Protein AF-0000000081411408 (afdb_homodimer)

Foldseek 3Di:
DKEKEAALQDLLSLLLLLLCVQFPHDYHYHYHQADPDPVSCLQPVVRDDTWMQDPVGIDDDSLRSSVCCQVPHGGDHQADPDPVLRCLLVVLLVLLVPQFQVLLVQCCCVLPPPDDHDPVSLVVSVVSNLVSLVVLVVSFPLCVARRHVDHHSSRSSLQSGVVSSQSSCCRPPVDRSCPVPVSSVVNNVVVCPDPSNVVSVVSSVVCVVVVSVVVVVVD/DKEKEAALQDLLSLLLLLLCVQFPHDYHYHYDQADPDPVSCLQPVVRDDTWMQDPVGIDDDSLRSSVCCQVPHGGDHQADPDPVLRCLLVVLLVLLVPQFQVLLVQCCCVLPPPDDHDPVSLVVSVVSNLVSLVVQVVSADPCVARRHVDHHSSRSSLQSGVVSSQSSCCRPPVDRSCPVPVSSVVNNVVVCPDVSVVVSVVSSVVCVVVVSVVVVVVD

Nearest PDB structures (foldseek):
  3pr8-assembly1_B  TM=9.862E-01  e=4.217E-27  Pseudomonas putida KT2440
  3cbu-assembly1_A  TM=9.567E-01  e=1.675E-18  Cupriavidus pinatubonensis JMP134
  3ubk-assembly1_A  TM=8.824E-01  e=1.816E-15  Leptospira interrogans serovar Lai str. 56601
  3ubl-assembly1_A  TM=8.695E-01  e=1.069E-15  Leptospira interrogans serovar Lai str. 56601
  6weg-assembly2_D  TM=7.622E-01  e=1.257E-07  Francisella tularensis subsp. tularensis SCHU S4

InterPro domains:
  IPR004045 Glutathione S-transferase, N-terminal [PF13417] (4-76)
  IPR004045 Glutathione S-transferase, N-terminal [PS50404] (1-77)
  IPR010987 Glutathione S-transferase, C-terminal-like [PS50405] (82-210)
  IPR036249 Thioredoxin-like superfamily [SSF52833] (1-95)
  IPR036282 Glutathione S-transferase, C-terminal domain superfamily [SSF47616] (75-205)
  IPR040079 Glutathione transferase family [SFLDS00019] (2-192)
  IPR050983 Glutathione S-transferase Omega/HSP26 [PTHR43968] (2-206)

Secondary structure (DSSP, 8-state):
-EEEEE-TT-HHHHHHHHHHHHTT--EEEEE----SSHHHHHH-TTS-S-EEEETTEEEESHHHHHHHHHHH--SS-SS-SSHHHHHHHHHHHHHHIIIIIHHHHTTHHHHHSS----HHHHHHHHHHHHHHHHHHHHH---SSSTTSSS--HHHHHHHTTHHHHHHHIIIII---TTTT-HHHHHHHHHHHTSHHHHHHHHHHHHHHHHHHHHHHHH-/-EEEEE-TT-HHHHHHHHHHHHTT--EEEEE----SSHHHHHH-TTS-S-EEEETTEEEESHHHHHHHHHHH--SS-SS-SSHHHHHHHHHHHHHHIIIIIHHHHTTHHHHHSS----HHHHHHHHHHHHHHHHHHHHH---SSSSSSSS--HHHHHHHTTHHHHHHHIIIII---TTTT-HHHHHHHHHHHTSHHHHHHHHHHHHHHHHHHHHHHHH-

Solvent-accessible surface area (backbone atoms only — not comparable to full-atom values): 23138 Å² total; per-residue (Å²): 121,41,29,44,31,15,51,60,71,39,45,53,28,44,33,51,48,48,53,38,57,69,26,67,53,77,66,42,81,38,84,47,78,68,47,98,42,72,74,40,31,71,60,21,52,73,50,60,62,25,26,40,36,47,94,91,44,69,38,43,48,55,71,37,40,50,50,34,48,63,72,71,47,79,60,64,70,44,64,57,86,53,53,68,61,26,32,53,33,47,26,52,24,48,46,42,44,66,30,32,30,53,37,36,54,74,43,39,46,43,64,74,67,78,38,89,62,59,67,71,56,51,52,52,27,54,56,42,37,55,51,27,47,53,18,46,65,70,63,46,53,54,46,60,36,46,72,24,76,54,73,31,58,28,39,34,43,44,67,53,21,50,60,60,30,38,49,39,28,44,75,75,65,73,36,67,76,55,74,90,31,63,60,58,56,51,49,53,56,56,50,58,66,34,67,66,49,44,51,49,52,51,47,18,61,69,39,41,63,62,47,53,52,53,55,61,70,73,107,120,41,30,44,32,14,52,59,70,38,45,53,28,45,33,50,48,49,52,38,56,69,26,67,53,78,66,44,81,38,83,47,78,67,48,99,41,71,72,40,31,72,61,22,52,76,50,59,63,26,26,40,37,46,94,90,44,69,39,43,50,56,71,37,42,50,51,34,47,64,71,73,46,79,60,62,71,45,62,57,84,53,53,67,60,26,33,53,33,47,27,52,24,48,46,41,44,65,29,32,30,53,37,38,54,74,44,38,46,43,64,74,67,78,38,89,62,60,67,71,57,53,51,51,27,54,56,42,37,55,51,25,47,54,18,45,66,70,64,46,53,50,42,63,30,46,71,23,74,55,75,32,58,28,38,35,43,43,66,52,21,50,61,60,30,37,48,40,29,46,74,75,64,72,36,68,76,55,74,90,31,64,61,58,55,52,39,52,55,55,50,57,69,34,67,66,48,43,51,49,51,51,47,16,61,70,39,40,64,62,48,53,52,54,55,61,69,74,107

Radius of gyration: 20.88 Å; Cα contacts (8 Å, |Δi|>4): 682; chains: 2; bounding box: 49×52×56 Å

Sequence (438 aa):
MLKLYGFAVSNYYNMVKLALLEKGLPFEEVTFYPTPTPESQAISPRGKVPVLGTDQGYINETMVILEYIESSQTGKPLLPIDPFERAQVLALAKEIELYIELPARACYGEAFFGTTVPEAIKEKTRAELLLGFAALGRHGKFAPYVAGDSLSVADAYFLYSVPLACAVGHKLFGVDFLAEMPAAKALLQRLEENPNVQKIAADKEAAMPAFLAMIAAKKMLKLYGFAVSNYYNMVKLALLEKGLPFEEVTFYPTPTPESQAISPRGKVPVLGTDQGYINETMVILEYIESSQTGKPLLPIDPFERAQVLALAKEIELYIELPARACYGEAFFGTTVPEAIKEKTRAELLLGFAALGRHGKFAPYVAGDSLSVADAYFLYSVPLACAVGHKLFGVDFLAEMPAAKALLQRLEENPNVQKIAADKEAAMPAFLAMIAAKK

Organism: NCBI:txid198620

Structure (mmCIF, N/CA/C/O backbone):
data_AF-0000000081411408-model_v1
#
loop_
_entity.id
_entity.type
_entity.pdbx_description
1 polymer 'Glutathione S-transferase'
#
loop_
_atom_site.group_PDB
_atom_site.id
_atom_site.type_symbol
_atom_site.label_atom_id
_atom_site.label_alt_id
_atom_site.label_comp_id
_atom_site.label_asym_id
_atom_site.label_entity_id
_atom_site.label_seq_id
_atom_site.pdbx_PDB_ins_code
_atom_site.Cartn_x
_atom_site.Cartn_y
_atom_site.Cartn_z
_atom_site.occupancy
_atom_site.B_iso_or_equiv
_atom_site.auth_seq_id
_atom_site.auth_comp_id
_atom_site.auth_asym_id
_atom_site.auth_atom_id
_atom_site.pdbx_PDB_model_num
ATOM 1 N N . MET A 1 1 ? -6.305 2.178 -26.859 1 92.44 1 MET A N 1
ATOM 2 C CA . MET A 1 1 ? -6.02 0.818 -26.406 1 92.44 1 MET A CA 1
ATOM 3 C C . MET A 1 1 ? -5.133 0.828 -25.172 1 92.44 1 MET A C 1
ATOM 5 O O . MET A 1 1 ? -4.215 1.639 -25.062 1 92.44 1 MET A O 1
ATOM 9 N N . LEU A 1 2 ? -5.434 0.02 -24.156 1 98.38 2 LEU A N 1
ATOM 10 C CA . LEU A 1 2 ? -4.645 -0.066 -22.922 1 98.38 2 LEU A CA 1
ATOM 11 C C . LEU A 1 2 ? -3.262 -0.646 -23.203 1 98.38 2 LEU A C 1
ATOM 13 O O . LEU A 1 2 ? -3.125 -1.571 -24.016 1 98.38 2 LEU A O 1
ATOM 17 N N . LYS A 1 3 ? -2.25 -0.052 -22.625 1 98.88 3 LYS A N 1
ATOM 18 C CA . LYS A 1 3 ? -0.883 -0.562 -22.672 1 98.88 3 LYS A CA 1
ATOM 19 C C . LYS A 1 3 ? -0.365 -0.899 -21.281 1 98.88 3 LYS A C 1
ATOM 21 O O . LYS A 1 3 ? -0.449 -0.076 -20.359 1 98.88 3 LYS A O 1
ATOM 26 N N . LEU A 1 4 ? 0.069 -2.082 -21.125 1 98.94 4 LEU A N 1
ATOM 27 C CA . LEU A 1 4 ? 0.635 -2.512 -19.844 1 98.94 4 LEU A CA 1
ATOM 28 C C . LEU A 1 4 ? 2.16 -2.502 -19.906 1 98.94 4 LEU A C 1
ATOM 30 O O . LEU A 1 4 ? 2.768 -3.367 -20.531 1 98.94 4 LEU A O 1
ATOM 34 N N . TYR A 1 5 ? 2.785 -1.514 -19.219 1 98.94 5 TYR A N 1
ATOM 35 C CA . TYR A 1 5 ? 4.234 -1.35 -19.188 1 98.94 5 TYR A CA 1
ATOM 36 C C . TYR A 1 5 ? 4.852 -2.156 -18.062 1 98.94 5 TYR A C 1
ATOM 38 O O . TYR A 1 5 ? 4.395 -2.084 -16.922 1 98.94 5 TYR A O 1
ATOM 46 N N . GLY A 1 6 ? 5.859 -2.893 -18.297 1 98.62 6 GLY A N 1
ATOM 47 C CA . GLY A 1 6 ? 6.59 -3.711 -17.344 1 98.62 6 GLY A CA 1
ATOM 48 C C . GLY A 1 6 ? 7.227 -4.938 -17.969 1 98.62 6 GLY A C 1
ATOM 49 O O . GLY A 1 6 ? 7.723 -4.875 -19.094 1 98.62 6 GLY A O 1
ATOM 50 N N . PHE A 1 7 ? 7.324 -6 -17.234 1 98.62 7 PHE A N 1
ATOM 51 C CA . PHE A 1 7 ? 7.91 -7.238 -17.734 1 98.62 7 PHE A CA 1
ATOM 52 C C . PHE A 1 7 ? 7.312 -8.445 -17.031 1 98.62 7 PHE A C 1
ATOM 54 O O . PHE A 1 7 ? 6.91 -8.352 -15.867 1 98.62 7 PHE A O 1
ATOM 61 N N . ALA A 1 8 ? 7.363 -9.562 -17.641 1 98.62 8 ALA A N 1
ATOM 62 C CA . ALA A 1 8 ? 6.562 -10.734 -17.297 1 98.62 8 ALA A CA 1
ATOM 63 C C . ALA A 1 8 ? 7.082 -11.391 -16.016 1 98.62 8 ALA A C 1
ATOM 65 O O . ALA A 1 8 ? 6.398 -12.219 -15.414 1 98.62 8 ALA A O 1
ATOM 66 N N . VAL A 1 9 ? 8.273 -11.078 -15.562 1 98.31 9 VAL A N 1
ATOM 67 C CA . VAL A 1 9 ? 8.844 -11.664 -14.359 1 98.31 9 VAL A CA 1
ATOM 68 C C . VAL A 1 9 ? 8.289 -10.953 -13.125 1 98.31 9 VAL A C 1
ATOM 70 O O . VAL A 1 9 ? 8.352 -11.484 -12.016 1 98.31 9 VAL A O 1
ATOM 73 N N . SER A 1 10 ? 7.82 -9.742 -13.281 1 98.44 10 SER A N 1
ATOM 74 C CA . SER A 1 10 ? 7.336 -8.938 -12.164 1 98.44 10 SER A CA 1
ATOM 75 C C . SER A 1 10 ? 6.012 -9.469 -11.633 1 98.44 10 SER A C 1
ATOM 77 O O . SER A 1 10 ? 5.039 -9.594 -12.383 1 98.44 10 SER A O 1
ATOM 79 N N . ASN A 1 11 ? 5.992 -9.75 -10.367 1 98.81 11 ASN A N 1
ATOM 80 C CA . ASN A 1 11 ? 4.762 -10.227 -9.742 1 98.81 11 ASN A CA 1
ATOM 81 C C . ASN A 1 11 ? 3.666 -9.164 -9.789 1 98.81 11 ASN A C 1
ATOM 83 O O . ASN A 1 11 ? 2.498 -9.477 -10.031 1 98.81 11 ASN A O 1
ATOM 87 N N . TYR A 1 12 ? 4.023 -7.867 -9.586 1 98.88 12 TYR A N 1
ATOM 88 C CA . TYR A 1 12 ? 3.033 -6.801 -9.617 1 98.88 12 TYR A CA 1
ATOM 89 C C . TYR A 1 12 ? 2.49 -6.605 -11.031 1 98.88 12 TYR A C 1
ATOM 91 O O . TYR A 1 12 ? 1.299 -6.34 -11.211 1 98.88 12 TYR A O 1
ATOM 99 N N . TYR A 1 13 ? 3.365 -6.688 -12.008 1 98.88 13 TYR A N 1
ATOM 100 C CA . TYR A 1 13 ? 2.943 -6.68 -13.406 1 98.88 13 TYR A CA 1
ATOM 101 C C . TYR A 1 13 ? 1.92 -7.777 -13.672 1 98.88 13 TYR A C 1
ATOM 103 O O . TYR A 1 13 ? 0.893 -7.535 -14.312 1 98.88 13 TYR A O 1
ATOM 111 N N . ASN A 1 14 ? 2.115 -8.914 -13.172 1 98.94 14 ASN A N 1
ATOM 112 C CA . ASN A 1 14 ? 1.294 -10.086 -13.445 1 98.94 14 ASN A CA 1
ATOM 113 C C . ASN A 1 14 ? -0.054 -10.008 -12.734 1 98.94 14 ASN A C 1
ATOM 115 O O . ASN A 1 14 ? -1.038 -10.586 -13.195 1 98.94 14 ASN A O 1
ATOM 119 N N . MET A 1 15 ? -0.126 -9.289 -11.578 1 98.94 15 MET A N 1
ATOM 120 C CA . MET A 1 15 ? -1.42 -9.031 -10.953 1 98.94 15 MET A CA 1
ATOM 121 C C . MET A 1 15 ? -2.348 -8.289 -11.906 1 98.94 15 MET A C 1
ATOM 123 O O . MET A 1 15 ? -3.504 -8.672 -12.078 1 98.94 15 MET A O 1
ATOM 127 N N . VAL A 1 16 ? -1.81 -7.238 -12.523 1 98.94 16 VAL A N 1
ATOM 128 C CA . VAL A 1 16 ? -2.602 -6.414 -13.43 1 98.94 16 VAL A CA 1
ATOM 129 C C . VAL A 1 16 ? -2.91 -7.199 -14.703 1 98.94 16 VAL A C 1
ATOM 131 O O . VAL A 1 16 ? -4.035 -7.164 -15.203 1 98.94 16 VAL A O 1
ATOM 134 N N . LYS A 1 17 ? -1.922 -7.949 -15.188 1 98.94 17 LYS A N 1
ATOM 135 C CA . LYS A 1 17 ? -2.125 -8.758 -16.391 1 98.94 17 LYS A CA 1
ATOM 136 C C . LYS A 1 17 ? -3.24 -9.781 -16.172 1 98.94 17 LYS A C 1
ATOM 138 O O . LYS A 1 17 ? -4.094 -9.961 -17.047 1 98.94 17 LYS A O 1
ATOM 143 N N . LEU A 1 18 ? -3.227 -10.438 -15.031 1 98.94 18 LEU A N 1
ATOM 144 C CA . LEU A 1 18 ? -4.285 -11.398 -14.734 1 98.94 18 LEU A CA 1
ATOM 145 C C . LEU A 1 18 ? -5.652 -10.727 -14.773 1 98.94 18 LEU A C 1
ATOM 147 O O . LEU A 1 18 ? -6.602 -11.273 -15.344 1 98.94 18 LEU A O 1
ATOM 151 N N . ALA A 1 19 ? -5.781 -9.539 -14.141 1 98.88 19 ALA A N 1
ATOM 152 C CA . ALA A 1 19 ? -7.051 -8.82 -14.125 1 98.88 19 ALA A CA 1
ATOM 153 C C . ALA A 1 19 ? -7.523 -8.5 -15.539 1 98.88 19 ALA A C 1
ATOM 155 O O . ALA A 1 19 ? -8.703 -8.672 -15.867 1 98.88 19 ALA A O 1
ATOM 156 N N . LEU A 1 20 ? -6.602 -8.008 -16.391 1 98.88 20 LEU A N 1
ATOM 157 C CA . LEU A 1 20 ? -6.938 -7.672 -17.766 1 98.88 20 LEU A CA 1
ATOM 158 C C . LEU A 1 20 ? -7.422 -8.906 -18.531 1 98.88 20 LEU A C 1
ATOM 160 O O . LEU A 1 20 ? -8.43 -8.844 -19.234 1 98.88 20 LEU A O 1
ATOM 164 N N . LEU A 1 21 ? -6.723 -10.031 -18.344 1 98.88 21 LEU A N 1
ATOM 165 C CA . LEU A 1 21 ? -7.082 -11.273 -19.016 1 98.88 21 LEU A CA 1
ATOM 166 C C . LEU A 1 21 ? -8.43 -11.789 -18.516 1 98.88 21 LEU A C 1
ATOM 168 O O . LEU A 1 21 ? -9.281 -12.195 -19.312 1 98.88 21 LEU A O 1
ATOM 172 N N . GLU A 1 22 ? -8.648 -11.797 -17.203 1 98.75 22 GLU A N 1
ATOM 173 C CA . GLU A 1 22 ? -9.891 -12.281 -16.609 1 98.75 22 GLU A CA 1
ATOM 174 C C . GLU A 1 22 ? -11.086 -11.469 -17.109 1 98.75 22 GLU A C 1
ATOM 176 O O . GLU A 1 22 ? -12.18 -12.008 -17.281 1 98.75 22 GLU A O 1
ATOM 181 N N . LYS A 1 23 ? -10.867 -10.195 -17.344 1 98.44 23 LYS A N 1
ATOM 182 C CA . LYS A 1 23 ? -11.953 -9.312 -17.781 1 98.44 23 LYS A CA 1
ATOM 183 C C . LYS A 1 23 ? -12.117 -9.359 -19.297 1 98.44 23 LYS A C 1
ATOM 185 O O . LYS A 1 23 ? -13.047 -8.773 -19.844 1 98.44 23 LYS A O 1
ATOM 190 N N . GLY A 1 24 ? -11.188 -10.039 -19.969 1 98.12 24 GLY A N 1
ATOM 191 C CA . GLY A 1 24 ? -11.258 -10.172 -21.406 1 98.12 24 GLY A CA 1
ATOM 192 C C . GLY A 1 24 ? -10.969 -8.883 -22.156 1 98.12 24 GLY A C 1
ATOM 193 O O . GLY A 1 24 ? -11.539 -8.633 -23.219 1 98.12 24 GLY A O 1
ATOM 194 N N . LEU A 1 25 ? -10.188 -8.023 -21.594 1 98.31 25 LEU A N 1
ATOM 195 C CA . LEU A 1 25 ? -9.891 -6.719 -22.188 1 98.31 25 LEU A CA 1
ATOM 196 C C . LEU A 1 25 ? -8.695 -6.805 -23.125 1 98.31 25 LEU A C 1
ATOM 198 O O . LEU A 1 25 ? -7.707 -7.473 -22.828 1 98.31 25 LEU A O 1
ATOM 202 N N . PRO A 1 26 ? -8.844 -6.211 -24.266 1 98 26 PRO A N 1
ATOM 203 C CA . PRO A 1 26 ? -7.648 -6.109 -25.109 1 98 26 PRO A CA 1
ATOM 204 C C . PRO A 1 26 ? -6.602 -5.156 -24.531 1 98 26 PRO A C 1
ATOM 206 O O . PRO A 1 26 ? -6.949 -4.109 -23.984 1 98 26 PRO A O 1
ATOM 209 N N . PHE A 1 27 ? -5.379 -5.5 -24.641 1 98.75 27 PHE A N 1
ATOM 210 C CA . PHE A 1 27 ? -4.277 -4.645 -24.203 1 98.75 27 PHE A CA 1
ATOM 211 C C . PHE A 1 27 ? -2.986 -5.027 -24.922 1 98.75 27 PHE A C 1
ATOM 213 O O . PHE A 1 27 ? -2.861 -6.137 -25.453 1 98.75 27 PHE A O 1
ATOM 220 N N . GLU A 1 28 ? -2.117 -4.078 -24.969 1 98.75 28 GLU A N 1
ATOM 221 C CA . GLU A 1 28 ? -0.77 -4.281 -25.5 1 98.75 28 GLU A CA 1
ATOM 222 C C . GLU A 1 28 ? 0.253 -4.363 -24.359 1 98.75 28 GLU A C 1
ATOM 224 O O . GLU A 1 28 ? 0.246 -3.529 -23.453 1 98.75 28 GLU A O 1
ATOM 229 N N . GLU A 1 29 ? 1.06 -5.363 -24.391 1 98.75 29 GLU A N 1
ATOM 230 C CA . GLU A 1 29 ? 2.166 -5.445 -23.438 1 98.75 29 GLU A CA 1
ATOM 231 C C . GLU A 1 29 ? 3.391 -4.691 -23.953 1 98.75 29 GLU A C 1
ATOM 233 O O . GLU A 1 29 ? 3.805 -4.871 -25.094 1 98.75 29 GLU A O 1
ATOM 238 N N . VAL A 1 30 ? 3.924 -3.793 -23.188 1 98.62 30 VAL A N 1
ATOM 239 C CA . VAL A 1 30 ? 5.109 -3.014 -23.516 1 98.62 30 VAL A CA 1
ATOM 240 C C . VAL A 1 30 ? 6.234 -3.342 -22.531 1 98.62 30 VAL A C 1
ATOM 242 O O . VAL A 1 30 ? 6.188 -2.951 -21.359 1 98.62 30 VAL A O 1
ATOM 245 N N . THR A 1 31 ? 7.254 -4.074 -23.062 1 98 31 THR A N 1
ATOM 246 C CA . THR A 1 31 ? 8.398 -4.352 -22.203 1 98 31 THR A CA 1
ATOM 247 C C . THR A 1 31 ? 9.047 -3.055 -21.719 1 98 31 THR A C 1
ATOM 249 O O . THR A 1 31 ? 9.406 -2.201 -22.547 1 98 31 THR A O 1
ATOM 252 N N . PHE A 1 32 ? 9.102 -2.898 -20.5 1 97.94 32 PHE A N 1
ATOM 253 C CA . PHE A 1 32 ? 9.547 -1.648 -19.891 1 97.94 32 PHE A CA 1
ATOM 254 C C . PHE A 1 32 ? 10.398 -1.919 -18.656 1 97.94 32 PHE A C 1
ATOM 256 O O . PHE A 1 32 ? 9.914 -2.488 -17.688 1 97.94 32 PHE A O 1
ATOM 263 N N . TYR A 1 33 ? 11.711 -1.611 -18.75 1 96.81 33 TYR A N 1
ATOM 264 C CA . TYR A 1 33 ? 12.641 -1.579 -17.625 1 96.81 33 TYR A CA 1
ATOM 265 C C . TYR A 1 33 ? 12.945 -0.144 -17.219 1 96.81 33 TYR A C 1
ATOM 267 O O . TYR A 1 33 ? 13.672 0.568 -17.922 1 96.81 33 TYR A O 1
ATOM 275 N N . PRO A 1 34 ? 12.484 0.247 -16.062 1 96.75 34 PRO A N 1
ATOM 276 C CA . PRO A 1 34 ? 12.664 1.647 -15.664 1 96.75 34 PRO A CA 1
ATOM 277 C C . PRO A 1 34 ? 14.125 2.072 -15.633 1 96.75 34 PRO A C 1
ATOM 279 O O . PRO A 1 34 ? 14.992 1.302 -15.211 1 96.75 34 PRO A O 1
ATOM 282 N N . THR A 1 35 ? 14.422 3.248 -16.156 1 95.62 35 THR A N 1
ATOM 283 C CA . THR A 1 35 ? 15.734 3.885 -16.125 1 95.62 35 THR A CA 1
ATOM 284 C C . THR A 1 35 ? 15.633 5.32 -15.625 1 95.62 35 THR A C 1
ATOM 286 O O . THR A 1 35 ? 14.539 5.891 -15.578 1 95.62 35 THR A O 1
ATOM 289 N N . PRO A 1 36 ? 16.688 5.922 -15.141 1 94.31 36 PRO A N 1
ATOM 290 C CA . PRO A 1 36 ? 16.641 7.289 -14.609 1 94.31 36 PRO A CA 1
ATOM 291 C C . PRO A 1 36 ? 16.641 8.344 -15.711 1 94.31 36 PRO A C 1
ATOM 293 O O . PRO A 1 36 ? 17.141 9.453 -15.5 1 94.31 36 PRO A O 1
ATOM 296 N N . THR A 1 37 ? 16.078 8.094 -16.828 1 96.88 37 THR A N 1
ATOM 297 C CA . THR A 1 37 ? 15.953 9.07 -17.906 1 96.88 37 THR A CA 1
ATOM 298 C C . THR A 1 37 ? 14.609 9.781 -17.828 1 96.88 37 THR A C 1
ATOM 300 O O . THR A 1 37 ? 13.633 9.227 -17.328 1 96.88 37 THR A O 1
ATOM 303 N N . PRO A 1 38 ? 14.562 10.977 -18.359 1 96.06 38 PRO A N 1
ATOM 304 C CA . PRO A 1 38 ? 13.305 11.719 -18.312 1 96.06 38 PRO A CA 1
ATOM 305 C C . PRO A 1 38 ? 12.156 10.969 -18.984 1 96.06 38 PRO A C 1
ATOM 307 O O . PRO A 1 38 ? 11.023 11 -18.5 1 96.06 38 PRO A O 1
ATOM 310 N N . GLU A 1 39 ? 12.461 10.344 -20.094 1 96.62 39 GLU A N 1
ATOM 311 C CA . GLU A 1 39 ? 11.438 9.594 -20.812 1 96.62 39 GLU A CA 1
ATOM 312 C C . GLU A 1 39 ? 10.883 8.453 -19.953 1 96.62 39 GLU A C 1
ATOM 314 O O . GLU A 1 39 ? 9.672 8.258 -19.891 1 96.62 39 GLU A O 1
ATOM 319 N N . SER A 1 40 ? 11.781 7.684 -19.344 1 97.69 40 SER A N 1
ATOM 320 C CA . SER A 1 40 ? 11.383 6.59 -18.453 1 97.69 40 SER A CA 1
ATOM 321 C C . SER A 1 40 ? 10.641 7.113 -17.234 1 97.69 40 SER A C 1
ATOM 323 O O . SER A 1 40 ? 9.625 6.543 -16.812 1 97.69 40 SER A O 1
ATOM 325 N N . GLN A 1 41 ? 11.109 8.227 -16.719 1 97.06 41 GLN A N 1
ATOM 326 C CA . GLN A 1 41 ? 10.539 8.805 -15.508 1 97.06 41 GLN A CA 1
ATOM 327 C C . GLN A 1 41 ? 9.18 9.445 -15.789 1 97.06 41 GLN A C 1
ATOM 329 O O . GLN A 1 41 ? 8.352 9.578 -14.891 1 97.06 41 GLN A O 1
ATOM 334 N N . ALA A 1 42 ? 8.953 9.789 -17.016 1 96.19 42 ALA A N 1
ATOM 335 C CA . ALA A 1 42 ? 7.641 10.289 -17.406 1 96.19 42 ALA A CA 1
ATOM 336 C C . ALA A 1 42 ? 6.602 9.172 -17.375 1 96.19 42 ALA A C 1
ATOM 338 O O . ALA A 1 42 ? 5.426 9.422 -17.094 1 96.19 42 ALA A O 1
ATOM 339 N N . ILE A 1 43 ? 7.008 7.934 -17.594 1 97.81 43 ILE A N 1
ATOM 340 C CA . ILE A 1 43 ? 6.129 6.77 -17.547 1 97.81 43 ILE A CA 1
ATOM 341 C C . ILE A 1 43 ? 5.965 6.293 -16.109 1 97.81 43 ILE A C 1
ATOM 343 O O . ILE A 1 43 ? 4.848 6.027 -15.656 1 97.81 43 ILE A O 1
ATOM 347 N N . SER A 1 44 ? 7.07 6.266 -15.43 1 97.81 44 SER A N 1
ATOM 348 C CA . SER A 1 44 ? 7.094 5.805 -14.047 1 97.81 44 SER A CA 1
ATOM 349 C C . SER A 1 44 ? 7.945 6.723 -13.172 1 97.81 44 SER A C 1
ATOM 351 O O . SER A 1 44 ? 9.148 6.488 -13 1 97.81 44 SER A O 1
ATOM 353 N N . PRO A 1 45 ? 7.344 7.66 -12.5 1 96.56 45 PRO A N 1
ATOM 354 C CA . PRO A 1 45 ? 8.094 8.664 -11.742 1 96.56 45 PRO A CA 1
ATOM 355 C C . PRO A 1 45 ? 8.992 8.047 -10.68 1 96.56 45 PRO A C 1
ATOM 357 O O . PRO A 1 45 ? 10.062 8.586 -10.375 1 96.56 45 PRO A O 1
ATOM 360 N N . ARG A 1 46 ? 8.609 6.926 -10.086 1 97.19 46 ARG A N 1
ATOM 361 C CA . ARG A 1 46 ? 9.398 6.27 -9.047 1 97.19 46 ARG A CA 1
ATOM 362 C C . ARG A 1 46 ? 10.273 5.168 -9.648 1 97.19 46 ARG A C 1
ATOM 364 O O . ARG A 1 46 ? 11.164 4.645 -8.977 1 97.19 46 ARG A O 1
ATOM 371 N N . GLY A 1 47 ? 10.062 4.863 -10.945 1 97.62 47 GLY A N 1
ATOM 372 C CA . GLY A 1 47 ? 10.828 3.799 -11.578 1 97.62 47 GLY A CA 1
ATOM 373 C C . GLY A 1 47 ? 10.352 2.41 -11.195 1 97.62 47 GLY A C 1
ATOM 374 O O . GLY A 1 47 ? 11.164 1.494 -11.039 1 97.62 47 GLY A O 1
ATOM 375 N N . LYS A 1 48 ? 9.016 2.271 -11.016 1 97.94 48 LYS A N 1
ATOM 376 C CA . LYS A 1 48 ? 8.43 0.981 -10.672 1 97.94 48 LYS A CA 1
ATOM 377 C C . LYS A 1 48 ? 7.504 0.489 -11.789 1 97.94 48 LYS A C 1
ATOM 379 O O . LYS A 1 48 ? 7.055 1.277 -12.617 1 97.94 48 LYS A O 1
ATOM 384 N N . VAL A 1 49 ? 7.316 -0.72 -11.867 1 98.44 49 VAL A N 1
ATOM 385 C CA . VAL A 1 49 ? 6.34 -1.355 -12.742 1 98.44 49 VAL A CA 1
ATOM 386 C C . VAL A 1 49 ? 5.324 -2.131 -11.906 1 98.44 49 VAL A C 1
ATOM 388 O O . VAL A 1 49 ? 5.621 -2.545 -10.789 1 98.44 49 VAL A O 1
ATOM 391 N N . PRO A 1 50 ? 4.148 -2.336 -12.391 1 98.81 50 PRO A N 1
ATOM 392 C CA . PRO A 1 50 ? 3.643 -1.985 -13.727 1 98.81 50 PRO A CA 1
ATOM 393 C C . PRO A 1 50 ? 3.17 -0.536 -13.812 1 98.81 50 PRO A C 1
ATOM 395 O O . PRO A 1 50 ? 3.025 0.133 -12.789 1 98.81 50 PRO A O 1
ATOM 398 N N . VAL A 1 51 ? 3.068 -0.056 -15.016 1 98.94 51 VAL A N 1
ATOM 399 C CA . VAL A 1 51 ? 2.371 1.18 -15.352 1 98.94 51 VAL A CA 1
ATOM 400 C C . VAL A 1 51 ? 1.321 0.901 -16.422 1 98.94 51 VAL A C 1
ATOM 402 O O . VAL A 1 51 ? 1.583 0.17 -17.391 1 98.94 51 VAL A O 1
ATOM 405 N N . LEU A 1 52 ? 0.141 1.403 -16.25 1 98.94 52 LEU A N 1
ATOM 406 C CA . LEU A 1 52 ? -0.892 1.289 -17.266 1 98.94 52 LEU A CA 1
ATOM 407 C C . LEU A 1 52 ? -0.952 2.551 -18.125 1 98.94 52 LEU A C 1
ATOM 409 O O . LEU A 1 52 ? -1.135 3.652 -17.594 1 98.94 52 LEU A O 1
ATOM 413 N N . GLY A 1 53 ? -0.697 2.422 -19.375 1 98.81 53 GLY A N 1
ATOM 414 C CA . GLY A 1 53 ? -0.929 3.494 -20.328 1 98.81 53 GLY A CA 1
ATOM 415 C C . GLY A 1 53 ? -2.354 3.533 -20.859 1 98.81 53 GLY A C 1
ATOM 416 O O . GLY A 1 53 ? -2.902 2.504 -21.25 1 98.81 53 GLY A O 1
ATOM 417 N N . THR A 1 54 ? -3.002 4.66 -20.797 1 98.44 54 THR A N 1
ATOM 418 C CA . THR A 1 54 ? -4.336 4.895 -21.328 1 98.44 54 THR A CA 1
ATOM 419 C C . THR A 1 54 ? -4.324 6.047 -22.328 1 98.44 54 THR A C 1
ATOM 421 O O . THR A 1 54 ? -3.287 6.676 -22.547 1 98.44 54 THR A O 1
ATOM 424 N N . ASP A 1 55 ? -5.504 6.379 -22.859 1 97.38 55 ASP A N 1
ATOM 425 C CA . ASP A 1 55 ? -5.609 7.512 -23.766 1 97.38 55 ASP A CA 1
ATOM 426 C C . ASP A 1 55 ? -5.402 8.836 -23.031 1 97.38 55 ASP A C 1
ATOM 428 O O . ASP A 1 55 ? -5.043 9.844 -23.641 1 97.38 55 ASP A O 1
ATOM 432 N N . GLN A 1 56 ? -5.602 8.781 -21.703 1 97.62 56 GLN A N 1
ATOM 433 C CA . GLN A 1 56 ? -5.508 10.008 -20.906 1 97.62 56 GLN A CA 1
ATOM 434 C C . GLN A 1 56 ? -4.121 10.164 -20.297 1 97.62 56 GLN A C 1
ATOM 436 O O . GLN A 1 56 ? -3.775 11.234 -19.781 1 97.62 56 GLN A O 1
ATOM 441 N N . GLY A 1 57 ? -3.297 9.109 -20.344 1 98.06 57 GLY A N 1
ATOM 442 C CA . GLY A 1 57 ? -1.979 9.148 -19.734 1 98.06 57 GLY A CA 1
ATOM 443 C C . GLY A 1 57 ? -1.628 7.879 -18.984 1 98.06 57 GLY A C 1
ATOM 444 O O . GLY A 1 57 ? -2.154 6.809 -19.297 1 98.06 57 GLY A O 1
ATOM 445 N N . TYR A 1 58 ? -0.73 7.98 -18.031 1 98.62 58 TYR A N 1
ATOM 446 C CA . TYR A 1 58 ? -0.189 6.824 -17.328 1 98.62 58 TYR A CA 1
ATOM 447 C C . TYR A 1 58 ? -0.769 6.723 -15.922 1 98.62 58 TYR A C 1
ATOM 449 O O . TYR A 1 58 ? -1.036 7.738 -15.281 1 98.62 58 TYR A O 1
ATOM 457 N N . ILE A 1 59 ? -0.948 5.52 -15.508 1 98.69 59 ILE A N 1
ATOM 458 C CA . ILE A 1 59 ? -1.361 5.223 -14.141 1 98.69 59 ILE A CA 1
ATOM 459 C C . ILE A 1 59 ? -0.361 4.266 -13.5 1 98.69 59 ILE A C 1
ATOM 461 O O . ILE A 1 59 ? -0.093 3.186 -14.031 1 98.69 59 ILE A O 1
ATOM 465 N N . ASN A 1 60 ? 0.131 4.715 -12.344 1 97.75 60 ASN A N 1
ATOM 466 C CA . ASN A 1 60 ? 1.1 3.918 -11.594 1 97.75 60 ASN A CA 1
ATOM 467 C C . ASN A 1 60 ? 0.454 3.229 -10.398 1 97.75 60 ASN A C 1
ATOM 469 O O . ASN A 1 60 ? -0.666 3.566 -10.016 1 97.75 60 ASN A O 1
ATOM 473 N N . GLU A 1 61 ? 1.184 2.295 -9.82 1 98.5 61 GLU A N 1
ATOM 474 C CA . GLU A 1 61 ? 0.827 1.554 -8.617 1 98.5 61 GLU A CA 1
ATOM 475 C C . GLU A 1 61 ? -0.242 0.504 -8.906 1 98.5 61 GLU A C 1
ATOM 477 O O . GLU A 1 61 ? -1.348 0.84 -9.336 1 98.5 61 GLU A O 1
ATOM 482 N N . THR A 1 62 ? 0.026 -0.697 -8.578 1 98.88 62 THR A N 1
ATOM 483 C CA . THR A 1 62 ? -0.749 -1.87 -8.969 1 98.88 62 THR A CA 1
ATOM 484 C C . THR A 1 62 ? -2.188 -1.756 -8.477 1 98.88 62 THR A C 1
ATOM 486 O O . THR A 1 62 ? -3.131 -1.884 -9.258 1 98.88 62 THR A O 1
ATOM 489 N N . MET A 1 63 ? -2.365 -1.464 -7.191 1 98.81 63 MET A N 1
ATOM 490 C CA . MET A 1 63 ? -3.719 -1.394 -6.645 1 98.81 63 MET A CA 1
ATOM 491 C C . MET A 1 63 ? -4.527 -0.301 -7.336 1 98.81 63 MET A C 1
ATOM 493 O O . MET A 1 63 ? -5.719 -0.474 -7.594 1 98.81 63 MET A O 1
ATOM 497 N N . VAL A 1 64 ? -3.896 0.845 -7.629 1 98.81 64 VAL A N 1
ATOM 498 C CA . VAL A 1 64 ? -4.555 1.96 -8.305 1 98.81 64 VAL A CA 1
ATOM 499 C C . VAL A 1 64 ? -4.965 1.544 -9.711 1 98.81 64 VAL A C 1
ATOM 501 O O . VAL A 1 64 ? -6.082 1.83 -10.148 1 98.81 64 VAL A O 1
ATOM 504 N N . ILE A 1 65 ? -4.07 0.836 -10.398 1 98.94 65 ILE A N 1
ATOM 505 C CA . ILE A 1 65 ? -4.34 0.348 -11.75 1 98.94 65 ILE A CA 1
ATOM 506 C C . ILE A 1 65 ? -5.535 -0.602 -11.727 1 98.94 65 ILE A C 1
ATOM 508 O O . ILE A 1 65 ? -6.449 -0.482 -12.547 1 98.94 65 ILE A O 1
ATOM 512 N N . LEU A 1 66 ? -5.551 -1.53 -10.766 1 98.88 66 LEU A N 1
ATOM 513 C CA . LEU A 1 66 ? -6.617 -2.521 -10.672 1 98.88 66 LEU A CA 1
ATOM 514 C C . LEU A 1 66 ? -7.961 -1.851 -10.406 1 98.88 66 LEU A C 1
ATOM 516 O O . LEU A 1 66 ? -8.977 -2.225 -11 1 98.88 66 LEU A O 1
ATOM 520 N N . GLU A 1 67 ? -7.965 -0.859 -9.547 1 98.31 67 GLU A N 1
ATOM 521 C CA . GLU A 1 67 ? -9.211 -0.15 -9.25 1 98.31 67 GLU A CA 1
ATOM 522 C C . GLU A 1 67 ? -9.672 0.681 -10.438 1 98.31 67 GLU A C 1
ATOM 524 O O . GLU A 1 67 ? -10.867 0.789 -10.703 1 98.31 67 GLU A O 1
ATOM 529 N N . TYR A 1 68 ? -8.758 1.299 -11.18 1 98.75 68 TYR A N 1
ATOM 530 C CA . TYR A 1 68 ? -9.094 2.041 -12.391 1 98.75 68 TYR A CA 1
ATOM 531 C C . TYR A 1 68 ? -9.75 1.132 -13.422 1 98.75 68 TYR A C 1
ATOM 533 O O . TYR A 1 68 ? -10.789 1.484 -14 1 98.75 68 TYR A O 1
ATOM 541 N N . ILE A 1 69 ? -9.133 -0.062 -13.648 1 98.62 69 ILE A N 1
ATOM 542 C CA . ILE A 1 69 ? -9.664 -1.022 -14.609 1 98.62 69 ILE A CA 1
ATOM 543 C C . ILE A 1 69 ? -11.086 -1.421 -14.211 1 98.62 69 ILE A C 1
ATOM 545 O O . ILE A 1 69 ? -11.977 -1.47 -15.055 1 98.62 69 ILE A O 1
ATOM 549 N N . GLU A 1 70 ? -11.258 -1.637 -12.922 1 97.38 70 GLU A N 1
ATOM 550 C CA . GLU A 1 70 ? -12.578 -2.023 -12.43 1 97.38 70 GLU A CA 1
ATOM 551 C C . GLU A 1 70 ? -13.602 -0.915 -12.664 1 97.38 70 GLU A C 1
ATOM 553 O O . GLU A 1 70 ? -14.75 -1.186 -13.031 1 97.38 70 GLU A O 1
ATOM 558 N N . SER A 1 71 ? -13.188 0.297 -12.508 1 95.75 71 SER A N 1
ATOM 559 C CA . SER A 1 71 ? -14.117 1.42 -12.523 1 95.75 71 SER A CA 1
ATOM 560 C C . SER A 1 71 ? -14.344 1.931 -13.945 1 95.75 71 SER A C 1
ATOM 562 O O . SER A 1 71 ? -15.328 2.629 -14.211 1 95.75 71 SER A O 1
ATOM 564 N N . SER A 1 72 ? -13.469 1.584 -14.883 1 97.06 72 SER A N 1
ATOM 565 C CA . SER A 1 72 ? -13.508 2.246 -16.188 1 97.06 72 SER A CA 1
ATOM 566 C C . SER A 1 72 ? -13.758 1.244 -17.312 1 97.06 72 SER A C 1
ATOM 568 O O . SER A 1 72 ? -14.078 1.631 -18.438 1 97.06 72 SER A O 1
ATOM 570 N N . GLN A 1 73 ? -13.586 -0.025 -16.969 1 96.62 73 GLN A N 1
ATOM 571 C CA . GLN A 1 73 ? -13.68 -1.029 -18.031 1 96.62 73 GLN A CA 1
ATOM 572 C C . GLN A 1 73 ? -14.82 -2.006 -17.766 1 96.62 73 GLN A C 1
ATOM 574 O O . GLN A 1 73 ? -15.258 -2.16 -16.609 1 96.62 73 GLN A O 1
ATOM 579 N N . THR A 1 74 ? -15.32 -2.66 -18.797 1 95.75 74 THR A N 1
ATOM 580 C CA . THR A 1 74 ? -16.344 -3.689 -18.688 1 95.75 74 THR A CA 1
ATOM 581 C C . THR A 1 74 ? -15.719 -5.055 -18.422 1 95.75 74 THR A C 1
ATOM 583 O O . THR A 1 74 ? -14.516 -5.156 -18.172 1 95.75 74 THR A O 1
ATOM 586 N N . GLY A 1 75 ? -16.594 -6.125 -18.375 1 96.5 75 GLY A N 1
ATOM 587 C CA . GLY A 1 75 ? -16.125 -7.48 -18.156 1 96.5 75 GLY A CA 1
ATOM 588 C C . GLY A 1 75 ? -16.469 -8.016 -16.781 1 96.5 75 GLY A C 1
ATOM 589 O O . GLY A 1 75 ? -17.219 -7.383 -16.031 1 96.5 75 GLY A O 1
ATOM 590 N N . LYS A 1 76 ? -15.914 -9.156 -16.531 1 96.56 76 LYS A N 1
ATOM 591 C CA . LYS A 1 76 ? -16.141 -9.812 -15.242 1 96.56 76 LYS A CA 1
ATOM 592 C C . LYS A 1 76 ? -15.703 -8.922 -14.086 1 96.56 76 LYS A C 1
ATOM 594 O O . LYS A 1 76 ? -14.578 -8.43 -14.062 1 96.56 76 LYS A O 1
ATOM 599 N N . PRO A 1 77 ? -16.594 -8.625 -13.148 1 97.81 77 PRO A N 1
ATOM 600 C CA . PRO A 1 77 ? -16.172 -7.812 -12.008 1 97.81 77 PRO A CA 1
ATOM 601 C C . PRO A 1 77 ? -15.164 -8.523 -11.109 1 97.81 77 PRO A C 1
ATOM 603 O O . PRO A 1 77 ? -15.32 -9.711 -10.82 1 97.81 77 PRO A O 1
ATOM 606 N N . LEU A 1 78 ? -14.172 -7.84 -10.711 1 98.69 78 LEU A N 1
ATOM 607 C CA . LEU A 1 78 ? -13.164 -8.367 -9.797 1 98.69 78 LEU A CA 1
ATOM 608 C C . LEU A 1 78 ? -13.227 -7.645 -8.453 1 98.69 78 LEU A C 1
ATOM 610 O O . LEU A 1 78 ? -12.375 -7.863 -7.586 1 98.69 78 LEU A O 1
ATOM 614 N N . LEU A 1 79 ? -14.164 -6.727 -8.312 1 98.38 79 LEU A N 1
ATOM 615 C CA . LEU A 1 79 ? -14.523 -6.059 -7.062 1 98.38 79 LEU A CA 1
ATOM 616 C C . LEU A 1 79 ? -16.047 -5.969 -6.91 1 98.38 79 LEU A C 1
ATOM 618 O O . LEU A 1 79 ? -16.75 -5.715 -7.887 1 98.38 79 LEU A O 1
ATOM 622 N N . PRO A 1 80 ? -16.484 -6.109 -5.656 1 97.56 80 PRO A N 1
ATOM 623 C CA . PRO A 1 80 ? -17.922 -5.898 -5.426 1 97.56 80 PRO A CA 1
ATOM 624 C C . PRO A 1 80 ? -18.359 -4.461 -5.707 1 97.56 80 PRO A C 1
ATOM 626 O O . PRO A 1 80 ? -17.547 -3.535 -5.602 1 97.56 80 PRO A O 1
ATOM 629 N N . ILE A 1 81 ? -19.625 -4.324 -6.027 1 95.38 81 ILE A N 1
ATOM 630 C CA . ILE A 1 81 ? -20.203 -3.002 -6.25 1 95.38 81 ILE A CA 1
ATOM 631 C C . ILE A 1 81 ? -20.516 -2.344 -4.906 1 95.38 81 ILE A C 1
ATOM 633 O O . ILE A 1 81 ? -20.344 -1.133 -4.75 1 95.38 81 ILE A O 1
ATOM 637 N N . ASP A 1 82 ? -21.016 -3.162 -3.928 1 97.31 82 ASP A N 1
ATOM 638 C CA . ASP A 1 82 ? -21.328 -2.646 -2.598 1 97.31 82 ASP A CA 1
ATOM 639 C C . ASP A 1 82 ? -20.062 -2.098 -1.921 1 97.31 82 ASP A C 1
ATOM 641 O O . ASP A 1 82 ? -19.047 -2.789 -1.83 1 97.31 82 ASP A O 1
ATOM 645 N N . PRO A 1 83 ? -20.125 -0.859 -1.388 1 97.62 83 PRO A N 1
ATOM 646 C CA . PRO A 1 83 ? -18.922 -0.216 -0.86 1 97.62 83 PRO A CA 1
ATOM 647 C C . PRO A 1 83 ? -18.281 -1.003 0.285 1 97.62 83 PRO A C 1
ATOM 649 O O . PRO A 1 83 ? -17.062 -1.066 0.389 1 97.62 83 PRO A O 1
ATOM 652 N N . PHE A 1 84 ? -19.109 -1.551 1.14 1 98.38 84 PHE A N 1
ATOM 653 C CA . PHE A 1 84 ? -18.547 -2.279 2.275 1 98.38 84 PHE A CA 1
ATOM 654 C C . PHE A 1 84 ? -17.891 -3.574 1.818 1 98.38 84 PHE A C 1
ATOM 656 O O . PHE A 1 84 ? -16.766 -3.889 2.232 1 98.38 84 PHE A O 1
ATOM 663 N N . GLU A 1 85 ? -18.562 -4.328 0.95 1 98.06 85 GLU A N 1
ATOM 664 C CA . GLU A 1 85 ? -17.984 -5.562 0.419 1 98.06 85 GLU A CA 1
ATOM 665 C C . GLU A 1 85 ? -16.719 -5.281 -0.368 1 98.06 85 GLU A C 1
ATOM 667 O O . GLU A 1 85 ? -15.75 -6.047 -0.287 1 98.06 85 GLU A O 1
ATOM 672 N N . ARG A 1 86 ? -16.766 -4.195 -1.155 1 98.25 86 ARG A N 1
ATOM 673 C CA . ARG A 1 86 ? -15.57 -3.766 -1.889 1 98.25 86 ARG A CA 1
ATOM 674 C C . ARG A 1 86 ? -14.414 -3.471 -0.938 1 98.25 86 ARG A C 1
ATOM 676 O O . ARG A 1 86 ? -13.281 -3.889 -1.181 1 98.25 86 ARG A O 1
ATOM 683 N N . ALA A 1 87 ? -14.688 -2.809 0.179 1 98.62 87 ALA A N 1
ATOM 684 C CA . ALA A 1 87 ? -13.672 -2.477 1.178 1 98.62 87 ALA A CA 1
ATOM 685 C C . ALA A 1 87 ? -13.07 -3.738 1.788 1 98.62 87 ALA A C 1
ATOM 687 O O . ALA A 1 87 ? -11.875 -3.789 2.064 1 98.62 87 ALA A O 1
ATOM 688 N N . GLN A 1 88 ? -13.906 -4.734 1.968 1 98.25 88 GLN A N 1
ATOM 689 C CA . GLN A 1 88 ? -13.406 -5.98 2.537 1 98.25 88 GLN A CA 1
ATOM 690 C C . GLN A 1 88 ? -12.383 -6.637 1.609 1 98.25 88 GLN A C 1
ATOM 692 O O . GLN A 1 88 ? -11.336 -7.098 2.061 1 98.25 88 GLN A O 1
ATOM 697 N N . VAL A 1 89 ? -12.688 -6.652 0.351 1 98.62 89 VAL A N 1
ATOM 698 C CA . VAL A 1 89 ? -11.797 -7.25 -0.637 1 98.62 89 VAL A CA 1
ATOM 699 C C . VAL A 1 89 ? -10.5 -6.449 -0.712 1 98.62 89 VAL A C 1
ATOM 701 O O . VAL A 1 89 ? -9.406 -7.02 -0.681 1 98.62 89 VAL A O 1
ATOM 704 N N . LEU A 1 90 ? -10.625 -5.16 -0.742 1 98.69 90 LEU A N 1
ATOM 705 C CA . LEU A 1 90 ? -9.469 -4.285 -0.874 1 98.69 90 LEU A CA 1
ATOM 706 C C . LEU A 1 90 ? -8.602 -4.332 0.382 1 98.69 90 LEU A C 1
ATOM 708 O O . LEU A 1 90 ? -7.375 -4.254 0.301 1 98.69 90 LEU A O 1
ATOM 712 N N . ALA A 1 91 ? -9.234 -4.441 1.548 1 98.56 91 ALA A N 1
ATOM 713 C CA . ALA A 1 91 ? -8.484 -4.539 2.797 1 98.56 91 ALA A CA 1
ATOM 714 C C . ALA A 1 91 ? -7.613 -5.793 2.818 1 98.56 91 ALA A C 1
ATOM 716 O O . ALA A 1 91 ? -6.457 -5.746 3.24 1 98.56 91 ALA A O 1
ATOM 717 N N . LEU A 1 92 ? -8.164 -6.863 2.369 1 98.5 92 LEU A N 1
ATOM 718 C CA . LEU A 1 92 ? -7.406 -8.109 2.328 1 98.5 92 LEU A CA 1
ATOM 719 C C . LEU A 1 92 ? -6.254 -8.016 1.335 1 98.5 92 LEU A C 1
ATOM 721 O O . LEU A 1 92 ? -5.141 -8.469 1.621 1 98.5 92 LEU A O 1
ATOM 725 N N . ALA A 1 93 ? -6.52 -7.449 0.144 1 98.75 93 ALA A N 1
ATOM 726 C CA . ALA A 1 93 ? -5.457 -7.234 -0.838 1 98.75 93 ALA A CA 1
ATOM 727 C C . ALA A 1 93 ? -4.344 -6.367 -0.259 1 98.75 93 ALA A C 1
ATOM 729 O O . ALA A 1 93 ? -3.16 -6.688 -0.407 1 98.75 93 ALA A O 1
ATOM 730 N N . LYS A 1 94 ? -4.781 -5.316 0.396 1 98.62 94 LYS A N 1
ATOM 731 C CA . LYS A 1 94 ? -3.82 -4.391 0.992 1 98.62 94 LYS A CA 1
ATOM 732 C C . LYS A 1 94 ? -3.014 -5.07 2.096 1 98.62 94 LYS A C 1
ATOM 734 O O . LYS A 1 94 ? -1.808 -4.848 2.217 1 98.62 94 LYS A O 1
ATOM 739 N N . GLU A 1 95 ? -3.66 -5.824 2.904 1 98.38 95 GLU A N 1
ATOM 740 C CA . GLU A 1 95 ? -2.988 -6.582 3.955 1 98.38 95 GLU A CA 1
ATOM 741 C C . GLU A 1 95 ? -1.922 -7.508 3.375 1 98.38 95 GLU A C 1
ATOM 743 O O . GLU A 1 95 ? -0.802 -7.57 3.885 1 98.38 95 GLU A O 1
ATOM 748 N N . ILE A 1 96 ? -2.256 -8.211 2.34 1 98.88 96 ILE A N 1
ATOM 749 C CA . ILE A 1 96 ? -1.311 -9.109 1.696 1 98.88 96 ILE A CA 1
ATOM 750 C C . ILE A 1 96 ? -0.121 -8.32 1.158 1 98.88 96 ILE A C 1
ATOM 752 O O . ILE A 1 96 ? 1.029 -8.734 1.31 1 98.88 96 ILE A O 1
ATOM 756 N N . GLU A 1 97 ? -0.385 -7.195 0.556 1 98.88 97 GLU A N 1
ATOM 757 C CA . GLU A 1 97 ? 0.683 -6.348 0.033 1 98.88 97 GLU A CA 1
ATOM 758 C C . GLU A 1 97 ? 1.603 -5.867 1.15 1 98.88 97 GLU A C 1
ATOM 760 O O . GLU A 1 97 ? 2.818 -6.055 1.088 1 98.88 97 GLU A O 1
ATOM 765 N N . LEU A 1 98 ? 1.018 -5.328 2.201 1 98.69 98 LEU A N 1
ATOM 766 C CA . LEU A 1 98 ? 1.766 -4.605 3.223 1 98.69 98 LEU A CA 1
ATOM 767 C C . LEU A 1 98 ? 2.494 -5.574 4.148 1 98.69 98 LEU A C 1
ATOM 769 O O . LEU A 1 98 ? 3.596 -5.277 4.621 1 98.69 98 LEU A O 1
ATOM 773 N N . TYR A 1 99 ? 1.888 -6.738 4.371 1 98.81 99 TYR A N 1
ATOM 774 C CA . TYR A 1 99 ? 2.387 -7.512 5.504 1 98.81 99 TYR A CA 1
ATOM 775 C C . TYR A 1 99 ? 2.93 -8.859 5.047 1 98.81 99 TYR A C 1
ATOM 777 O O . TYR A 1 99 ? 3.453 -9.633 5.855 1 98.81 99 TYR A O 1
ATOM 785 N N . ILE A 1 100 ? 2.822 -9.133 3.771 1 98.88 100 ILE A N 1
ATOM 786 C CA . ILE A 1 100 ? 3.398 -10.375 3.256 1 98.88 100 ILE A CA 1
ATOM 787 C C . ILE A 1 100 ? 4.336 -10.055 2.09 1 98.88 100 ILE A C 1
ATOM 789 O O . ILE A 1 100 ? 5.535 -10.336 2.158 1 98.88 100 ILE A O 1
ATOM 793 N N . GLU A 1 101 ? 3.834 -9.391 1.08 1 98.94 101 GLU A N 1
ATOM 794 C CA . GLU A 1 101 ? 4.625 -9.18 -0.13 1 98.94 101 GLU A CA 1
ATOM 795 C C . GLU A 1 101 ? 5.812 -8.266 0.137 1 98.94 101 GLU A C 1
ATOM 797 O O . GLU A 1 101 ? 6.953 -8.602 -0.183 1 98.94 101 GLU A O 1
ATOM 802 N N . LEU A 1 102 ? 5.594 -7.086 0.696 1 98.81 102 LEU A N 1
ATOM 803 C CA . LEU A 1 102 ? 6.645 -6.09 0.871 1 98.81 102 LEU A CA 1
ATOM 804 C C . LEU A 1 102 ? 7.711 -6.59 1.839 1 98.81 102 LEU A C 1
ATOM 806 O O . LEU A 1 102 ? 8.906 -6.488 1.556 1 98.81 102 LEU A O 1
ATOM 810 N N . PRO A 1 103 ? 7.277 -7.203 2.986 1 98.69 103 PRO A N 1
ATOM 811 C CA . PRO A 1 103 ? 8.312 -7.785 3.838 1 98.69 103 PRO A CA 1
ATOM 812 C C . PRO A 1 103 ? 9.148 -8.844 3.113 1 98.69 103 PRO A C 1
ATOM 814 O O . PRO A 1 103 ? 10.375 -8.828 3.203 1 98.69 103 PRO A O 1
ATOM 817 N N . ALA A 1 104 ? 8.531 -9.742 2.389 1 98.88 104 ALA A N 1
ATOM 818 C CA . ALA A 1 104 ? 9.258 -10.789 1.68 1 98.88 104 ALA A CA 1
ATOM 819 C C . ALA A 1 104 ? 10.219 -10.188 0.653 1 98.88 104 ALA A C 1
ATOM 821 O O . ALA A 1 104 ? 11.32 -10.695 0.455 1 98.88 104 ALA A O 1
ATOM 822 N N . ARG A 1 105 ? 9.797 -9.156 0.012 1 98.56 105 ARG A N 1
ATOM 823 C CA . ARG A 1 105 ? 10.547 -8.523 -1.066 1 98.56 105 ARG A CA 1
ATOM 824 C C . ARG A 1 105 ? 11.906 -8.031 -0.574 1 98.56 105 ARG A C 1
ATOM 826 O O . ARG A 1 105 ? 12.875 -8 -1.335 1 98.56 105 ARG A O 1
ATOM 833 N N . ALA A 1 106 ? 12.008 -7.648 0.696 1 97.94 106 ALA A N 1
ATOM 834 C CA . ALA A 1 106 ? 13.266 -7.18 1.272 1 97.94 106 ALA A CA 1
ATOM 835 C C . ALA A 1 106 ? 14.344 -8.258 1.191 1 97.94 106 ALA A C 1
ATOM 837 O O . ALA A 1 106 ? 15.539 -7.961 1.308 1 97.94 106 ALA A O 1
ATOM 838 N N . CYS A 1 107 ? 13.945 -9.508 0.969 1 98.56 107 CYS A N 1
ATOM 839 C CA . CYS A 1 107 ? 14.914 -10.594 0.975 1 98.56 107 CYS A CA 1
ATOM 840 C C . CYS A 1 107 ? 14.984 -11.273 -0.391 1 98.56 107 CYS A C 1
ATOM 842 O O . CYS A 1 107 ? 15.633 -12.312 -0.543 1 98.56 107 CYS A O 1
ATOM 844 N N . TYR A 1 108 ? 14.336 -10.703 -1.446 1 97.81 108 TYR A N 1
ATOM 845 C CA . TYR A 1 108 ? 14.344 -11.297 -2.779 1 97.81 108 TYR A CA 1
ATOM 846 C C . TYR A 1 108 ? 15.773 -11.422 -3.303 1 97.81 108 TYR A C 1
ATOM 848 O O . TYR A 1 108 ? 16.109 -12.398 -3.982 1 97.81 108 TYR A O 1
ATOM 856 N N . GLY A 1 109 ? 16.594 -10.422 -3.037 1 95.5 109 GLY A N 1
ATOM 857 C CA . GLY A 1 109 ? 17.969 -10.445 -3.516 1 95.5 109 GLY A CA 1
ATOM 858 C C . GLY A 1 109 ? 18.703 -11.727 -3.158 1 95.5 109 GLY A C 1
ATOM 859 O O . GLY A 1 109 ? 19.281 -12.375 -4.027 1 95.5 109 GLY A O 1
ATOM 860 N N . GLU A 1 110 ? 18.578 -12.047 -1.888 1 97.38 110 GLU A N 1
ATOM 861 C CA . GLU A 1 110 ? 19.281 -13.234 -1.42 1 97.38 110 GLU A CA 1
ATOM 862 C C . GLU A 1 110 ? 18.516 -14.508 -1.799 1 97.38 110 GLU A C 1
ATOM 864 O O . GLU A 1 110 ? 19.141 -15.516 -2.152 1 97.38 110 GLU A O 1
ATOM 869 N N . ALA A 1 111 ? 17.219 -14.43 -1.796 1 97.75 111 ALA A N 1
ATOM 870 C CA . ALA A 1 111 ? 16.391 -15.617 -2.045 1 97.75 111 ALA A CA 1
ATOM 871 C C . ALA A 1 111 ? 16.453 -16.016 -3.516 1 97.75 111 ALA A C 1
ATOM 873 O O . ALA A 1 111 ? 16.391 -17.203 -3.846 1 97.75 111 ALA A O 1
ATOM 874 N N . PHE A 1 112 ? 16.609 -14.977 -4.402 1 94.94 112 PHE A N 1
ATOM 875 C CA . PHE A 1 112 ? 16.344 -15.32 -5.797 1 94.94 112 PHE A CA 1
ATOM 876 C C . PHE A 1 112 ? 17.484 -14.867 -6.695 1 94.94 112 PHE A C 1
ATOM 878 O O . PHE A 1 112 ? 17.641 -15.367 -7.809 1 94.94 112 PHE A O 1
ATOM 885 N N . PHE A 1 113 ? 18.359 -13.906 -6.262 1 91.44 113 PHE A N 1
ATOM 886 C CA . PHE A 1 113 ? 19.25 -13.289 -7.23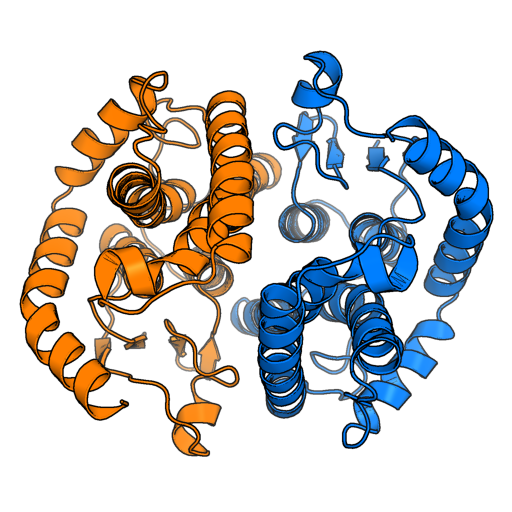4 1 91.44 113 PHE A CA 1
ATOM 887 C C . PHE A 1 113 ? 20.703 -13.406 -6.781 1 91.44 113 PHE A C 1
ATOM 889 O O . PHE A 1 113 ? 21.594 -12.805 -7.387 1 91.44 113 PHE A O 1
ATOM 896 N N . GLY A 1 114 ? 20.984 -14.008 -5.688 1 90.5 114 GLY A N 1
ATOM 897 C CA . GLY A 1 114 ? 22.344 -14.367 -5.297 1 90.5 114 GLY A CA 1
ATOM 898 C C . GLY A 1 114 ? 23.047 -13.258 -4.543 1 90.5 114 GLY A C 1
ATOM 899 O O . GLY A 1 114 ? 24.266 -13.32 -4.34 1 90.5 114 GLY A O 1
ATOM 900 N N . THR A 1 115 ? 22.312 -12.234 -4.145 1 92.81 115 THR A N 1
ATOM 901 C CA . THR A 1 115 ? 22.922 -11.172 -3.357 1 92.81 115 THR A CA 1
ATOM 902 C C . THR A 1 115 ? 22.703 -11.406 -1.866 1 92.81 115 THR A C 1
ATOM 904 O O . THR A 1 115 ? 21.781 -12.109 -1.474 1 92.81 115 THR A O 1
ATOM 907 N N . THR A 1 116 ? 23.609 -10.805 -1.113 1 96.12 116 THR A N 1
ATOM 908 C CA . THR A 1 116 ? 23.516 -10.984 0.331 1 96.12 116 THR A CA 1
ATOM 909 C C . THR A 1 116 ? 22.625 -9.906 0.955 1 96.12 116 THR A C 1
ATOM 911 O O . THR A 1 116 ? 22.734 -8.734 0.607 1 96.12 116 THR A O 1
ATOM 914 N N . VAL A 1 117 ? 21.766 -10.281 1.85 1 97.62 117 VAL A N 1
ATOM 915 C CA . VAL A 1 117 ? 20.938 -9.383 2.633 1 97.62 117 VAL A CA 1
ATOM 916 C C . VAL A 1 117 ? 21.422 -9.352 4.078 1 97.62 117 VAL A C 1
ATOM 918 O O . VAL A 1 117 ? 21.641 -10.398 4.691 1 97.62 117 VAL A O 1
ATOM 921 N N . PRO A 1 118 ? 21.625 -8.156 4.613 1 98.06 118 PRO A N 1
ATOM 922 C CA . PRO A 1 118 ? 22.078 -8.055 6 1 98.06 118 PRO A CA 1
ATOM 923 C C . PRO A 1 118 ? 21.188 -8.812 6.977 1 98.06 118 PRO A C 1
ATOM 925 O O . PRO A 1 118 ? 19.953 -8.82 6.809 1 98.06 118 PRO A O 1
ATOM 928 N N . GLU A 1 119 ? 21.812 -9.406 8.031 1 97.94 119 GLU A N 1
ATOM 929 C CA . GLU A 1 119 ? 21.094 -10.242 8.992 1 97.94 119 GLU A CA 1
ATOM 930 C C . GLU A 1 119 ? 19.953 -9.477 9.648 1 97.94 119 GLU A C 1
ATOM 932 O O . GLU A 1 119 ? 18.875 -10.039 9.891 1 97.94 119 GLU A O 1
ATOM 937 N N . ALA A 1 120 ? 20.125 -8.203 9.938 1 97.62 120 ALA A N 1
ATOM 938 C CA . ALA A 1 120 ? 19.109 -7.391 10.586 1 97.62 120 ALA A CA 1
ATOM 939 C C . ALA A 1 120 ? 17.844 -7.301 9.719 1 97.62 120 ALA A C 1
ATOM 941 O O . ALA A 1 120 ? 16.734 -7.281 10.242 1 97.62 120 ALA A O 1
ATOM 942 N N . ILE A 1 121 ? 18.016 -7.254 8.445 1 98.25 121 ILE A N 1
ATOM 943 C CA . ILE A 1 121 ? 16.891 -7.184 7.52 1 98.25 121 ILE A CA 1
ATOM 944 C C . ILE A 1 121 ? 16.188 -8.539 7.461 1 98.25 121 ILE A C 1
ATOM 946 O O . ILE A 1 121 ? 14.961 -8.602 7.445 1 98.25 121 ILE A O 1
ATOM 950 N N . LYS A 1 122 ? 16.953 -9.594 7.402 1 98.62 122 LYS A N 1
ATOM 951 C CA . LYS A 1 122 ? 16.375 -10.938 7.383 1 98.62 122 LYS A CA 1
ATOM 952 C C . LYS A 1 122 ? 15.562 -11.203 8.648 1 98.62 122 LYS A C 1
ATOM 954 O O . LYS A 1 122 ? 14.461 -11.766 8.578 1 98.62 122 LYS A O 1
ATOM 959 N N . GLU A 1 123 ? 16.109 -10.797 9.789 1 98 123 GLU A N 1
ATOM 960 C CA . GLU A 1 123 ? 15.406 -10.992 11.055 1 98 123 GLU A CA 1
ATOM 961 C C . GLU A 1 123 ? 14.094 -10.211 11.086 1 98 123 GLU A C 1
ATOM 963 O O . GLU A 1 123 ? 13.07 -10.734 11.516 1 98 123 GLU A O 1
ATOM 968 N N . LYS A 1 124 ? 14.188 -9.016 10.703 1 97.5 124 LYS A N 1
ATOM 969 C CA . LYS A 1 124 ? 12.984 -8.203 10.617 1 97.5 124 LYS A CA 1
ATOM 970 C C . LYS A 1 124 ? 11.961 -8.828 9.68 1 97.5 124 LYS A C 1
ATOM 972 O O . LYS A 1 124 ? 10.766 -8.883 9.992 1 97.5 124 LYS A O 1
ATOM 977 N N . THR A 1 125 ? 12.43 -9.266 8.5 1 98.69 125 THR A N 1
ATOM 978 C CA . THR A 1 125 ? 11.562 -9.891 7.508 1 98.69 125 THR A CA 1
ATOM 979 C C . THR A 1 125 ? 10.867 -11.117 8.086 1 98.69 125 THR A C 1
ATOM 981 O O . THR A 1 125 ? 9.656 -11.266 7.949 1 98.69 125 THR A O 1
ATOM 984 N N . ARG A 1 126 ? 11.633 -11.984 8.742 1 98.75 126 ARG A N 1
ATOM 985 C CA . ARG A 1 126 ? 11.078 -13.195 9.336 1 98.75 126 ARG A CA 1
ATOM 986 C C . ARG A 1 126 ? 9.953 -12.859 10.312 1 98.75 126 ARG A C 1
ATOM 988 O O . ARG A 1 126 ? 8.875 -13.461 10.266 1 98.75 126 ARG A O 1
ATOM 995 N N . ALA A 1 127 ? 10.211 -11.922 11.195 1 98.25 127 ALA A N 1
ATOM 996 C CA . ALA A 1 127 ? 9.227 -11.523 12.203 1 98.25 127 ALA A CA 1
ATOM 997 C C . ALA A 1 127 ? 7.969 -10.969 11.547 1 98.25 127 ALA A C 1
ATOM 999 O O . ALA A 1 127 ? 6.852 -11.312 11.938 1 98.25 127 ALA A O 1
ATOM 1000 N N . GLU A 1 128 ? 8.141 -10.141 10.555 1 98.38 128 GLU A N 1
ATOM 1001 C CA . GLU A 1 128 ? 7.012 -9.508 9.867 1 98.38 128 GLU A CA 1
ATOM 1002 C C . GLU A 1 128 ? 6.184 -10.531 9.102 1 98.38 128 GLU A C 1
ATOM 1004 O O . GLU A 1 128 ? 4.957 -10.445 9.062 1 98.38 128 GLU A O 1
ATOM 1009 N N . LEU A 1 129 ? 6.859 -11.461 8.477 1 98.88 129 LEU A N 1
ATOM 1010 C CA . LEU A 1 129 ? 6.141 -12.469 7.703 1 98.88 129 LEU A CA 1
ATOM 1011 C C . LEU A 1 129 ? 5.332 -13.383 8.617 1 98.88 129 LEU A C 1
ATOM 1013 O O . LEU A 1 129 ? 4.219 -13.789 8.273 1 98.88 129 LEU A O 1
ATOM 1017 N N . LEU A 1 130 ? 5.871 -13.688 9.805 1 98.62 130 LEU A N 1
ATOM 1018 C CA . LEU A 1 130 ? 5.109 -14.484 10.766 1 98.62 130 LEU A CA 1
ATOM 1019 C C . LEU A 1 130 ? 3.811 -13.781 11.141 1 98.62 130 LEU A C 1
ATOM 1021 O O . LEU A 1 130 ? 2.742 -14.398 11.133 1 98.62 130 LEU A O 1
ATOM 1025 N N . LEU A 1 131 ? 3.908 -12.531 11.383 1 97.94 131 LEU A N 1
ATOM 1026 C CA . LEU A 1 131 ? 2.734 -11.75 11.75 1 97.94 131 LEU A CA 1
ATOM 1027 C C . LEU A 1 131 ? 1.794 -11.586 10.562 1 97.94 131 LEU A C 1
ATOM 1029 O O . LEU A 1 131 ? 0.572 -11.625 10.727 1 97.94 131 LEU A O 1
ATOM 1033 N N . GLY A 1 132 ? 2.391 -11.336 9.359 1 98.56 132 GLY A N 1
ATOM 1034 C CA . GLY A 1 132 ? 1.587 -11.18 8.164 1 98.56 132 GLY A CA 1
ATOM 1035 C C . GLY A 1 132 ? 0.773 -12.414 7.816 1 98.56 132 GLY A C 1
ATOM 1036 O O . GLY A 1 132 ? -0.415 -12.312 7.504 1 98.56 132 GLY A O 1
ATOM 1037 N N . PHE A 1 133 ? 1.368 -13.578 7.906 1 98.81 133 PHE A N 1
ATOM 1038 C CA . PHE A 1 133 ? 0.659 -14.805 7.586 1 98.81 133 PHE A CA 1
ATOM 1039 C C . PHE A 1 133 ? -0.364 -15.141 8.672 1 98.81 133 PHE A C 1
ATOM 1041 O O . PHE A 1 133 ? -1.425 -15.695 8.375 1 98.81 133 PHE A O 1
ATOM 1048 N N . ALA A 1 134 ? -0.082 -14.828 9.938 1 98 134 ALA A N 1
ATOM 1049 C CA . ALA A 1 134 ? -1.084 -14.984 10.992 1 98 134 ALA A CA 1
ATOM 1050 C C . ALA A 1 134 ? -2.322 -14.141 10.695 1 98 134 ALA A C 1
ATOM 1052 O O . ALA A 1 134 ? -3.451 -14.602 10.875 1 98 134 ALA A O 1
ATOM 1053 N N . ALA A 1 135 ? -2.059 -12.93 10.273 1 97.75 135 ALA A N 1
ATOM 1054 C CA . ALA A 1 135 ? -3.168 -12.047 9.922 1 97.75 135 ALA A CA 1
ATOM 1055 C C . ALA A 1 135 ? -3.969 -12.617 8.75 1 97.75 135 ALA A C 1
ATOM 1057 O O . ALA A 1 135 ? -5.199 -12.547 8.742 1 97.75 135 ALA A O 1
ATOM 1058 N N . LEU A 1 136 ? -3.281 -13.109 7.719 1 98.5 136 LEU A N 1
ATOM 1059 C CA . LEU A 1 136 ? -3.957 -13.734 6.586 1 98.5 136 LEU A CA 1
ATOM 1060 C C . LEU A 1 136 ? -4.852 -14.883 7.055 1 98.5 136 LEU A C 1
ATOM 1062 O O . LEU A 1 136 ? -5.973 -15.039 6.566 1 98.5 136 LEU A O 1
ATOM 1066 N N . GLY A 1 137 ? -4.336 -15.641 7.953 1 97.44 137 GLY A N 1
ATOM 1067 C CA . GLY A 1 137 ? -5.129 -16.734 8.508 1 97.44 137 GLY A CA 1
ATOM 1068 C C . GLY A 1 137 ? -6.387 -16.25 9.203 1 97.44 137 GLY A C 1
ATOM 1069 O O . GLY A 1 137 ? -7.434 -16.906 9.117 1 97.44 137 GLY A O 1
ATOM 1070 N N . ARG A 1 138 ? -6.371 -15.133 9.891 1 95.69 138 ARG A N 1
ATOM 1071 C CA . ARG A 1 138 ? -7.496 -14.594 10.648 1 95.69 138 ARG A CA 1
ATOM 1072 C C . ARG A 1 138 ? -8.516 -13.93 9.719 1 95.69 138 ARG A C 1
ATOM 1074 O O . ARG A 1 138 ? -9.719 -14.023 9.945 1 95.69 138 ARG A O 1
ATOM 1081 N N . HIS A 1 139 ? -7.973 -13.281 8.688 1 96.19 139 HIS A N 1
ATOM 1082 C CA . HIS A 1 139 ? -8.797 -12.375 7.895 1 96.19 139 HIS A CA 1
ATOM 1083 C C . HIS A 1 139 ? -9.289 -13.055 6.621 1 96.19 139 HIS A C 1
ATOM 1085 O O . HIS A 1 139 ? -10.352 -12.703 6.094 1 96.19 139 HIS A O 1
ATOM 1091 N N . GLY A 1 140 ? -8.492 -13.977 6.078 1 97.5 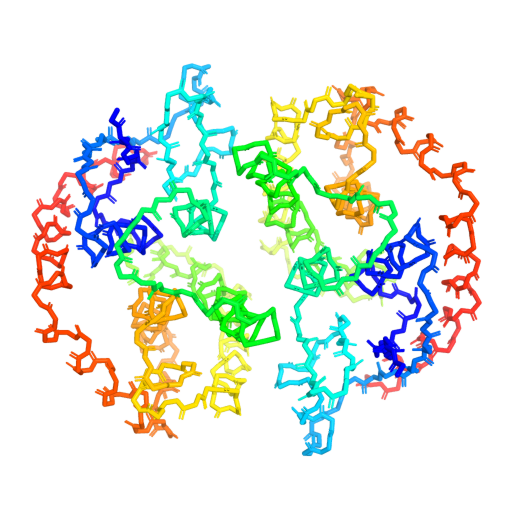140 GLY A N 1
ATOM 1092 C CA . GLY A 1 140 ? -8.852 -14.648 4.84 1 97.5 140 GLY A CA 1
ATOM 1093 C C . GLY A 1 140 ? -10.094 -15.516 4.977 1 97.5 140 GLY A C 1
ATOM 1094 O O . GLY A 1 140 ? -10.266 -16.203 5.98 1 97.5 140 GLY A O 1
ATOM 1095 N N . LYS A 1 141 ? -10.953 -15.453 3.947 1 97.56 141 LYS A N 1
ATOM 1096 C CA . LYS A 1 141 ? -12.195 -16.234 3.973 1 97.56 141 LYS A CA 1
ATOM 1097 C C . LYS A 1 141 ? -11.992 -17.609 3.355 1 97.56 141 LYS A C 1
ATOM 1099 O O . LYS A 1 141 ? -12.57 -18.594 3.816 1 97.56 141 LYS A O 1
ATOM 1104 N N . PHE A 1 142 ? -11.242 -17.625 2.35 1 98.06 142 PHE A N 1
ATOM 1105 C CA . PHE A 1 142 ? -10.938 -18.844 1.623 1 98.06 142 PHE A CA 1
ATOM 1106 C C . PHE A 1 142 ? -12.219 -19.609 1.294 1 98.06 142 PHE A C 1
ATOM 1108 O O . PHE A 1 142 ? -12.32 -20.797 1.577 1 98.06 142 PHE A O 1
ATOM 1115 N N . ALA A 1 143 ? -13.516 -19.109 1.099 1 85.75 143 ALA A N 1
ATOM 1116 C CA . ALA A 1 143 ? -14.82 -19.656 0.728 1 85.75 143 ALA A CA 1
ATOM 1117 C C . ALA A 1 143 ? -14.977 -19.719 -0.789 1 85.75 143 ALA A C 1
ATOM 1119 O O . ALA A 1 143 ? -15.656 -18.875 -1.382 1 85.75 143 ALA A O 1
ATOM 1120 N N . PRO A 1 144 ? -14.219 -20.625 -1.175 1 81.88 144 PRO A N 1
ATOM 1121 C CA . PRO A 1 144 ? -13.789 -20.359 -2.547 1 81.88 144 PRO A CA 1
ATOM 1122 C C . PRO A 1 144 ? -13.117 -19 -2.691 1 81.88 144 PRO A C 1
ATOM 1124 O O . PRO A 1 144 ? -13.75 -17.969 -2.459 1 81.88 144 PRO A O 1
ATOM 1127 N N . TYR A 1 145 ? -12.289 -18.203 -2.824 1 98.06 145 TYR A N 1
ATOM 1128 C CA . TYR A 1 145 ? -11.234 -17.219 -3.053 1 98.06 145 TYR A CA 1
ATOM 1129 C C . TYR A 1 145 ? -10.867 -16.5 -1.759 1 98.06 145 TYR A C 1
ATOM 1131 O O . TYR A 1 145 ? -11.461 -16.75 -0.71 1 98.06 145 TYR A O 1
ATOM 1139 N N . VAL A 1 146 ? -9.797 -15.844 -1.683 1 98.31 146 VAL A N 1
ATOM 1140 C CA . VAL A 1 146 ? -9.195 -15.297 -0.474 1 98.31 146 VAL A CA 1
ATOM 1141 C C . VAL A 1 146 ? -10.219 -14.453 0.279 1 98.31 146 VAL A C 1
ATOM 1143 O O . VAL A 1 146 ? -10.312 -14.523 1.507 1 98.31 146 VAL A O 1
ATOM 1146 N N . ALA A 1 147 ? -11.062 -13.695 -0.466 1 98.19 147 ALA A N 1
ATOM 1147 C CA . ALA A 1 147 ? -11.953 -12.727 0.171 1 98.19 147 ALA A CA 1
ATOM 1148 C C . ALA A 1 147 ? -13.391 -13.234 0.182 1 98.19 147 ALA A C 1
ATOM 1150 O O . ALA A 1 147 ? -14.289 -12.555 0.69 1 98.19 147 ALA A O 1
ATOM 1151 N N . GLY A 1 148 ? -13.688 -14.383 -0.408 1 97.38 148 GLY A N 1
ATOM 1152 C CA . GLY A 1 148 ? -15.047 -14.883 -0.455 1 97.38 148 GLY A CA 1
ATOM 1153 C C . GLY A 1 148 ? -15.273 -15.898 -1.56 1 97.38 148 GLY A C 1
ATOM 1154 O O . GLY A 1 148 ? -14.391 -16.688 -1.866 1 97.38 148 GLY A O 1
ATOM 1155 N N . ASP A 1 149 ? -16.422 -15.781 -2.18 1 96.75 149 ASP A N 1
ATOM 1156 C CA . ASP A 1 149 ? -16.875 -16.875 -3.047 1 96.75 149 ASP A CA 1
ATOM 1157 C C . ASP A 1 149 ? -16.516 -16.594 -4.504 1 96.75 149 ASP A C 1
ATOM 1159 O O . ASP A 1 149 ? -16.688 -17.453 -5.367 1 96.75 149 ASP A O 1
ATOM 1163 N N . SER A 1 150 ? -16.016 -15.406 -4.789 1 97.06 150 SER A N 1
ATOM 1164 C CA . SER A 1 150 ? -15.719 -15.039 -6.168 1 97.06 150 SER A CA 1
ATOM 1165 C C . SER A 1 150 ? -14.273 -14.57 -6.312 1 97.06 150 SER A C 1
ATOM 1167 O O . SER A 1 150 ? -13.711 -14 -5.379 1 97.06 150 SER A O 1
ATOM 1169 N N . LEU A 1 151 ? -13.727 -14.82 -7.488 1 98.25 151 LEU A N 1
ATOM 1170 C CA . LEU A 1 151 ? -12.406 -14.305 -7.828 1 98.25 151 LEU A CA 1
ATOM 1171 C C . LEU A 1 151 ? -12.383 -12.781 -7.754 1 98.25 151 LEU A C 1
ATOM 1173 O O . LEU A 1 151 ? -13.305 -12.117 -8.234 1 98.25 151 LEU A O 1
ATOM 1177 N N . SER A 1 152 ? -11.414 -12.211 -7.09 1 98.69 152 SER A N 1
ATOM 1178 C CA . SER A 1 152 ? -11.297 -10.766 -6.941 1 98.69 152 SER A CA 1
ATOM 1179 C C . SER A 1 152 ? -9.844 -10.312 -7.035 1 98.69 152 SER A C 1
ATOM 1181 O O . SER A 1 152 ? -8.945 -11.141 -7.203 1 98.69 152 SER A O 1
ATOM 1183 N N . VAL A 1 153 ? -9.602 -9.008 -6.906 1 98.75 153 VAL A N 1
ATOM 1184 C CA . VAL A 1 153 ? -8.258 -8.445 -6.938 1 98.75 153 VAL A CA 1
ATOM 1185 C C . VAL A 1 153 ? -7.438 -9.008 -5.777 1 98.75 153 VAL A C 1
ATOM 1187 O O . VAL A 1 153 ? -6.211 -9.094 -5.863 1 98.75 153 VAL A O 1
ATOM 1190 N N . ALA A 1 154 ? -8.117 -9.375 -4.656 1 98.88 154 ALA A N 1
ATOM 1191 C CA . ALA A 1 154 ? -7.41 -9.961 -3.523 1 98.88 154 ALA A CA 1
ATOM 1192 C C . ALA A 1 154 ? -6.723 -11.266 -3.922 1 98.88 154 ALA A C 1
ATOM 1194 O O . ALA A 1 154 ? -5.652 -11.594 -3.406 1 98.88 154 ALA A O 1
ATOM 1195 N N . ASP A 1 155 ? -7.328 -12 -4.852 1 98.94 155 ASP A N 1
ATOM 1196 C CA . ASP A 1 155 ? -6.734 -13.258 -5.297 1 98.94 155 ASP A CA 1
ATOM 1197 C C . ASP A 1 155 ? -5.5 -13 -6.164 1 98.94 155 ASP A C 1
ATOM 1199 O O . ASP A 1 155 ? -4.559 -13.805 -6.164 1 98.94 155 ASP A O 1
ATOM 1203 N N . ALA A 1 156 ? -5.484 -11.891 -6.957 1 98.88 156 ALA A N 1
ATOM 1204 C CA . ALA A 1 156 ? -4.273 -11.516 -7.676 1 98.88 156 ALA A CA 1
ATOM 1205 C C . ALA A 1 156 ? -3.121 -11.242 -6.711 1 98.88 156 ALA A C 1
ATOM 1207 O O . ALA A 1 156 ? -2.014 -11.75 -6.902 1 98.88 156 ALA A O 1
ATOM 1208 N N . TYR A 1 157 ? -3.391 -10.477 -5.625 1 98.94 157 TYR A N 1
ATOM 1209 C CA . TYR A 1 157 ? -2.373 -10.211 -4.617 1 98.94 157 TYR A CA 1
ATOM 1210 C C . TYR A 1 157 ? -1.955 -11.5 -3.914 1 98.94 157 TYR A C 1
ATOM 1212 O O . TYR A 1 157 ? -0.771 -11.703 -3.639 1 98.94 157 TYR A O 1
ATOM 1220 N N . PHE A 1 158 ? -2.949 -12.312 -3.646 1 98.94 158 PHE A N 1
ATOM 1221 C CA . PHE A 1 158 ? -2.678 -13.586 -2.988 1 98.94 158 PHE A CA 1
ATOM 1222 C C . PHE A 1 158 ? -1.771 -1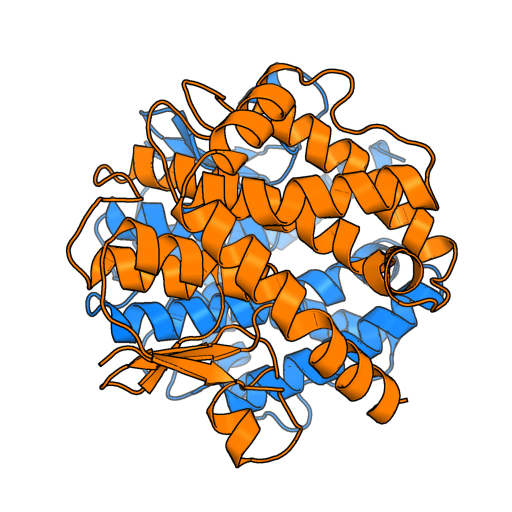4.461 -3.848 1 98.94 158 PHE A C 1
ATOM 1224 O O . PHE A 1 158 ? -0.694 -14.867 -3.41 1 98.94 158 PHE A O 1
ATOM 1231 N N . LEU A 1 159 ? -2.115 -14.672 -5.07 1 98.94 159 LEU A N 1
ATOM 1232 C CA . LEU A 1 159 ? -1.458 -15.594 -5.992 1 98.94 159 LEU A CA 1
ATOM 1233 C C . LEU A 1 159 ? -0.036 -15.141 -6.297 1 98.94 159 LEU A C 1
ATOM 1235 O O . LEU A 1 159 ? 0.873 -15.961 -6.426 1 98.94 159 LEU A O 1
ATOM 1239 N N . TYR A 1 160 ? 0.192 -13.859 -6.359 1 98.94 160 TYR A N 1
ATOM 1240 C CA . TYR A 1 160 ? 1.48 -13.367 -6.84 1 98.94 160 TYR A CA 1
ATOM 1241 C C . TYR A 1 160 ? 2.307 -12.797 -5.695 1 98.94 160 TYR A C 1
ATOM 1243 O O . TYR A 1 160 ? 3.311 -12.117 -5.926 1 98.94 160 TYR A O 1
ATOM 1251 N N . SER A 1 161 ? 1.909 -13 -4.422 1 98.94 161 SER A N 1
ATOM 1252 C CA . SER A 1 161 ? 2.686 -12.586 -3.26 1 98.94 161 SER A CA 1
ATOM 1253 C C . SER A 1 161 ? 3.01 -13.766 -2.355 1 98.94 161 SER A C 1
ATOM 1255 O O . SER A 1 161 ? 4.16 -13.953 -1.957 1 98.94 161 SER A O 1
ATOM 1257 N N . VAL A 1 162 ? 2.043 -14.594 -2.1 1 98.94 162 VAL A N 1
ATOM 1258 C CA . VAL A 1 162 ? 2.137 -15.609 -1.062 1 98.94 162 VAL A CA 1
ATOM 1259 C C . VAL A 1 162 ? 3.17 -16.656 -1.462 1 98.94 162 VAL A C 1
ATOM 1261 O O . VAL A 1 162 ? 4.062 -17 -0.679 1 98.94 162 VAL A O 1
ATOM 1264 N N . PRO A 1 163 ? 3.168 -17.219 -2.736 1 98.88 163 PRO A N 1
ATOM 1265 C CA . PRO A 1 163 ? 4.188 -18.203 -3.094 1 98.88 163 PRO A CA 1
ATOM 1266 C C . PRO A 1 163 ? 5.605 -17.656 -3.002 1 98.88 163 PRO A C 1
ATOM 1268 O O . PRO A 1 163 ? 6.527 -18.359 -2.596 1 98.88 163 PRO A O 1
ATOM 1271 N N . LEU A 1 164 ? 5.82 -16.375 -3.381 1 98.81 164 LEU A N 1
ATOM 1272 C CA . LEU A 1 164 ? 7.137 -15.75 -3.291 1 98.81 164 LEU A CA 1
ATOM 1273 C C . LEU A 1 164 ? 7.582 -15.625 -1.838 1 98.81 164 LEU A C 1
ATOM 1275 O O . LEU A 1 164 ? 8.742 -15.891 -1.512 1 98.81 164 LEU A O 1
ATOM 1279 N N . ALA A 1 165 ? 6.637 -15.203 -1.002 1 98.94 165 ALA A N 1
ATOM 1280 C CA . ALA A 1 165 ? 6.949 -15.094 0.421 1 98.94 165 ALA A CA 1
ATOM 1281 C C . ALA A 1 165 ? 7.266 -16.469 1.019 1 98.94 165 ALA A C 1
ATOM 1283 O O . ALA A 1 165 ? 8.164 -16.594 1.85 1 98.94 165 ALA A O 1
ATOM 1284 N N . CYS A 1 166 ? 6.531 -17.5 0.631 1 98.88 166 CYS A N 1
ATOM 1285 C CA . CYS A 1 166 ? 6.797 -18.859 1.093 1 98.88 166 CYS A CA 1
ATOM 1286 C C . CYS A 1 166 ? 8.18 -19.328 0.659 1 98.88 166 CYS A C 1
ATOM 1288 O O . CYS A 1 166 ? 8.891 -19.984 1.429 1 98.88 166 CYS A O 1
ATOM 1290 N N . ALA A 1 167 ? 8.562 -19.016 -0.574 1 98.75 167 ALA A N 1
ATOM 1291 C CA . ALA A 1 167 ? 9.891 -19.359 -1.054 1 98.75 167 ALA A CA 1
ATOM 1292 C C . ALA A 1 167 ? 10.977 -18.703 -0.21 1 98.75 167 ALA A C 1
ATOM 1294 O O . ALA A 1 167 ? 11.977 -19.328 0.144 1 98.75 167 ALA A O 1
ATOM 1295 N N . VAL A 1 168 ? 10.773 -17.438 0.121 1 98.81 168 VAL A N 1
ATOM 1296 C CA . VAL A 1 168 ? 11.703 -16.734 1 1 98.81 168 VAL A CA 1
ATOM 1297 C C . VAL A 1 168 ? 11.773 -17.438 2.352 1 98.81 168 VAL A C 1
ATOM 1299 O O . VAL A 1 168 ? 12.859 -17.688 2.873 1 98.81 168 VAL A O 1
ATOM 1302 N N . GLY A 1 169 ? 10.633 -17.75 2.947 1 98.69 169 GLY A N 1
ATOM 1303 C CA . GLY A 1 169 ? 10.578 -18.453 4.219 1 98.69 169 GLY A CA 1
ATOM 1304 C C . GLY A 1 169 ? 11.32 -19.766 4.207 1 98.69 169 GLY A C 1
ATOM 1305 O O . GLY A 1 169 ? 12.078 -20.078 5.133 1 98.69 169 GLY A O 1
ATOM 1306 N N . HIS A 1 170 ? 11.141 -20.547 3.113 1 98.44 170 HIS A N 1
ATOM 1307 C CA . HIS A 1 170 ? 11.773 -21.844 2.986 1 98.44 170 HIS A CA 1
ATOM 1308 C C . HIS A 1 170 ? 13.281 -21.719 2.803 1 98.44 170 HIS A C 1
ATOM 1310 O O . HIS A 1 170 ? 14.055 -22.375 3.496 1 98.44 170 HIS A O 1
ATOM 1316 N N . LYS A 1 171 ? 13.719 -20.844 1.927 1 98.25 171 LYS A N 1
ATOM 1317 C CA . LYS A 1 171 ? 15.117 -20.734 1.525 1 98.25 171 LYS A CA 1
ATOM 1318 C C . LYS A 1 171 ? 15.953 -20.078 2.611 1 98.25 171 LYS A C 1
ATOM 1320 O O . LYS A 1 171 ? 17.109 -20.438 2.82 1 98.25 171 LYS A O 1
ATOM 1325 N N . LEU A 1 172 ? 15.336 -19.109 3.307 1 98.38 172 LEU A N 1
ATOM 1326 C CA . LEU A 1 172 ? 16.172 -18.281 4.172 1 98.38 172 LEU A CA 1
ATOM 1327 C C . LEU A 1 172 ? 15.898 -18.578 5.641 1 98.38 172 LEU A C 1
ATOM 1329 O O . LEU A 1 172 ? 16.766 -18.391 6.492 1 98.38 172 LEU A O 1
ATOM 1333 N N . PHE A 1 173 ? 14.688 -19.094 5.934 1 98.44 173 PHE A N 1
ATOM 1334 C CA . PHE A 1 173 ? 14.328 -19.156 7.344 1 98.44 173 PHE A CA 1
ATOM 1335 C C . PHE A 1 173 ? 13.977 -20.578 7.75 1 98.44 173 PHE A C 1
ATOM 1337 O O . PHE A 1 173 ? 13.797 -20.859 8.938 1 98.44 173 PHE A O 1
ATOM 1344 N N . GLY A 1 174 ? 13.852 -21.469 6.816 1 98.25 174 GLY A N 1
ATOM 1345 C CA . GLY A 1 174 ? 13.406 -22.812 7.121 1 98.25 174 GLY A CA 1
ATOM 1346 C C . GLY A 1 174 ? 11.992 -22.875 7.664 1 98.25 174 GLY A C 1
ATOM 1347 O O . GLY A 1 174 ? 11.688 -23.703 8.523 1 98.25 174 GLY A O 1
ATOM 1348 N N . VAL A 1 175 ? 11.164 -21.953 7.238 1 98.25 175 VAL A N 1
ATOM 1349 C CA . VAL A 1 175 ? 9.805 -21.844 7.754 1 98.25 175 VAL A CA 1
ATOM 1350 C C . VAL A 1 175 ? 8.805 -22.141 6.637 1 98.25 175 VAL A C 1
ATOM 1352 O O . VAL A 1 175 ? 8.961 -21.656 5.512 1 98.25 175 VAL A O 1
ATOM 1355 N N . ASP A 1 176 ? 7.809 -22.906 6.953 1 98.38 176 ASP A N 1
ATOM 1356 C CA . ASP A 1 176 ? 6.641 -23.078 6.098 1 98.38 176 ASP A CA 1
ATOM 1357 C C . ASP A 1 176 ? 5.469 -22.234 6.594 1 98.38 176 ASP A C 1
ATOM 1359 O O . ASP A 1 176 ? 4.707 -22.672 7.461 1 98.38 176 ASP A O 1
ATOM 1363 N N . PHE A 1 177 ? 5.211 -21.125 5.953 1 98.56 177 PHE A N 1
ATOM 1364 C CA . PHE A 1 177 ? 4.238 -20.156 6.434 1 98.56 177 PHE A CA 1
ATOM 1365 C C . PHE A 1 177 ? 2.816 -20.656 6.238 1 98.56 177 PHE A C 1
ATOM 1367 O O . PHE A 1 177 ? 1.874 -20.141 6.844 1 98.56 177 PHE A O 1
ATOM 1374 N N . LEU A 1 178 ? 2.631 -21.625 5.402 1 98.38 178 LEU A N 1
ATOM 1375 C CA . LEU A 1 178 ? 1.286 -22.109 5.113 1 98.38 178 LEU A CA 1
ATOM 1376 C C . LEU A 1 178 ? 1.027 -23.453 5.809 1 98.38 178 LEU A C 1
ATOM 1378 O O . LEU A 1 178 ? 0.017 -24.109 5.543 1 98.38 178 LEU A O 1
ATOM 1382 N N . ALA A 1 179 ? 1.944 -23.828 6.703 1 97.81 179 ALA A N 1
ATOM 1383 C CA . ALA A 1 179 ? 1.845 -25.125 7.367 1 97.81 179 ALA A CA 1
ATOM 1384 C C . ALA A 1 179 ? 0.467 -25.312 7.996 1 97.81 179 ALA A C 1
ATOM 1386 O O . ALA A 1 179 ? -0.11 -26.406 7.93 1 97.81 179 ALA A O 1
ATOM 1387 N N . GLU A 1 180 ? -0.142 -24.266 8.578 1 96.62 180 GLU A N 1
ATOM 1388 C CA . GLU A 1 180 ? -1.414 -24.375 9.289 1 96.62 180 GLU A CA 1
ATOM 1389 C C . GLU A 1 180 ? -2.545 -23.734 8.492 1 96.62 180 GLU A C 1
ATOM 1391 O O . GLU A 1 180 ? -3.553 -23.312 9.07 1 96.62 180 GLU A O 1
ATOM 1396 N N . MET A 1 181 ? -2.312 -23.625 7.188 1 98 181 MET A N 1
ATOM 1397 C CA . MET A 1 181 ? -3.328 -22.984 6.355 1 98 181 MET A CA 1
ATOM 1398 C C . MET A 1 181 ? -3.652 -23.844 5.137 1 98 181 MET A C 1
ATOM 1400 O O . MET A 1 181 ? -3.457 -23.422 4 1 98 181 MET A O 1
ATOM 1404 N N . PRO A 1 182 ? -4.266 -24.969 5.391 1 97.81 182 PRO A N 1
ATOM 1405 C CA . PRO A 1 182 ? -4.566 -25.875 4.266 1 97.81 182 PRO A CA 1
ATOM 1406 C C . PRO A 1 182 ? -5.484 -25.234 3.23 1 97.81 182 PRO A C 1
ATOM 1408 O O . PRO A 1 182 ? -5.383 -25.531 2.039 1 97.81 182 PRO A O 1
ATOM 1411 N N . ALA A 1 183 ? -6.402 -24.391 3.67 1 98.31 183 ALA A N 1
ATOM 1412 C CA . ALA A 1 183 ? -7.309 -23.734 2.732 1 98.31 183 ALA A CA 1
ATOM 1413 C C . ALA A 1 183 ? -6.539 -22.828 1.779 1 98.31 183 ALA A C 1
ATOM 1415 O O . ALA A 1 183 ? -6.906 -22.688 0.609 1 98.31 183 ALA A O 1
ATOM 1416 N N . ALA A 1 184 ? -5.516 -22.156 2.297 1 98.62 184 ALA A N 1
ATOM 1417 C CA . ALA A 1 184 ? -4.676 -21.328 1.45 1 98.62 184 ALA A CA 1
ATOM 1418 C C . ALA A 1 184 ? -3.938 -22.156 0.406 1 98.62 184 ALA A C 1
ATOM 1420 O O . ALA A 1 184 ? -3.855 -21.766 -0.762 1 98.62 184 ALA A O 1
ATOM 1421 N N . LYS A 1 185 ? -3.383 -23.266 0.793 1 98.25 185 LYS A N 1
ATOM 1422 C CA . LYS A 1 185 ? -2.703 -24.172 -0.131 1 98.25 185 LYS A CA 1
ATOM 1423 C C . LYS A 1 185 ? -3.654 -24.656 -1.217 1 98.25 185 LYS A C 1
ATOM 1425 O O . LYS A 1 185 ? -3.295 -24.688 -2.396 1 98.25 185 LYS A O 1
ATOM 1430 N N . ALA A 1 186 ? -4.828 -25.016 -0.767 1 98.5 186 ALA A N 1
ATOM 1431 C CA . ALA A 1 186 ? -5.836 -25.484 -1.713 1 98.5 186 ALA A CA 1
ATOM 1432 C C . ALA A 1 186 ? -6.191 -24.406 -2.725 1 98.5 186 ALA A C 1
ATOM 1434 O O . ALA A 1 186 ? -6.379 -24.688 -3.91 1 98.5 186 ALA A O 1
ATOM 1435 N N . LEU A 1 187 ? -6.309 -23.188 -2.254 1 98.75 187 LEU A N 1
ATOM 1436 C CA . LEU A 1 187 ? -6.641 -22.078 -3.148 1 98.75 187 LEU A CA 1
ATOM 1437 C C . LEU A 1 187 ? -5.523 -21.844 -4.16 1 98.75 187 LEU A C 1
ATOM 1439 O O . LEU A 1 187 ? -5.789 -21.562 -5.328 1 98.75 187 LEU A O 1
ATOM 1443 N N . LEU A 1 188 ? -4.246 -21.891 -3.693 1 98.69 188 LEU A N 1
ATOM 1444 C CA . LEU A 1 188 ? -3.131 -21.75 -4.625 1 98.69 188 LEU A CA 1
ATOM 1445 C C . LEU A 1 188 ? -3.213 -22.797 -5.734 1 98.69 188 LEU A C 1
ATOM 1447 O O . LEU A 1 188 ? -3.041 -22.469 -6.91 1 98.69 188 LEU A O 1
ATOM 1451 N N . GLN A 1 189 ? -3.475 -24.016 -5.414 1 98.19 189 GLN A N 1
ATOM 1452 C CA . GLN A 1 189 ? -3.609 -25.078 -6.398 1 98.19 189 GLN A CA 1
ATOM 1453 C C . GLN A 1 189 ? -4.75 -24.797 -7.367 1 98.19 189 GLN A C 1
ATOM 1455 O O . GLN A 1 189 ? -4.605 -24.984 -8.578 1 98.19 189 GLN A O 1
ATOM 1460 N N . ARG A 1 190 ? -5.859 -24.391 -6.836 1 98.19 190 ARG A N 1
ATOM 1461 C CA . ARG A 1 190 ? -7.012 -24.047 -7.664 1 98.19 190 ARG A CA 1
ATOM 1462 C C . ARG A 1 190 ? -6.66 -22.953 -8.656 1 98.19 190 ARG A C 1
ATOM 1464 O O . ARG A 1 190 ? -6.992 -23.047 -9.844 1 98.19 190 ARG A O 1
ATOM 1471 N N . LEU A 1 191 ? -6.016 -21.859 -8.148 1 98.62 191 LEU A N 1
ATOM 1472 C CA . LEU A 1 191 ? -5.676 -20.719 -8.992 1 98.62 191 LEU A CA 1
ATOM 1473 C C . LEU A 1 191 ? -4.68 -21.125 -10.078 1 98.62 191 LEU A C 1
ATOM 1475 O O . LEU A 1 191 ? -4.715 -20.594 -11.188 1 98.62 191 LEU A O 1
ATOM 1479 N N . GLU A 1 192 ? -3.816 -22.031 -9.797 1 97.56 192 GLU A N 1
ATOM 1480 C CA . GLU A 1 192 ? -2.816 -22.5 -10.758 1 97.56 192 GLU A CA 1
ATOM 1481 C C . GLU A 1 192 ? -3.473 -23.203 -11.938 1 97.56 192 GLU A C 1
ATOM 1483 O O . GLU A 1 192 ? -2.881 -23.297 -13.016 1 97.56 192 GLU A O 1
ATOM 1488 N N . GLU A 1 193 ? -4.648 -23.703 -11.758 1 97.94 193 GLU A N 1
ATOM 1489 C CA . GLU A 1 193 ? -5.371 -24.406 -12.82 1 97.94 193 GLU A CA 1
ATOM 1490 C C . GLU A 1 193 ? -6.047 -23.422 -13.766 1 97.94 193 GLU A C 1
ATOM 1492 O O . GLU A 1 193 ? -6.492 -23.797 -14.852 1 97.94 193 GLU A O 1
ATOM 1497 N N . ASN A 1 194 ? -6.148 -22.188 -13.375 1 98.25 194 ASN A N 1
ATOM 1498 C CA . ASN A 1 194 ? -6.715 -21.141 -14.219 1 98.25 194 ASN A CA 1
ATOM 1499 C C . ASN A 1 194 ? -5.898 -20.938 -15.492 1 98.25 194 ASN A C 1
ATOM 1501 O O . ASN A 1 194 ? -4.691 -20.688 -15.43 1 98.25 194 ASN A O 1
ATOM 1505 N N . PRO A 1 195 ? -6.523 -21.031 -16.688 1 98.62 195 PRO A N 1
ATOM 1506 C CA . PRO A 1 195 ? -5.773 -20.922 -17.938 1 98.62 195 PRO A CA 1
ATOM 1507 C C . PRO A 1 195 ? -5.016 -19.609 -18.062 1 98.62 195 PRO A C 1
ATOM 1509 O O . PRO A 1 195 ? -3.926 -19.562 -18.641 1 98.62 195 PRO A O 1
ATOM 1512 N N . ASN A 1 196 ? -5.586 -18.531 -17.625 1 98.88 196 ASN A N 1
ATOM 1513 C CA . ASN A 1 196 ? -4.887 -17.234 -17.656 1 98.88 196 ASN A CA 1
ATOM 1514 C C . ASN A 1 196 ? -3.646 -17.266 -16.766 1 98.88 196 ASN A C 1
ATOM 1516 O O . ASN A 1 196 ? -2.615 -16.688 -17.125 1 98.88 196 ASN A O 1
ATOM 1520 N N . VAL A 1 197 ? -3.74 -17.891 -15.594 1 98.88 197 VAL A N 1
ATOM 1521 C CA . VAL A 1 197 ? -2.607 -18.016 -14.68 1 98.88 197 VAL A CA 1
ATOM 1522 C C . VAL A 1 197 ? -1.509 -18.859 -15.328 1 98.88 197 VAL A C 1
ATOM 1524 O O . VAL A 1 197 ? -0.325 -18.531 -15.234 1 98.88 197 VAL A O 1
ATOM 1527 N N . GLN A 1 198 ? -1.872 -19.875 -16.016 1 98.88 198 GLN A N 1
ATOM 1528 C CA . GLN A 1 198 ? -0.912 -20.719 -16.719 1 98.88 198 GLN A CA 1
ATOM 1529 C C . GLN A 1 198 ? -0.214 -19.953 -17.844 1 98.88 198 GLN A C 1
ATOM 1531 O O . GLN A 1 198 ? 0.992 -20.109 -18.047 1 98.88 198 GLN A O 1
ATOM 1536 N N . LYS A 1 199 ? -1.032 -19.219 -18.578 1 98.81 199 LYS A N 1
ATOM 1537 C CA . LYS A 1 199 ? -0.449 -18.375 -19.625 1 98.81 199 LYS A CA 1
ATOM 1538 C C . LYS A 1 199 ? 0.579 -17.406 -19.047 1 98.81 199 LYS A C 1
ATOM 1540 O O . LYS A 1 199 ? 1.663 -17.25 -19.609 1 98.81 199 LYS A O 1
ATOM 1545 N N . ILE A 1 200 ? 0.269 -16.781 -17.953 1 98.88 200 ILE A N 1
ATOM 1546 C CA . ILE A 1 200 ? 1.154 -15.812 -17.297 1 98.88 200 ILE A CA 1
ATOM 1547 C C . ILE A 1 200 ? 2.424 -16.516 -16.828 1 98.88 200 ILE A C 1
ATOM 1549 O O . ILE A 1 200 ? 3.525 -15.984 -16.969 1 98.88 200 ILE A O 1
ATOM 1553 N N . ALA A 1 201 ? 2.26 -17.719 -16.266 1 98.75 201 ALA A N 1
ATOM 1554 C CA . ALA A 1 201 ? 3.412 -18.5 -15.828 1 98.75 201 ALA A CA 1
ATOM 1555 C C . ALA A 1 201 ? 4.336 -18.828 -17 1 98.75 201 ALA A C 1
ATOM 1557 O O . ALA A 1 201 ? 5.562 -18.75 -16.875 1 98.75 201 ALA A O 1
ATOM 1558 N N . ALA A 1 202 ? 3.76 -19.203 -18.109 1 98.69 202 ALA A N 1
ATOM 1559 C CA . ALA A 1 202 ? 4.543 -19.5 -19.297 1 98.69 202 ALA A CA 1
ATOM 1560 C C . ALA A 1 202 ? 5.289 -18.266 -19.797 1 98.69 202 ALA A C 1
ATOM 1562 O O . ALA A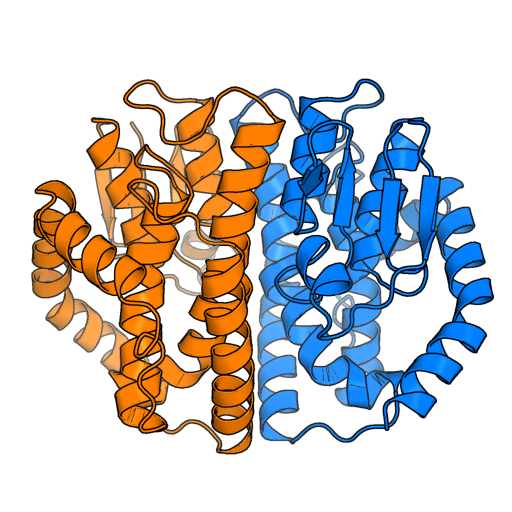 1 202 ? 6.457 -18.359 -20.188 1 98.69 202 ALA A O 1
ATOM 1563 N N . ASP A 1 203 ? 4.594 -17.141 -19.844 1 98.75 203 ASP A N 1
ATOM 1564 C CA . ASP A 1 203 ? 5.215 -15.891 -20.266 1 98.75 203 ASP A CA 1
ATOM 1565 C C . ASP A 1 203 ? 6.371 -15.516 -19.359 1 98.75 203 ASP A C 1
ATOM 1567 O O . ASP A 1 203 ? 7.395 -15.008 -19.812 1 98.75 203 ASP A O 1
ATOM 1571 N N . LYS A 1 204 ? 6.16 -15.703 -18.047 1 98.5 204 LYS A N 1
ATOM 1572 C CA . LYS A 1 204 ? 7.211 -15.43 -17.062 1 98.5 204 LYS A CA 1
ATOM 1573 C C . LYS A 1 204 ? 8.445 -16.281 -17.344 1 98.5 204 LYS A C 1
ATOM 1575 O O . LYS A 1 204 ? 9.57 -15.766 -17.359 1 98.5 204 LYS A O 1
ATOM 1580 N N . GLU A 1 205 ? 8.25 -17.562 -17.516 1 98 205 GLU A N 1
ATOM 1581 C CA . GLU A 1 205 ? 9.352 -18.484 -17.797 1 98 205 GLU A CA 1
ATOM 1582 C C . GLU A 1 205 ? 10.102 -18.078 -19.047 1 98 205 GLU A C 1
ATOM 1584 O O . GLU A 1 205 ? 11.336 -18.094 -19.078 1 98 205 GLU A O 1
ATOM 1589 N N . ALA A 1 206 ? 9.336 -17.703 -20.031 1 98.19 206 ALA A N 1
ATOM 1590 C CA . ALA A 1 206 ? 9.922 -17.312 -21.312 1 98.19 206 ALA A CA 1
ATOM 1591 C C . ALA A 1 206 ? 10.734 -16.031 -21.188 1 98.19 206 ALA A C 1
ATOM 1593 O O . ALA A 1 206 ? 11.734 -15.852 -21.875 1 98.19 206 ALA A O 1
ATOM 1594 N N . ALA A 1 207 ? 10.359 -15.188 -20.266 1 98 207 ALA A N 1
ATOM 1595 C CA . ALA A 1 207 ? 10.977 -13.875 -20.141 1 98 207 ALA A CA 1
ATOM 1596 C C . ALA A 1 207 ? 12.164 -13.914 -19.172 1 98 207 ALA A C 1
ATOM 1598 O O . ALA A 1 207 ? 12.961 -12.969 -19.125 1 98 207 ALA A O 1
ATOM 1599 N N . MET A 1 208 ? 12.344 -15.016 -18.438 1 96.31 208 MET A N 1
ATOM 1600 C CA . MET A 1 208 ? 13.281 -15.094 -17.312 1 96.31 208 MET A CA 1
ATOM 1601 C C . MET A 1 208 ? 14.719 -14.898 -17.797 1 96.31 208 MET A C 1
ATOM 1603 O O . MET A 1 208 ? 15.469 -14.117 -17.203 1 96.31 208 MET A O 1
ATOM 1607 N N . PRO A 1 209 ? 15.148 -15.531 -18.969 1 95.44 209 PRO A N 1
ATOM 1608 C CA . PRO A 1 209 ? 16.531 -15.352 -19.406 1 95.44 209 PRO A CA 1
ATOM 1609 C C . PRO A 1 209 ? 16.859 -13.898 -19.734 1 95.44 209 PRO A C 1
ATOM 1611 O O . PRO A 1 209 ? 17.906 -13.391 -19.312 1 95.44 209 PRO A O 1
ATOM 1614 N N . ALA A 1 210 ? 15.953 -13.25 -20.438 1 94.75 210 ALA A N 1
ATOM 1615 C CA . ALA A 1 210 ? 16.172 -11.844 -20.766 1 94.75 210 ALA A CA 1
ATOM 1616 C C . ALA A 1 210 ? 16.203 -10.984 -19.516 1 94.75 210 ALA A C 1
ATOM 1618 O O . ALA A 1 210 ? 16.984 -10.031 -19.438 1 94.75 210 ALA A O 1
ATOM 1619 N N . PHE A 1 211 ? 15.438 -11.281 -18.594 1 95.25 211 PHE A N 1
ATOM 1620 C CA . PHE A 1 211 ? 15.383 -10.539 -17.328 1 95.25 211 PHE A CA 1
ATOM 1621 C C . PHE A 1 211 ? 16.672 -10.711 -16.547 1 95.25 211 PHE A C 1
ATOM 1623 O O . PHE A 1 211 ? 17.234 -9.734 -16.047 1 95.25 211 PHE A O 1
ATOM 1630 N N . LEU A 1 212 ? 17.125 -11.93 -16.438 1 91.94 212 LEU A N 1
ATOM 1631 C CA . LEU A 1 212 ? 18.359 -12.203 -15.719 1 91.94 212 LEU A CA 1
ATOM 1632 C C . LEU A 1 212 ? 19.547 -11.516 -16.391 1 91.94 212 LEU A C 1
ATOM 1634 O O . LEU A 1 212 ? 20.453 -11.031 -15.711 1 91.94 212 LEU A O 1
ATOM 1638 N N . ALA A 1 213 ? 19.5 -11.477 -17.703 1 92.62 213 ALA A N 1
ATOM 1639 C CA . ALA A 1 213 ? 20.547 -10.773 -18.453 1 92.62 213 ALA A CA 1
ATOM 1640 C C . ALA A 1 213 ? 20.516 -9.273 -18.141 1 92.62 213 ALA A C 1
ATOM 1642 O O . ALA A 1 213 ? 21.578 -8.648 -17.984 1 92.62 213 ALA A O 1
ATOM 1643 N N . MET A 1 214 ? 19.344 -8.734 -18.062 1 90.38 214 MET A N 1
ATOM 1644 C CA . MET A 1 214 ? 19.172 -7.324 -17.734 1 90.38 214 MET A CA 1
ATOM 1645 C C . MET A 1 214 ? 19.688 -7.016 -16.344 1 90.38 214 MET A C 1
ATOM 1647 O O . MET A 1 214 ? 20.406 -6.031 -16.141 1 90.38 214 MET A O 1
ATOM 1651 N N . ILE A 1 215 ? 19.406 -7.867 -15.375 1 88.19 215 ILE A N 1
ATOM 1652 C CA . ILE A 1 215 ? 19.859 -7.703 -13.992 1 88.19 215 ILE A CA 1
ATOM 1653 C C . ILE A 1 215 ? 21.375 -7.766 -13.938 1 88.19 215 ILE A C 1
ATOM 1655 O O . ILE A 1 215 ? 22.016 -6.98 -13.227 1 88.19 215 ILE A O 1
ATOM 1659 N N . ALA A 1 216 ? 21.906 -8.711 -14.656 1 86.44 216 ALA A N 1
ATOM 1660 C CA . ALA A 1 216 ? 23.359 -8.906 -14.68 1 86.44 216 ALA A CA 1
ATOM 1661 C C . ALA A 1 216 ? 24.078 -7.695 -15.273 1 86.44 216 ALA A C 1
ATOM 1663 O O . ALA A 1 216 ? 25.188 -7.359 -14.867 1 86.44 216 ALA A O 1
ATOM 1664 N N . ALA A 1 217 ? 23.406 -7.027 -16.125 1 85.81 217 ALA A N 1
ATOM 1665 C CA . ALA A 1 217 ? 24 -5.875 -16.797 1 85.81 217 ALA A CA 1
ATOM 1666 C C . ALA A 1 217 ? 23.984 -4.645 -15.898 1 85.81 217 ALA A C 1
ATOM 1668 O O . ALA A 1 217 ? 24.766 -3.709 -16.094 1 85.81 217 ALA A O 1
ATOM 1669 N N . LYS A 1 218 ? 23.188 -4.617 -14.945 1 75.56 218 LYS A N 1
ATOM 1670 C CA . LYS A 1 218 ? 23.062 -3.473 -14.039 1 75.56 218 LYS A CA 1
ATOM 1671 C C . LYS A 1 218 ? 24.062 -3.566 -12.891 1 75.56 218 LYS A C 1
ATOM 1673 O O . LYS A 1 218 ? 24.297 -2.584 -12.188 1 75.56 218 LYS A O 1
ATOM 1678 N N . LYS A 1 219 ? 24.656 -4.68 -12.727 1 66.56 219 LYS A N 1
ATOM 1679 C CA . LYS A 1 219 ? 25.703 -4.863 -11.727 1 66.56 219 LYS A CA 1
ATOM 1680 C C . LYS A 1 219 ? 27.047 -4.34 -12.242 1 66.56 219 LYS A C 1
ATOM 1682 O O . LYS A 1 219 ? 27.875 -3.871 -11.461 1 66.56 219 LYS A O 1
ATOM 1687 N N . MET B 1 1 ? -23.75 4.844 13.359 1 92.5 1 MET B N 1
ATOM 1688 C CA . MET B 1 1 ? -22.766 5.918 13.477 1 92.5 1 MET B CA 1
ATOM 1689 C C . MET B 1 1 ? -21.344 5.391 13.266 1 92.5 1 MET B C 1
ATOM 1691 O O . MET B 1 1 ? -21.016 4.293 13.719 1 92.5 1 MET B O 1
ATOM 1695 N N . LEU B 1 2 ? -20.5 6.074 12.484 1 98.38 2 LEU B N 1
ATOM 1696 C CA . LEU B 1 2 ? -19.125 5.672 12.234 1 98.38 2 LEU B CA 1
ATOM 1697 C C . LEU B 1 2 ? -18.297 5.746 13.508 1 98.38 2 LEU B C 1
ATOM 1699 O O . LEU B 1 2 ? -18.453 6.6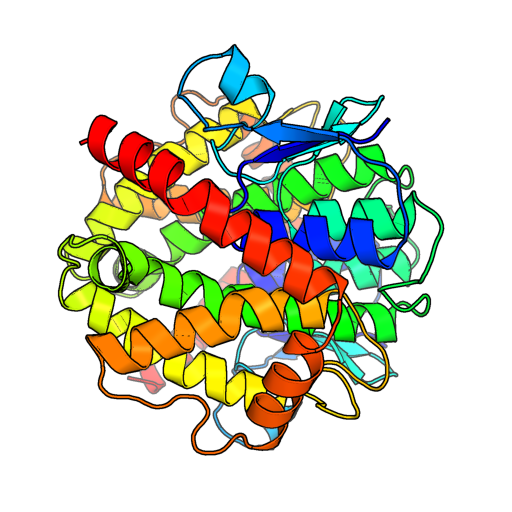8 14.305 1 98.38 2 LEU B O 1
ATOM 1703 N N . LYS B 1 3 ? -17.484 4.734 13.727 1 98.88 3 LYS B N 1
ATOM 1704 C CA . LYS B 1 3 ? -16.516 4.719 14.828 1 98.88 3 LYS B CA 1
ATOM 1705 C C . LYS B 1 3 ? -15.094 4.613 14.312 1 98.88 3 LYS B C 1
ATOM 1707 O O . LYS B 1 3 ? -14.789 3.744 13.492 1 98.88 3 LYS B O 1
ATOM 1712 N N . LEU B 1 4 ? -14.297 5.512 14.727 1 98.94 4 LEU B N 1
ATOM 1713 C CA . LEU B 1 4 ? -12.891 5.496 14.336 1 98.94 4 LEU B CA 1
ATOM 1714 C C . LEU B 1 4 ? -12.023 4.941 15.461 1 98.94 4 LEU B C 1
ATOM 1716 O O . LEU B 1 4 ? -11.805 5.617 16.469 1 98.94 4 LEU B O 1
ATOM 1720 N N . TYR B 1 5 ? -11.523 3.701 15.289 1 98.94 5 TYR B N 1
ATOM 1721 C CA . TYR B 1 5 ? -10.703 3.021 16.281 1 98.94 5 TYR B CA 1
ATOM 1722 C C . TYR B 1 5 ? -9.227 3.354 16.094 1 98.94 5 TYR B C 1
ATOM 1724 O O . TYR B 1 5 ? -8.703 3.27 14.977 1 98.94 5 TYR B O 1
ATOM 1732 N N . GLY B 1 6 ? -8.531 3.697 17.109 1 98.62 6 GLY B N 1
ATOM 1733 C CA . GLY B 1 6 ? -7.113 4.027 17.109 1 98.62 6 GLY B CA 1
ATOM 1734 C C . GLY B 1 6 ? -6.742 5.023 18.188 1 98.62 6 GLY B C 1
ATOM 1735 O O . GLY B 1 6 ? -7.27 4.969 19.312 1 98.62 6 GLY B O 1
ATOM 1736 N N . PHE B 1 7 ? -5.77 5.855 17.922 1 98.62 7 PHE B N 1
ATOM 1737 C CA . PHE B 1 7 ? -5.328 6.863 18.891 1 98.62 7 PHE B CA 1
ATOM 1738 C C . PHE B 1 7 ? -4.742 8.07 18.172 1 98.62 7 PHE B C 1
ATOM 1740 O O . PHE B 1 7 ? -4.18 7.945 17.078 1 98.62 7 PHE B O 1
ATOM 1747 N N . ALA B 1 8 ? -4.746 9.18 18.797 1 98.62 8 ALA B N 1
ATOM 1748 C CA . ALA B 1 8 ? -4.547 10.484 18.172 1 98.62 8 ALA B CA 1
ATOM 1749 C C . ALA B 1 8 ? -3.084 10.688 17.797 1 98.62 8 ALA B C 1
ATOM 1751 O O . ALA B 1 8 ? -2.76 11.594 17.016 1 98.62 8 ALA B O 1
ATOM 1752 N N . VAL B 1 9 ? -2.176 9.898 18.281 1 98.25 9 VAL B N 1
ATOM 1753 C CA . VAL B 1 9 ? -0.758 10.039 17.969 1 98.25 9 VAL B CA 1
ATOM 1754 C C . VAL B 1 9 ? -0.461 9.383 16.625 1 98.25 9 VAL B C 1
ATOM 1756 O O . VAL B 1 9 ? 0.562 9.672 16 1 98.25 9 VAL B O 1
ATOM 1759 N N . SER B 1 10 ? -1.285 8.461 16.203 1 98.44 10 SER B N 1
ATOM 1760 C CA . SER B 1 10 ? -1.071 7.719 14.961 1 98.44 10 SER B CA 1
ATOM 1761 C C . SER B 1 10 ? -1.283 8.602 13.734 1 98.44 10 SER B C 1
ATOM 1763 O O . SER B 1 10 ? -2.355 9.188 13.57 1 98.44 10 SER B O 1
ATOM 1765 N N . ASN B 1 11 ? -0.279 8.664 12.906 1 98.81 11 ASN B N 1
ATOM 1766 C CA . ASN B 1 11 ? -0.397 9.445 11.68 1 98.81 11 ASN B CA 1
ATOM 1767 C C . ASN B 1 11 ? -1.465 8.867 10.75 1 98.81 11 ASN B C 1
ATOM 1769 O O . ASN B 1 11 ? -2.219 9.617 10.125 1 98.81 11 ASN B O 1
ATOM 1773 N N . TYR B 1 12 ? -1.577 7.52 10.664 1 98.88 12 TYR B N 1
ATOM 1774 C CA . TYR B 1 12 ? -2.582 6.906 9.805 1 98.88 12 TYR B CA 1
ATOM 1775 C C . TYR B 1 12 ? -3.986 7.152 10.344 1 98.88 12 TYR B C 1
ATOM 1777 O O . TYR B 1 12 ? -4.922 7.375 9.57 1 98.88 12 TYR B O 1
ATOM 1785 N N . TYR B 1 13 ? -4.137 7.07 11.648 1 98.88 13 TYR B N 1
ATOM 1786 C CA . TYR B 1 13 ? -5.391 7.441 12.289 1 98.88 13 TYR B CA 1
ATOM 1787 C C . TYR B 1 13 ? -5.793 8.859 11.914 1 98.88 13 TYR B C 1
ATOM 1789 O O . TYR B 1 13 ? -6.953 9.117 11.57 1 98.88 13 TYR B O 1
ATOM 1797 N N . ASN B 1 14 ? -4.914 9.75 11.891 1 98.94 14 ASN B N 1
ATOM 1798 C CA . ASN B 1 14 ? -5.176 11.172 11.68 1 98.94 14 ASN B CA 1
ATOM 1799 C C . ASN B 1 14 ? -5.496 11.469 10.219 1 98.94 14 ASN B C 1
ATOM 1801 O O . ASN B 1 14 ? -6.195 12.438 9.922 1 98.94 14 ASN B O 1
ATOM 1805 N N . MET B 1 15 ? -4.957 10.656 9.273 1 98.94 15 MET B N 1
ATOM 1806 C CA . MET B 1 15 ? -5.375 10.781 7.879 1 98.94 15 MET B CA 1
ATOM 1807 C C . MET B 1 15 ? -6.883 10.594 7.746 1 98.94 15 MET B C 1
ATOM 1809 O O . MET B 1 15 ? -7.559 11.391 7.094 1 98.94 15 MET B O 1
ATOM 1813 N N . VAL B 1 16 ? -7.383 9.539 8.375 1 98.94 16 VAL B N 1
ATOM 1814 C CA . VAL B 1 16 ? -8.805 9.219 8.297 1 98.94 16 VAL B CA 1
ATOM 1815 C C . VAL B 1 16 ? -9.617 10.258 9.062 1 98.94 16 VAL B C 1
ATOM 1817 O O . VAL B 1 16 ? -10.656 10.719 8.594 1 98.94 16 VAL B O 1
ATOM 1820 N N . LYS B 1 17 ? -9.102 10.672 10.219 1 98.94 17 LYS B N 1
ATOM 1821 C CA . LYS B 1 17 ? -9.789 11.68 11.023 1 98.94 17 LYS B CA 1
ATOM 1822 C C . LYS B 1 17 ? -9.938 12.984 10.242 1 98.94 17 LYS B C 1
ATOM 1824 O O . LYS B 1 17 ? -11 13.602 10.258 1 98.94 17 LYS B O 1
ATOM 1829 N N . LEU B 1 18 ? -8.859 13.406 9.586 1 98.94 18 LEU B N 1
ATOM 1830 C CA . LEU B 1 18 ? -8.93 14.617 8.781 1 98.94 18 LEU B CA 1
ATOM 1831 C C . LEU B 1 18 ? -10.016 14.508 7.723 1 98.94 18 LEU B C 1
ATOM 1833 O O . LEU B 1 18 ? -10.789 15.445 7.52 1 98.94 18 LEU B O 1
ATOM 1837 N N . ALA B 1 19 ? -10.07 13.359 7.016 1 98.88 19 ALA B N 1
ATOM 1838 C CA . ALA B 1 19 ? -11.078 13.156 5.973 1 98.88 19 ALA B CA 1
ATOM 1839 C C . ALA B 1 19 ? -12.492 13.266 6.543 1 98.88 19 ALA B C 1
ATOM 1841 O O . ALA B 1 19 ? -13.359 13.906 5.949 1 98.88 19 ALA B O 1
ATOM 1842 N N . LEU B 1 20 ? -12.734 12.617 7.699 1 98.88 20 LEU B N 1
ATOM 1843 C CA . LEU B 1 20 ? -14.047 12.664 8.336 1 98.88 20 LEU B CA 1
ATOM 1844 C C . LEU B 1 20 ? -14.43 14.094 8.703 1 98.88 20 LEU B C 1
ATOM 1846 O O . LEU B 1 20 ? -15.555 14.516 8.461 1 98.88 20 LEU B O 1
ATOM 1850 N N . LEU B 1 21 ? -13.461 14.836 9.258 1 98.88 21 LEU B N 1
ATOM 1851 C CA . LEU B 1 21 ? -13.703 16.219 9.656 1 98.88 21 LEU B CA 1
ATOM 1852 C C . LEU B 1 21 ? -13.961 17.094 8.438 1 98.88 21 LEU B C 1
ATOM 1854 O O . LEU B 1 21 ? -14.891 17.906 8.438 1 98.88 21 LEU B O 1
ATOM 1858 N N . GLU B 1 22 ? -13.133 16.984 7.402 1 98.75 22 GLU B N 1
ATOM 1859 C CA . GLU B 1 22 ? -13.281 17.781 6.188 1 98.75 22 GLU B CA 1
ATOM 1860 C C . GLU B 1 22 ? -14.641 17.547 5.543 1 98.75 22 GLU B C 1
ATOM 1862 O O . GLU B 1 22 ? -15.227 18.469 4.965 1 98.75 22 GLU B O 1
ATOM 1867 N N . LYS B 1 23 ? -15.141 16.344 5.637 1 98.44 23 LYS B N 1
ATOM 1868 C CA . LYS B 1 23 ? -16.422 15.992 5.016 1 98.44 23 LYS B CA 1
ATOM 1869 C C . LYS B 1 23 ? -17.594 16.344 5.93 1 98.44 23 LYS B C 1
ATOM 1871 O O . LYS B 1 23 ? -18.75 16.234 5.535 1 98.44 23 LYS B O 1
ATOM 1876 N N . GLY B 1 24 ? -17.266 16.734 7.176 1 98.19 24 GLY B N 1
ATOM 1877 C CA . GLY B 1 24 ? -18.297 17.125 8.125 1 98.19 24 GLY B CA 1
ATOM 1878 C C . GLY B 1 24 ? -19.125 15.953 8.617 1 98.19 24 GLY B C 1
ATOM 1879 O O . GLY B 1 24 ? -20.312 16.094 8.891 1 98.19 24 GLY B O 1
ATOM 1880 N N . LEU B 1 25 ? -18.562 14.789 8.664 1 98.31 25 LEU B N 1
ATOM 1881 C CA . LEU B 1 25 ? -19.281 13.578 9.055 1 98.31 25 LEU B CA 1
ATOM 1882 C C . LEU B 1 25 ? -19.219 13.375 10.57 1 98.31 25 LEU B C 1
ATOM 1884 O O . LEU B 1 25 ? -18.156 13.57 11.18 1 98.31 25 LEU B O 1
ATOM 1888 N N . PRO B 1 26 ? -20.328 13.062 11.125 1 98 26 PRO B N 1
ATOM 1889 C CA . PRO B 1 26 ? -20.266 12.68 12.539 1 98 26 PRO B CA 1
ATOM 1890 C C . PRO B 1 26 ? -19.578 11.328 12.75 1 98 26 PRO B C 1
ATOM 1892 O O . PRO B 1 26 ? -19.766 10.406 11.953 1 98 26 PRO B O 1
ATOM 1895 N N . PHE B 1 27 ? -18.812 11.211 13.758 1 98.75 27 PHE B N 1
ATOM 1896 C CA . PHE B 1 27 ? -18.156 9.961 14.117 1 98.75 27 PHE B CA 1
ATOM 1897 C C . PHE B 1 27 ? -17.766 9.953 15.586 1 98.75 27 PHE B C 1
ATOM 1899 O O . PHE B 1 27 ? -17.656 11.016 16.203 1 98.75 27 PHE B O 1
ATOM 1906 N N . GLU B 1 28 ? -17.625 8.773 16.078 1 98.75 28 GLU B N 1
ATOM 1907 C CA . GLU B 1 28 ? -17.125 8.555 17.438 1 98.75 28 GLU B CA 1
ATOM 1908 C C . GLU B 1 28 ? -15.688 8.07 17.406 1 98.75 28 GLU B C 1
ATOM 1910 O O . GLU B 1 28 ? -15.336 7.164 16.656 1 98.75 28 GLU B O 1
ATOM 1915 N N . GLU B 1 29 ? -14.859 8.695 18.172 1 98.75 29 GLU B N 1
ATOM 1916 C CA . GLU B 1 29 ? -13.492 8.219 18.344 1 98.75 29 GLU B CA 1
ATOM 1917 C C . GLU B 1 29 ? -13.406 7.16 19.438 1 98.75 29 GLU B C 1
ATOM 1919 O O . GLU B 1 29 ? -13.914 7.359 20.547 1 98.75 29 GLU B O 1
ATOM 1924 N N . VAL B 1 30 ? -12.852 6.023 19.156 1 98.62 30 VAL B N 1
ATOM 1925 C CA . VAL B 1 30 ? -12.664 4.93 20.109 1 98.62 30 VAL B CA 1
ATOM 1926 C C . VAL B 1 30 ? -11.172 4.668 20.297 1 98.62 30 VAL B C 1
ATOM 1928 O O . VAL B 1 30 ? -10.508 4.141 19.406 1 98.62 30 VAL B O 1
ATOM 1931 N N . THR B 1 31 ? -10.68 5.039 21.5 1 97.94 31 THR B N 1
ATOM 1932 C CA . THR B 1 31 ? -9.281 4.738 21.781 1 97.94 31 THR B CA 1
ATOM 1933 C C . THR B 1 31 ? -9.023 3.236 21.719 1 97.94 31 THR B C 1
ATOM 1935 O O . THR B 1 31 ? -9.703 2.455 22.391 1 97.94 31 THR B O 1
ATOM 1938 N N . PHE B 1 32 ? -8.172 2.873 20.906 1 97.88 32 PHE B N 1
ATOM 1939 C CA . PHE B 1 32 ? -7.922 1.466 20.609 1 97.88 32 PHE B CA 1
ATOM 1940 C C . PHE B 1 32 ? -6.434 1.206 20.438 1 97.88 32 PHE B C 1
ATOM 1942 O O . PHE B 1 32 ? -5.812 1.749 19.516 1 97.88 32 PHE B O 1
ATOM 1949 N N . TYR B 1 33 ? -5.832 0.45 21.391 1 96.75 33 TYR B N 1
ATOM 1950 C CA . TYR B 1 33 ? -4.484 -0.1 21.281 1 96.75 33 TYR B CA 1
ATOM 1951 C C . TYR B 1 33 ? -4.527 -1.596 20.984 1 96.75 33 TYR B C 1
ATOM 1953 O O . TYR B 1 33 ? -4.871 -2.395 21.859 1 96.75 33 TYR B O 1
ATOM 1961 N N . PRO B 1 34 ? -4.102 -1.978 19.812 1 96.69 34 PRO B N 1
ATOM 1962 C CA . PRO B 1 34 ? -4.223 -3.391 19.438 1 96.69 34 PRO B CA 1
ATOM 1963 C C . PRO B 1 34 ? -3.486 -4.316 20.406 1 96.69 34 PRO B C 1
ATOM 1965 O O . PRO B 1 34 ? -2.391 -3.988 20.875 1 96.69 34 PRO B O 1
ATOM 1968 N N . THR B 1 35 ? -4.105 -5.426 20.766 1 95.62 35 THR B N 1
ATOM 1969 C CA . THR B 1 35 ? -3.545 -6.488 21.594 1 95.62 35 THR B CA 1
ATOM 1970 C C . THR B 1 35 ? -3.762 -7.852 20.953 1 95.62 35 THR B C 1
ATOM 1972 O O . THR B 1 35 ? -4.578 -7.988 20.031 1 95.62 35 THR B O 1
ATOM 1975 N N . PRO B 1 36 ? -3.016 -8.867 21.297 1 94.25 36 PRO B N 1
ATOM 1976 C CA . PRO B 1 36 ? -3.154 -10.188 20.688 1 94.25 36 PRO B CA 1
ATOM 1977 C C . PRO B 1 36 ? -4.336 -10.977 21.25 1 94.25 36 PRO B C 1
ATOM 1979 O O . PRO B 1 36 ? -4.312 -12.211 21.25 1 94.25 36 PRO B O 1
ATOM 1982 N N . THR B 1 37 ? -5.363 -10.352 21.672 1 96.81 37 THR B N 1
ATOM 1983 C CA . THR B 1 37 ? -6.57 -11.023 22.141 1 96.81 37 THR B CA 1
ATOM 1984 C C . THR B 1 37 ? -7.562 -11.211 21 1 96.81 37 THR B C 1
ATOM 1986 O O . THR B 1 37 ? -7.574 -10.422 20.047 1 96.81 37 THR B O 1
ATOM 1989 N N . PRO B 1 38 ? -8.406 -12.195 21.125 1 96 38 PRO B N 1
ATOM 1990 C CA . PRO B 1 38 ? -9.391 -12.43 20.062 1 96 38 PRO B CA 1
ATOM 1991 C C . PRO B 1 38 ? -10.289 -11.219 19.812 1 96 38 PRO B C 1
ATOM 1993 O O . PRO B 1 38 ? -10.609 -10.922 18.656 1 96 38 PRO B O 1
ATOM 1996 N N . GLU B 1 39 ? -10.68 -10.57 20.875 1 96.62 39 GLU B N 1
ATOM 1997 C CA . GLU B 1 39 ? -11.531 -9.391 20.75 1 96.62 39 GLU B CA 1
ATOM 1998 C C . GLU B 1 39 ? -10.836 -8.289 19.953 1 96.62 39 GLU B C 1
ATOM 2000 O O . GLU B 1 39 ? -11.43 -7.68 19.062 1 96.62 39 GLU B O 1
ATOM 2005 N N . SER B 1 40 ? -9.578 -8.008 20.312 1 97.69 40 SER B N 1
ATOM 2006 C CA . SER B 1 40 ? -8.789 -7.008 19.609 1 97.69 40 SER B CA 1
ATOM 2007 C C . SER B 1 40 ? -8.531 -7.422 18.156 1 97.69 40 SER B C 1
ATOM 2009 O O . SER B 1 40 ? -8.633 -6.602 17.25 1 97.69 40 SER B O 1
ATOM 2011 N N . GLN B 1 41 ? -8.289 -8.695 17.969 1 97 41 GLN B N 1
ATOM 2012 C CA . GLN B 1 41 ? -7.961 -9.211 16.641 1 97 41 GLN B CA 1
ATOM 2013 C C . GLN B 1 41 ? -9.195 -9.266 15.758 1 97 41 GLN B C 1
ATOM 2015 O O . GLN B 1 41 ? -9.086 -9.242 14.531 1 97 41 GLN B O 1
ATOM 2020 N N . ALA B 1 42 ? -10.344 -9.297 16.359 1 96.19 42 ALA B N 1
ATOM 2021 C CA . ALA B 1 42 ? -11.586 -9.219 15.609 1 96.19 42 ALA B CA 1
ATOM 2022 C C . ALA B 1 42 ? -11.773 -7.824 15.016 1 96.19 42 ALA B C 1
ATOM 2024 O O . ALA B 1 42 ? -12.359 -7.672 13.938 1 96.19 42 ALA B O 1
ATOM 2025 N N . ILE B 1 43 ? -11.242 -6.801 15.656 1 97.81 43 ILE B N 1
ATOM 2026 C CA . ILE B 1 43 ? -11.312 -5.418 15.195 1 97.81 43 ILE B CA 1
ATOM 2027 C C . ILE B 1 43 ? -10.203 -5.152 14.18 1 97.81 43 ILE B C 1
ATOM 2029 O O . ILE B 1 43 ? -10.453 -4.578 13.117 1 97.81 43 ILE B O 1
ATOM 2033 N N . SER B 1 44 ? -9.047 -5.637 14.508 1 97.81 44 SER B N 1
ATOM 2034 C CA . SER B 1 44 ? -7.875 -5.445 13.664 1 97.81 44 SER B CA 1
ATOM 2035 C C . SER B 1 44 ? -7.07 -6.734 13.539 1 97.81 44 SER B C 1
ATOM 2037 O O . SER B 1 44 ? -6.141 -6.973 14.312 1 97.81 44 SER B O 1
ATOM 2039 N N . PRO B 1 45 ? -7.293 -7.469 12.508 1 96.69 45 PRO B N 1
ATOM 2040 C CA . PRO B 1 45 ? -6.664 -8.789 12.367 1 96.69 45 PRO B CA 1
ATOM 2041 C C . PRO B 1 45 ? -5.141 -8.719 12.391 1 96.69 45 PRO B C 1
ATOM 2043 O O . PRO B 1 45 ? -4.48 -9.648 12.867 1 96.69 45 PRO B O 1
ATOM 2046 N N . ARG B 1 46 ? -4.543 -7.66 11.883 1 97.12 46 ARG B N 1
ATOM 2047 C CA . ARG B 1 46 ? -3.092 -7.512 11.859 1 97.12 46 ARG B CA 1
ATOM 2048 C C . ARG B 1 46 ? -2.602 -6.719 13.07 1 97.12 46 ARG B C 1
ATOM 2050 O O . ARG B 1 46 ? -1.399 -6.668 13.336 1 97.12 46 ARG B O 1
ATOM 2057 N N . GLY B 1 47 ? -3.553 -6.145 13.844 1 97.62 47 GLY B N 1
ATOM 2058 C CA . GLY B 1 47 ? -3.162 -5.348 15 1 97.62 47 GLY B CA 1
ATOM 2059 C C . GLY B 1 47 ? -2.668 -3.963 14.625 1 97.62 47 GLY B C 1
ATOM 2060 O O . GLY B 1 47 ? -1.743 -3.439 15.25 1 97.62 47 GLY B O 1
ATOM 2061 N N . LYS B 1 48 ? -3.283 -3.383 13.578 1 97.88 48 LYS B N 1
ATOM 2062 C CA . LYS B 1 48 ? -2.924 -2.037 13.141 1 97.88 48 LYS B CA 1
ATOM 2063 C C . LYS B 1 48 ? -4.094 -1.073 13.312 1 97.88 48 LYS B C 1
ATOM 2065 O O . LYS B 1 48 ? -5.246 -1.499 13.414 1 97.88 48 LYS B O 1
ATOM 2070 N N . VAL B 1 49 ? -3.828 0.133 13.43 1 98.44 49 VAL B N 1
ATOM 2071 C CA . VAL B 1 49 ? -4.809 1.211 13.422 1 98.44 49 VAL B CA 1
ATOM 2072 C C . VAL B 1 49 ? -4.535 2.156 12.258 1 98.44 49 VAL B C 1
ATOM 2074 O O . VAL B 1 49 ? -3.4 2.248 11.781 1 98.44 49 VAL B O 1
ATOM 2077 N N . PRO B 1 50 ? -5.52 2.859 11.773 1 98.81 50 PRO B N 1
ATOM 2078 C CA . PRO B 1 50 ? -6.898 2.936 12.25 1 98.81 50 PRO B CA 1
ATOM 2079 C C . PRO B 1 50 ? -7.766 1.791 11.734 1 98.81 50 PRO B C 1
ATOM 2081 O O . PRO B 1 50 ? -7.359 1.062 10.828 1 98.81 50 PRO B O 1
ATOM 2084 N N . VAL B 1 51 ? -8.867 1.578 12.406 1 98.94 51 VAL B N 1
ATOM 2085 C CA . VAL B 1 51 ? -9.977 0.752 11.938 1 98.94 51 VAL B CA 1
ATOM 2086 C C . VAL B 1 51 ? -11.273 1.562 11.953 1 98.94 51 VAL B C 1
ATOM 2088 O O . VAL B 1 51 ? -11.539 2.295 12.906 1 98.94 51 VAL B O 1
ATOM 2091 N N . LEU B 1 52 ? -12.023 1.498 10.891 1 98.94 52 LEU B N 1
ATOM 2092 C CA . LEU B 1 52 ? -13.328 2.143 10.867 1 98.94 52 LEU B CA 1
ATOM 2093 C C . LEU B 1 52 ? -14.438 1.146 11.195 1 98.94 52 LEU B C 1
ATOM 2095 O O . LEU B 1 52 ? -14.57 0.117 10.531 1 98.94 52 LEU B O 1
ATOM 2099 N N . GLY B 1 53 ? -15.141 1.371 12.25 1 98.81 53 GLY B N 1
ATOM 2100 C CA . GLY B 1 53 ? -16.359 0.627 12.555 1 98.81 53 GLY B CA 1
ATOM 2101 C C . GLY B 1 53 ? -17.594 1.191 11.875 1 98.81 53 GLY B C 1
ATOM 2102 O O . GLY B 1 53 ? -17.828 2.398 11.922 1 98.81 53 GLY B O 1
ATOM 2103 N N . THR B 1 54 ? -18.344 0.376 11.188 1 98.44 54 THR B N 1
ATOM 2104 C CA . THR B 1 54 ? -19.609 0.733 10.555 1 98.44 54 THR B CA 1
ATOM 2105 C C . THR B 1 54 ? -20.734 -0.169 11.047 1 98.44 54 THR B C 1
ATOM 2107 O O . THR B 1 54 ? -20.5 -1.083 11.844 1 98.44 54 THR B O 1
ATOM 2110 N N . ASP B 1 55 ? -21.922 0.056 10.5 1 97.38 55 ASP B N 1
ATOM 2111 C CA . ASP B 1 55 ? -23.047 -0.792 10.859 1 97.38 55 ASP B CA 1
ATOM 2112 C C . ASP B 1 55 ? -22.875 -2.201 10.297 1 97.38 55 ASP B C 1
ATOM 2114 O O . ASP B 1 55 ? -23.469 -3.154 10.805 1 97.38 55 ASP B O 1
ATOM 2118 N N . GLN B 1 56 ? -22.031 -2.314 9.266 1 97.69 56 GLN B N 1
ATOM 2119 C CA . GLN B 1 56 ? -21.859 -3.604 8.602 1 97.69 56 GLN B CA 1
ATOM 2120 C C . GLN B 1 56 ? -20.641 -4.348 9.156 1 97.69 56 GLN B C 1
ATOM 2122 O O . GLN B 1 56 ? -20.453 -5.535 8.883 1 97.69 56 GLN B O 1
ATOM 2127 N N . GLY B 1 57 ? -19.797 -3.67 9.945 1 98.06 57 GLY B N 1
ATOM 2128 C CA . GLY B 1 57 ? -18.594 -4.285 10.469 1 98.06 57 GLY B CA 1
ATOM 2129 C C . GLY B 1 57 ? -17.391 -3.367 10.43 1 98.06 57 GLY B C 1
ATOM 2130 O O . GLY B 1 57 ? -17.531 -2.143 10.438 1 98.06 57 GLY B O 1
ATOM 2131 N N . TYR B 1 58 ? -16.203 -3.936 10.414 1 98.62 58 TYR B N 1
ATOM 2132 C CA . TYR B 1 58 ? -14.961 -3.186 10.516 1 98.62 58 TYR B CA 1
ATOM 2133 C C . TYR B 1 58 ? -14.258 -3.111 9.164 1 98.62 58 TYR B C 1
ATOM 2135 O O . TYR B 1 58 ? -14.32 -4.055 8.375 1 98.62 58 TYR B O 1
ATOM 2143 N N . ILE B 1 59 ? -13.641 -2.012 8.945 1 98.69 59 ILE B N 1
ATOM 2144 C CA . ILE B 1 59 ? -12.797 -1.811 7.766 1 98.69 59 ILE B CA 1
ATOM 2145 C C . ILE B 1 59 ? -11.391 -1.403 8.203 1 98.69 59 ILE B C 1
ATOM 2147 O O . ILE B 1 59 ? -11.219 -0.423 8.93 1 98.69 59 ILE B O 1
ATOM 2151 N N . ASN B 1 60 ? -10.438 -2.178 7.699 1 97.75 60 ASN B N 1
ATOM 2152 C CA . ASN B 1 60 ? -9.039 -1.925 8.016 1 97.75 60 ASN B CA 1
ATOM 2153 C C . ASN B 1 60 ? -8.312 -1.259 6.855 1 97.75 60 ASN B C 1
ATOM 2155 O O . ASN B 1 60 ? -8.82 -1.229 5.734 1 97.75 60 ASN B O 1
ATOM 2159 N N . GLU B 1 61 ? -7.121 -0.752 7.141 1 98.5 61 GLU B N 1
ATOM 2160 C CA . GLU B 1 61 ? -6.195 -0.139 6.188 1 98.5 61 GLU B CA 1
ATOM 2161 C C . GLU B 1 61 ? -6.66 1.259 5.793 1 98.5 61 GLU B C 1
ATOM 2163 O O . GLU B 1 61 ? -7.75 1.423 5.234 1 98.5 61 GLU B O 1
ATOM 2168 N N . THR B 1 62 ? -5.836 2.221 5.957 1 98.88 62 THR B N 1
ATOM 2169 C CA . THR B 1 62 ? -6.152 3.641 5.859 1 98.88 62 THR B CA 1
ATOM 2170 C C . THR B 1 62 ? -6.699 3.98 4.477 1 98.88 62 THR B C 1
ATOM 2172 O O . THR B 1 62 ? -7.773 4.566 4.352 1 98.88 62 THR B O 1
ATOM 2175 N N . MET B 1 63 ? -5.988 3.561 3.418 1 98.81 63 MET B N 1
ATOM 2176 C CA . MET B 1 63 ? -6.43 3.898 2.068 1 98.81 63 MET B CA 1
ATOM 2177 C C . MET B 1 63 ? -7.801 3.297 1.779 1 98.81 63 MET B C 1
ATOM 2179 O O . MET B 1 63 ? -8.633 3.924 1.123 1 98.81 63 MET B O 1
ATOM 2183 N N . VAL B 1 64 ? -8.047 2.078 2.244 1 98.81 64 VAL B N 1
ATOM 2184 C CA . VAL B 1 64 ? -9.328 1.4 2.047 1 98.81 64 VAL B CA 1
ATOM 2185 C C . VAL B 1 64 ? -10.43 2.156 2.779 1 98.81 64 VAL B C 1
ATOM 2187 O O . VAL B 1 64 ? -11.516 2.367 2.23 1 98.81 64 VAL B O 1
ATOM 2190 N N . ILE B 1 65 ? -10.133 2.592 4 1 98.94 65 ILE B N 1
ATOM 2191 C CA . ILE B 1 65 ? -11.086 3.355 4.801 1 98.94 65 ILE B CA 1
ATOM 2192 C C . ILE B 1 65 ? -11.438 4.656 4.082 1 98.94 65 ILE B C 1
ATOM 2194 O O . ILE B 1 65 ? -12.617 5.008 3.963 1 98.94 65 ILE B O 1
ATOM 2198 N N . LEU B 1 66 ? -10.422 5.363 3.58 1 98.88 66 LEU B N 1
ATOM 2199 C CA . LEU B 1 66 ? -10.633 6.645 2.916 1 98.88 66 LEU B CA 1
ATOM 2200 C C . LEU B 1 66 ? -11.492 6.473 1.664 1 98.88 66 LEU B C 1
ATOM 2202 O O . LEU B 1 66 ? -12.383 7.281 1.402 1 98.88 66 LEU B O 1
ATOM 2206 N N . GLU B 1 67 ? -11.234 5.426 0.909 1 98.38 67 GLU B N 1
ATOM 2207 C CA . GLU B 1 67 ? -12.016 5.176 -0.298 1 98.38 67 GLU B CA 1
ATOM 2208 C C . GLU B 1 67 ? -13.453 4.773 0.046 1 98.38 67 GLU B C 1
ATOM 2210 O O . GLU B 1 67 ? -14.391 5.152 -0.652 1 98.38 67 GLU B O 1
ATOM 2215 N N . TYR B 1 68 ? -13.656 3.996 1.097 1 98.75 68 TYR B N 1
ATOM 2216 C CA . TYR B 1 68 ? -14.992 3.633 1.558 1 98.75 68 TYR B CA 1
ATOM 2217 C C . TYR B 1 68 ? -15.797 4.875 1.932 1 98.75 68 TYR B C 1
ATOM 2219 O O . TYR B 1 68 ? -16.953 5.016 1.527 1 98.75 68 TYR B O 1
ATOM 2227 N N . ILE B 1 69 ? -15.148 5.777 2.725 1 98.69 69 ILE B N 1
ATOM 2228 C CA . ILE B 1 69 ? -15.805 7.004 3.154 1 98.69 69 ILE B CA 1
ATOM 2229 C C . ILE B 1 69 ? -16.219 7.82 1.933 1 98.69 69 ILE B C 1
ATOM 2231 O O . ILE B 1 69 ? -17.344 8.328 1.87 1 98.69 69 ILE B O 1
ATOM 2235 N N . GLU B 1 70 ? -15.32 7.887 0.975 1 97.44 70 GLU B N 1
ATOM 2236 C CA . GLU B 1 70 ? -15.617 8.641 -0.239 1 97.44 70 GLU B CA 1
ATOM 2237 C C . GLU B 1 70 ? -16.797 8.031 -0.992 1 97.44 70 GLU B C 1
ATOM 2239 O O . GLU B 1 70 ? -17.641 8.758 -1.516 1 97.44 70 GLU B O 1
ATOM 2244 N N . SER B 1 71 ? -16.875 6.75 -1.015 1 95.88 71 SER B N 1
ATOM 2245 C CA . SER B 1 71 ? -17.844 6.059 -1.852 1 95.88 71 SER B CA 1
ATOM 2246 C C . SER B 1 71 ? -19.188 5.902 -1.131 1 95.88 71 SER B C 1
ATOM 2248 O O . SER B 1 71 ? -20.219 5.668 -1.766 1 95.88 71 SER B O 1
ATOM 2250 N N . SER B 1 72 ? -19.203 6.047 0.191 1 97.12 72 SER B N 1
ATOM 2251 C CA . SER B 1 72 ? -20.406 5.668 0.934 1 97.12 72 SER B CA 1
ATOM 2252 C C . SER B 1 72 ? -20.984 6.863 1.68 1 97.12 72 SER B C 1
ATOM 2254 O O . SER B 1 72 ? -22.125 6.809 2.158 1 97.12 72 SER B O 1
ATOM 2256 N N . GLN B 1 73 ? -20.188 7.914 1.774 1 96.75 73 GLN B N 1
ATOM 2257 C CA . GLN B 1 73 ? -20.625 9.047 2.582 1 96.75 73 GLN B CA 1
ATOM 2258 C C . GLN B 1 73 ? -20.766 10.305 1.738 1 96.75 73 GLN B C 1
ATOM 2260 O O . GLN B 1 73 ? -20.141 10.414 0.676 1 96.75 73 GLN B O 1
ATOM 2265 N N . THR B 1 74 ? -21.547 11.258 2.197 1 95.75 74 THR B N 1
ATOM 2266 C CA . THR B 1 74 ? -21.719 12.555 1.561 1 95.75 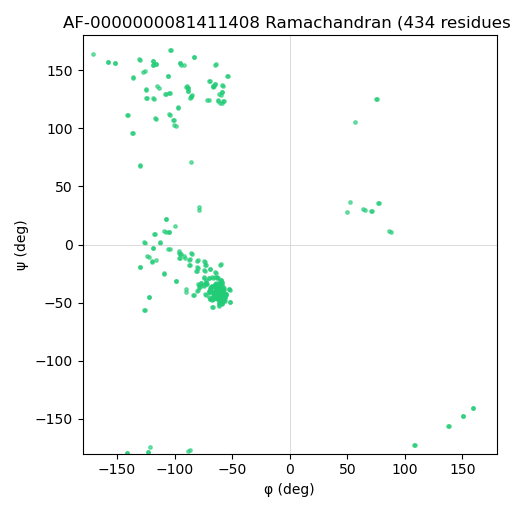74 THR B CA 1
ATOM 2267 C C . THR B 1 74 ? -20.672 13.547 2.055 1 95.75 74 THR B C 1
ATOM 2269 O O . THR B 1 74 ? -19.734 13.164 2.77 1 95.75 74 THR B O 1
ATOM 2272 N N . GLY B 1 75 ? -20.75 14.836 1.572 1 96.5 75 GLY B N 1
ATOM 2273 C CA . GLY B 1 75 ? -19.812 15.875 1.982 1 96.5 75 GLY B CA 1
ATOM 2274 C C . GLY B 1 75 ? -18.844 16.266 0.889 1 96.5 75 GLY B C 1
ATOM 2275 O O . GLY B 1 75 ? -18.984 15.844 -0.26 1 96.5 75 GLY B O 1
ATOM 2276 N N . LYS B 1 76 ? -17.906 17.078 1.312 1 96.56 76 LYS B N 1
ATOM 2277 C CA . LYS B 1 76 ? -16.875 17.562 0.391 1 96.56 76 LYS B CA 1
ATOM 2278 C C . LYS B 1 76 ? -16.125 16.391 -0.236 1 96.56 76 LYS B C 1
ATOM 2280 O O . LYS B 1 76 ? -15.617 15.516 0.475 1 96.56 76 LYS B O 1
ATOM 2285 N N . PRO B 1 77 ? -16.094 16.297 -1.545 1 97.81 77 PRO B N 1
ATOM 2286 C CA . PRO B 1 77 ? -15.328 15.211 -2.162 1 97.81 77 PRO B CA 1
ATOM 2287 C C . PRO B 1 77 ? -13.828 15.344 -1.93 1 97.81 77 PRO B C 1
ATOM 2289 O O . PRO B 1 77 ? -13.273 16.438 -2.041 1 97.81 77 PRO B O 1
ATOM 2292 N N . LEU B 1 78 ? -13.211 14.289 -1.603 1 98.69 78 LEU B N 1
ATOM 2293 C CA . LEU B 1 78 ? -11.766 14.25 -1.417 1 98.69 78 LEU B CA 1
ATOM 2294 C C . LEU B 1 78 ? -11.102 13.391 -2.488 1 98.69 78 LEU B C 1
ATOM 2296 O O . LEU B 1 78 ? -9.898 13.141 -2.432 1 98.69 78 LEU B O 1
ATOM 2300 N N . LEU B 1 79 ? -11.898 12.859 -3.406 1 98.38 79 LEU B N 1
ATOM 2301 C CA . LEU B 1 79 ? -11.461 12.172 -4.617 1 98.38 79 LEU B CA 1
ATOM 2302 C C . LEU B 1 79 ? -12.281 12.617 -5.82 1 98.38 79 LEU B C 1
ATOM 2304 O O . LEU B 1 79 ? -13.5 12.805 -5.711 1 98.38 79 LEU B O 1
ATOM 2308 N N . PRO B 1 80 ? -11.594 12.711 -6.965 1 97.62 80 PRO B N 1
ATOM 2309 C CA . PRO B 1 80 ? -12.359 13 -8.18 1 97.62 80 PRO B CA 1
ATOM 2310 C C . PRO B 1 80 ? -13.344 11.883 -8.539 1 97.62 80 PRO B C 1
ATOM 2312 O O . PRO B 1 80 ? -13.125 10.727 -8.18 1 97.62 80 PRO B O 1
ATOM 2315 N N . ILE B 1 81 ? -14.367 12.266 -9.258 1 95.38 81 ILE B N 1
ATOM 2316 C CA . ILE B 1 81 ? -15.352 11.297 -9.734 1 95.38 81 ILE B CA 1
ATOM 2317 C C . ILE B 1 81 ? -14.812 10.586 -10.977 1 95.38 81 ILE B C 1
ATOM 2319 O O . ILE B 1 81 ? -15.031 9.391 -11.156 1 95.38 81 ILE B O 1
ATOM 2323 N N . ASP B 1 82 ? -14.133 11.367 -11.875 1 97.31 82 ASP B N 1
ATOM 2324 C CA . ASP B 1 82 ? -13.547 10.789 -13.086 1 97.31 82 ASP B CA 1
ATOM 2325 C C . ASP B 1 82 ? -12.516 9.719 -12.734 1 97.31 82 ASP B C 1
ATOM 2327 O O . ASP B 1 82 ? -11.594 9.969 -11.953 1 97.31 82 ASP B O 1
ATOM 2331 N N . PRO B 1 83 ? -12.633 8.516 -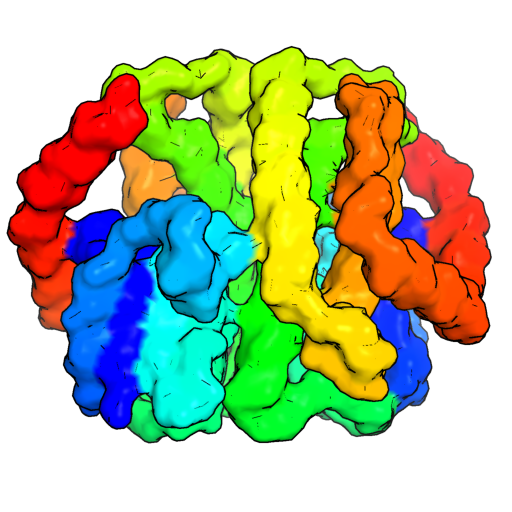13.336 1 97.62 83 PRO B N 1
ATOM 2332 C CA . PRO B 1 83 ? -11.766 7.402 -12.938 1 97.62 83 PRO B CA 1
ATOM 2333 C C . PRO B 1 83 ? -10.281 7.707 -13.133 1 97.62 83 PRO B C 1
ATOM 2335 O O . PRO B 1 83 ? -9.453 7.305 -12.312 1 97.62 83 PRO B O 1
ATOM 2338 N N . PHE B 1 84 ? -9.961 8.352 -14.219 1 98.38 84 PHE B N 1
ATOM 2339 C CA . PHE B 1 84 ? -8.555 8.641 -14.477 1 98.38 84 PHE B CA 1
ATOM 2340 C C . PHE B 1 84 ? -8.016 9.664 -13.484 1 98.38 84 PHE B C 1
ATOM 2342 O O . PHE B 1 84 ? -6.941 9.477 -12.914 1 98.38 84 PHE B O 1
ATOM 2349 N N . GLU B 1 85 ? -8.766 10.742 -13.25 1 98.06 85 GLU B N 1
ATOM 2350 C CA . GLU B 1 85 ? -8.352 11.758 -12.281 1 98.06 85 GLU B CA 1
ATOM 2351 C C . GLU B 1 85 ? -8.258 11.164 -10.875 1 98.06 85 GLU B C 1
ATOM 2353 O O . GLU B 1 85 ? -7.348 11.5 -10.117 1 98.06 85 GLU B O 1
ATOM 2358 N N . ARG B 1 86 ? -9.234 10.312 -10.539 1 98.25 86 ARG B N 1
ATOM 2359 C CA . ARG B 1 86 ? -9.211 9.609 -9.258 1 98.25 86 AR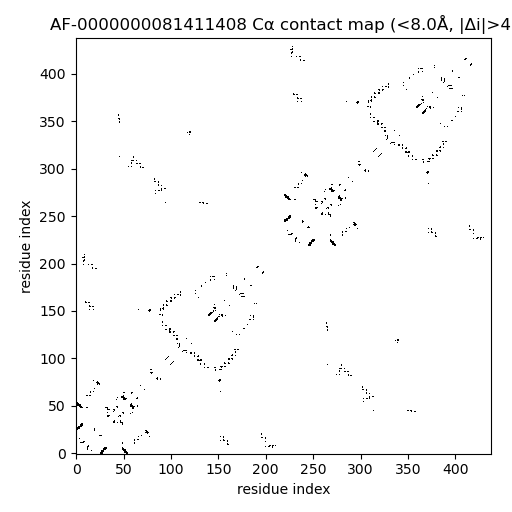G B CA 1
ATOM 2360 C C . ARG B 1 86 ? -7.953 8.766 -9.125 1 98.25 86 ARG B C 1
ATOM 2362 O O . ARG B 1 86 ? -7.297 8.773 -8.078 1 98.25 86 ARG B O 1
ATOM 2369 N N . ALA B 1 87 ? -7.566 8.07 -10.188 1 98.62 87 ALA B N 1
ATOM 2370 C CA . ALA B 1 87 ? -6.371 7.234 -10.195 1 98.62 87 ALA B CA 1
ATOM 2371 C C . ALA B 1 87 ? -5.113 8.07 -9.969 1 98.62 87 ALA B C 1
ATOM 2373 O O . ALA B 1 87 ? -4.184 7.633 -9.289 1 98.62 87 ALA B O 1
ATOM 2374 N N . GLN B 1 88 ? -5.109 9.258 -10.531 1 98.25 88 GLN B N 1
ATOM 2375 C CA . GLN B 1 88 ? -3.949 10.125 -10.352 1 98.25 88 GLN B CA 1
ATOM 2376 C C . GLN B 1 88 ? -3.771 10.508 -8.891 1 98.25 88 GLN B C 1
ATOM 2378 O O . GLN B 1 88 ? -2.656 10.477 -8.359 1 98.25 88 GLN B O 1
ATOM 2383 N N . VAL B 1 89 ? -4.848 10.844 -8.25 1 98.62 89 VAL B N 1
ATOM 2384 C CA . VAL B 1 89 ? -4.809 11.227 -6.84 1 98.62 89 VAL B CA 1
ATOM 2385 C C . VAL B 1 89 ? -4.383 10.031 -5.992 1 98.62 89 VAL B C 1
ATOM 2387 O O . VAL B 1 89 ? -3.504 10.148 -5.137 1 98.62 89 VAL B O 1
ATOM 2390 N N . LEU B 1 90 ? -4.949 8.906 -6.27 1 98.69 90 LEU B N 1
ATOM 2391 C CA . LEU B 1 90 ? -4.672 7.703 -5.492 1 98.69 90 LEU B CA 1
ATOM 2392 C C . LEU B 1 90 ? -3.242 7.23 -5.719 1 98.69 90 LEU B C 1
ATOM 2394 O O . LEU B 1 90 ? -2.6 6.727 -4.793 1 98.69 90 LEU B O 1
ATOM 2398 N N . ALA B 1 91 ? -2.744 7.359 -6.941 1 98.56 91 ALA B N 1
ATOM 2399 C CA . ALA B 1 91 ? -1.367 6.973 -7.234 1 98.56 91 ALA B CA 1
ATOM 2400 C C . ALA B 1 91 ? -0.379 7.805 -6.422 1 98.56 91 ALA B C 1
ATOM 2402 O O . ALA B 1 91 ? 0.596 7.273 -5.883 1 98.56 91 ALA B O 1
ATOM 2403 N N . LEU B 1 92 ? -0.64 9.055 -6.336 1 98.5 92 LEU B N 1
ATOM 2404 C CA . LEU B 1 92 ? 0.234 9.938 -5.566 1 98.5 92 LEU B CA 1
ATOM 2405 C C . LEU B 1 92 ? 0.174 9.594 -4.082 1 98.5 92 LEU B C 1
ATOM 2407 O O . LEU B 1 92 ? 1.205 9.562 -3.406 1 98.5 92 LEU B O 1
ATOM 2411 N N . ALA B 1 93 ? -1.038 9.375 -3.561 1 98.75 93 ALA B N 1
ATOM 2412 C CA . ALA B 1 93 ? -1.189 8.953 -2.17 1 98.75 93 ALA B CA 1
ATOM 2413 C C . ALA B 1 93 ? -0.428 7.656 -1.902 1 98.75 93 ALA B C 1
ATOM 2415 O O . ALA B 1 93 ? 0.284 7.543 -0.901 1 98.75 93 ALA B O 1
ATOM 2416 N N . LYS B 1 94 ? -0.6 6.75 -2.816 1 98.62 94 LYS B N 1
ATOM 2417 C CA . LYS B 1 94 ? 0.06 5.453 -2.684 1 98.62 94 LYS B CA 1
ATOM 2418 C C . LYS B 1 94 ? 1.578 5.602 -2.742 1 98.62 94 LYS B C 1
ATOM 2420 O O . LYS B 1 94 ? 2.301 4.941 -1.991 1 98.62 94 LYS B O 1
ATOM 2425 N N . GLU B 1 95 ? 2.043 6.391 -3.641 1 98.38 95 GLU B N 1
ATOM 2426 C CA . GLU B 1 95 ? 3.473 6.668 -3.746 1 98.38 95 GLU B CA 1
ATOM 2427 C C . GLU B 1 95 ? 4.027 7.227 -2.438 1 98.38 95 GLU B C 1
ATOM 2429 O O . GLU B 1 95 ? 5.082 6.797 -1.971 1 98.38 95 GLU B O 1
ATOM 2434 N N . ILE B 1 96 ? 3.332 8.172 -1.864 1 98.88 96 ILE B N 1
ATOM 2435 C CA . ILE B 1 96 ? 3.76 8.758 -0.601 1 98.88 96 ILE B CA 1
ATOM 2436 C C . ILE B 1 96 ? 3.797 7.688 0.485 1 98.88 96 ILE B C 1
ATOM 2438 O O . ILE B 1 96 ? 4.742 7.629 1.275 1 98.88 96 ILE B O 1
ATOM 2442 N N . GLU B 1 97 ? 2.803 6.855 0.525 1 98.88 97 GLU B N 1
ATOM 2443 C CA . GLU B 1 97 ? 2.76 5.773 1.508 1 98.88 97 GLU B CA 1
ATOM 2444 C C . GLU B 1 97 ? 3.934 4.816 1.328 1 98.88 97 GLU B C 1
ATOM 2446 O O . GLU B 1 97 ? 4.684 4.562 2.273 1 98.88 97 GLU B O 1
ATOM 2451 N N . LEU B 1 98 ? 4.152 4.359 0.108 1 98.69 98 LEU B N 1
ATOM 2452 C CA . LEU B 1 98 ? 5.07 3.262 -0.167 1 98.69 98 LEU B CA 1
ATOM 2453 C C . LEU B 1 98 ? 6.516 3.736 -0.114 1 98.69 98 LEU B C 1
ATOM 2455 O O . LEU B 1 98 ? 7.402 2.992 0.315 1 98.69 98 LEU B O 1
ATOM 2459 N N . TYR B 1 99 ? 6.73 4.984 -0.515 1 98.81 99 TYR B N 1
ATOM 2460 C CA . TYR B 1 99 ? 8.117 5.332 -0.799 1 98.81 99 TYR B CA 1
ATOM 2461 C C . TYR B 1 99 ? 8.602 6.445 0.119 1 98.81 99 TYR B C 1
ATOM 2463 O O . TYR B 1 99 ? 9.773 6.836 0.071 1 98.81 99 TYR B O 1
ATOM 2471 N N . ILE B 1 100 ? 7.715 6.941 0.948 1 98.88 100 ILE B N 1
ATOM 2472 C CA . ILE B 1 100 ? 8.133 7.953 1.911 1 98.88 100 ILE B CA 1
ATOM 2473 C C . ILE B 1 100 ? 7.746 7.516 3.322 1 98.88 100 ILE B C 1
ATOM 2475 O O . ILE B 1 100 ? 8.609 7.324 4.18 1 98.88 100 ILE B O 1
ATOM 2479 N N . GLU B 1 101 ? 6.496 7.25 3.533 1 98.94 101 GLU B N 1
ATOM 2480 C CA . GLU B 1 101 ? 6.023 6.969 4.887 1 98.94 101 GLU B CA 1
ATOM 2481 C C . GLU B 1 101 ? 6.59 5.652 5.406 1 98.94 101 GLU B C 1
ATOM 2483 O O . GLU B 1 101 ? 7.168 5.605 6.496 1 98.94 101 GLU B O 1
ATOM 2488 N N . LEU B 1 102 ? 6.438 4.562 4.688 1 98.81 102 LEU B N 1
ATOM 2489 C CA . LEU B 1 102 ? 6.828 3.238 5.164 1 98.81 102 LEU B CA 1
ATOM 2490 C C . LEU B 1 102 ? 8.344 3.152 5.352 1 98.81 102 LEU B C 1
ATOM 2492 O O . LEU B 1 102 ? 8.812 2.676 6.387 1 98.81 102 LEU B O 1
ATOM 2496 N N . PRO B 1 103 ? 9.125 3.688 4.359 1 98.69 103 PRO B N 1
ATOM 2497 C CA . PRO B 1 103 ? 10.562 3.707 4.621 1 98.69 103 PRO B CA 1
ATOM 2498 C C . PRO B 1 103 ? 10.922 4.496 5.879 1 98.69 103 PRO B C 1
ATOM 2500 O O . PRO B 1 103 ? 11.719 4.027 6.699 1 98.69 103 PRO B O 1
ATOM 2503 N N . ALA B 1 104 ? 10.359 5.656 6.074 1 98.88 104 ALA B N 1
ATOM 2504 C CA . ALA B 1 104 ? 10.664 6.473 7.246 1 98.88 104 ALA B CA 1
ATOM 2505 C C . ALA B 1 104 ? 10.281 5.746 8.531 1 98.88 104 ALA B C 1
ATOM 2507 O O . ALA B 1 104 ? 10.984 5.848 9.539 1 98.88 104 ALA B O 1
ATOM 2508 N N . ARG B 1 105 ? 9.211 5.055 8.508 1 98.56 105 ARG B N 1
ATOM 2509 C CA . ARG B 1 105 ? 8.656 4.375 9.672 1 98.56 105 ARG B CA 1
ATOM 2510 C C . ARG B 1 105 ? 9.641 3.355 10.227 1 98.56 105 ARG B C 1
ATOM 2512 O O . ARG B 1 105 ? 9.672 3.104 11.438 1 98.56 105 ARG B O 1
ATOM 2519 N N . ALA B 1 106 ? 10.469 2.76 9.383 1 97.94 106 ALA B N 1
ATOM 2520 C CA . ALA B 1 106 ? 11.461 1.779 9.812 1 97.94 106 ALA B CA 1
ATOM 2521 C C . ALA B 1 106 ? 12.438 2.393 10.812 1 97.94 106 ALA B C 1
ATOM 2523 O O . ALA B 1 106 ? 13.125 1.671 11.539 1 97.94 106 ALA B O 1
ATOM 2524 N N . CYS B 1 107 ? 12.492 3.719 10.875 1 98.62 107 CYS B N 1
ATOM 2525 C CA . CYS B 1 107 ? 13.469 4.371 11.742 1 98.62 107 CYS B CA 1
ATOM 2526 C C . CYS B 1 107 ? 12.781 5.18 12.828 1 98.62 107 CYS B C 1
ATOM 2528 O O . CYS B 1 107 ? 13.43 5.922 13.57 1 98.62 107 CYS B O 1
ATOM 2530 N N . TYR B 1 108 ? 11.43 5.066 12.984 1 97.81 108 TYR B N 1
ATOM 2531 C CA . TYR B 1 108 ? 10.695 5.824 13.992 1 97.81 108 TYR B CA 1
ATOM 2532 C C . TYR B 1 108 ? 11.219 5.508 15.391 1 97.81 108 TYR B C 1
ATOM 2534 O O . TYR B 1 108 ? 11.289 6.391 16.25 1 97.81 108 TYR B O 1
ATOM 2542 N N . GLY B 1 109 ? 11.531 4.258 15.633 1 95.56 109 GLY B N 1
ATOM 2543 C CA . GLY B 1 109 ? 12.016 3.861 16.953 1 95.56 109 GLY B CA 1
ATOM 2544 C C . GLY B 1 109 ? 13.172 4.715 17.438 1 95.56 109 GLY B C 1
ATOM 2545 O O . GLY B 1 109 ? 13.141 5.23 18.562 1 95.56 109 GLY B O 1
ATOM 2546 N N . GLU B 1 110 ? 14.125 4.848 16.547 1 97.38 110 GLU B N 1
ATOM 2547 C CA . GLU B 1 110 ? 15.312 5.609 16.922 1 97.38 110 GLU B CA 1
ATOM 2548 C C . GLU B 1 110 ? 15.047 7.113 16.844 1 97.38 110 GLU B C 1
ATOM 2550 O O . GLU B 1 110 ? 15.523 7.875 17.688 1 97.38 110 GLU B O 1
ATOM 2555 N N . ALA B 1 111 ? 14.25 7.52 15.891 1 97.75 111 ALA B N 1
ATOM 2556 C CA . ALA B 1 111 ? 14.016 8.945 15.672 1 97.75 111 ALA B CA 1
ATOM 2557 C C . ALA B 1 111 ? 13.141 9.531 16.766 1 97.75 111 ALA B C 1
ATOM 2559 O O . ALA B 1 111 ? 13.297 10.695 17.141 1 97.75 111 ALA B O 1
ATOM 2560 N N . PHE B 1 112 ? 12.219 8.664 17.328 1 94.94 112 PHE B N 1
ATOM 2561 C CA . PHE B 1 112 ? 11.188 9.297 18.125 1 94.94 112 PHE B CA 1
ATOM 2562 C C . PHE B 1 112 ? 11.062 8.609 19.484 1 94.94 112 PHE B C 1
ATOM 2564 O O . PHE B 1 112 ? 10.539 9.195 20.438 1 94.94 112 PHE B O 1
ATOM 2571 N N . PHE B 1 113 ? 11.547 7.352 19.656 1 91.5 113 PHE B N 1
ATOM 2572 C CA . PHE B 1 113 ? 11.164 6.617 20.859 1 91.5 113 PHE B CA 1
ATOM 2573 C C . PHE B 1 113 ? 12.398 6.117 21.594 1 91.5 113 PHE B C 1
ATOM 2575 O O . PHE B 1 113 ? 12.281 5.352 22.562 1 91.5 113 PHE B O 1
ATOM 2582 N N . GLY B 1 114 ? 13.57 6.395 21.172 1 90.5 114 GLY B N 1
ATOM 2583 C CA . GLY B 1 114 ? 14.789 6.164 21.922 1 90.5 114 GLY B CA 1
ATOM 2584 C C . GLY B 1 114 ? 15.352 4.766 21.75 1 90.5 114 GLY B C 1
ATOM 2585 O O . GLY B 1 114 ? 16.25 4.348 22.484 1 90.5 114 GLY B O 1
ATOM 2586 N N . THR B 1 115 ? 14.82 4.023 20.781 1 92.88 115 THR B N 1
ATOM 2587 C CA . THR B 1 115 ? 15.352 2.693 20.516 1 92.88 115 THR B CA 1
ATOM 2588 C C . THR B 1 115 ? 16.375 2.744 19.391 1 92.88 115 THR B C 1
ATOM 2590 O O . THR B 1 115 ? 16.344 3.652 18.547 1 92.88 115 THR B O 1
ATOM 2593 N N . THR B 1 116 ? 17.234 1.743 19.422 1 96.19 116 THR B N 1
ATOM 2594 C CA . THR B 1 116 ? 18.281 1.707 18.391 1 96.19 116 THR B CA 1
ATOM 2595 C C . THR B 1 116 ? 17.812 0.941 17.172 1 96.19 116 THR B C 1
ATOM 2597 O O . THR B 1 116 ? 17.203 -0.125 17.281 1 96.19 116 THR B O 1
ATOM 2600 N N . VAL B 1 117 ? 18.062 1.448 16.016 1 97.69 117 VAL B N 1
ATOM 2601 C CA . VAL B 1 117 ? 17.812 0.802 14.727 1 97.69 117 VAL B CA 1
ATOM 2602 C C . VAL B 1 117 ? 19.125 0.36 14.094 1 97.69 117 VAL B C 1
ATOM 2604 O O . VAL B 1 117 ? 20.078 1.141 14.016 1 97.69 117 VAL B O 1
ATOM 2607 N N . PRO B 1 118 ? 19.188 -0.891 13.68 1 98.06 118 PRO B N 1
ATOM 2608 C CA . PRO B 1 118 ? 20.422 -1.372 13.047 1 98.06 118 PRO B CA 1
ATOM 2609 C C . PRO B 1 118 ? 20.859 -0.51 11.867 1 98.06 118 PRO B C 1
ATOM 2611 O O . PRO B 1 118 ? 20.016 -0.029 11.109 1 98.06 118 PRO B O 1
ATOM 2614 N N . GLU B 1 119 ? 22.203 -0.367 11.695 1 97.94 119 GLU B N 1
ATOM 2615 C CA . GLU B 1 119 ? 22.766 0.502 10.664 1 97.94 119 GLU B CA 1
ATOM 2616 C C . GLU B 1 119 ? 22.281 0.112 9.273 1 97.94 119 GLU B C 1
ATOM 2618 O O . GLU B 1 119 ? 22.016 0.978 8.438 1 97.94 119 GLU B O 1
ATOM 2623 N N . ALA B 1 120 ? 22.125 -1.176 9.008 1 97.62 120 ALA B N 1
ATOM 2624 C CA . ALA B 1 120 ? 21.688 -1.649 7.695 1 97.62 120 ALA B CA 1
ATOM 2625 C C . ALA B 1 120 ? 20.281 -1.14 7.367 1 97.62 120 ALA B C 1
ATOM 2627 O O . ALA B 1 120 ? 19.984 -0.841 6.211 1 97.62 120 ALA B O 1
ATOM 2628 N N . ILE B 1 121 ? 19.469 -1.04 8.352 1 98.25 121 ILE B N 1
ATOM 2629 C CA . ILE B 1 121 ? 18.109 -0.549 8.164 1 98.25 121 ILE B CA 1
ATOM 2630 C C . ILE B 1 121 ? 18.125 0.958 7.922 1 98.25 121 ILE B C 1
ATOM 2632 O O . ILE B 1 121 ? 17.406 1.465 7.059 1 98.25 121 ILE B O 1
ATOM 2636 N N . LYS B 1 122 ? 18.922 1.669 8.672 1 98.62 122 LYS B N 1
ATOM 2637 C CA . LYS B 1 122 ? 19.031 3.111 8.492 1 98.62 122 LYS B CA 1
ATOM 2638 C C . LYS B 1 122 ? 19.547 3.449 7.098 1 98.62 122 LYS B C 1
ATOM 2640 O O . LYS B 1 122 ? 19.047 4.371 6.449 1 98.62 122 LYS B O 1
ATOM 2645 N N . GLU B 1 123 ? 20.547 2.68 6.633 1 98 123 GLU B N 1
ATOM 2646 C CA . GLU B 1 123 ? 21.109 2.91 5.305 1 98 123 GLU B CA 1
ATOM 2647 C C . GLU B 1 123 ? 20.062 2.662 4.219 1 98 123 GLU B C 1
ATOM 2649 O O . GLU B 1 123 ? 19.953 3.441 3.271 1 98 123 GLU B O 1
ATOM 2654 N N . LYS B 1 124 ? 19.406 1.601 4.367 1 97.5 124 LYS B N 1
ATOM 2655 C CA . LYS B 1 124 ? 18.344 1.303 3.428 1 97.5 124 LYS B CA 1
ATOM 2656 C C . LYS B 1 124 ? 17.281 2.402 3.436 1 97.5 124 LYS B C 1
ATOM 2658 O O . LYS B 1 124 ? 16.812 2.832 2.377 1 97.5 124 LYS B O 1
ATOM 2663 N N . THR B 1 125 ? 16.875 2.82 4.633 1 98.69 125 THR B N 1
ATOM 2664 C CA . THR B 1 125 ? 15.875 3.869 4.793 1 98.69 125 THR B CA 1
ATOM 2665 C C . THR B 1 125 ? 16.328 5.152 4.102 1 98.69 125 THR B C 1
ATOM 2667 O O . THR B 1 125 ? 15.555 5.758 3.346 1 98.69 125 THR B O 1
ATOM 2670 N N . ARG B 1 126 ? 17.547 5.562 4.34 1 98.75 126 ARG B N 1
ATOM 2671 C CA . ARG B 1 126 ? 18.078 6.777 3.736 1 98.75 126 ARG B CA 1
ATOM 2672 C C . ARG B 1 126 ? 18 6.719 2.215 1 98.75 126 ARG B C 1
ATOM 2674 O O . ARG B 1 126 ? 17.531 7.668 1.577 1 98.75 126 ARG B O 1
ATOM 2681 N N . ALA B 1 127 ? 18.438 5.617 1.646 1 98.25 127 ALA B N 1
ATOM 2682 C CA . ALA B 1 127 ? 18.438 5.441 0.196 1 98.25 127 ALA B CA 1
ATOM 2683 C C . ALA B 1 127 ? 17.016 5.492 -0.352 1 98.25 127 ALA B C 1
ATOM 2685 O O . ALA B 1 127 ? 16.75 6.145 -1.364 1 98.25 127 ALA B O 1
ATOM 2686 N N . GLU B 1 128 ? 16.109 4.844 0.307 1 98.38 128 GLU B N 1
ATOM 2687 C CA . GLU B 1 128 ? 14.719 4.777 -0.137 1 98.38 128 GLU B CA 1
ATOM 2688 C C . GLU B 1 128 ? 14.047 6.145 -0.045 1 98.38 128 GLU B C 1
ATOM 2690 O O . GLU B 1 128 ? 13.25 6.512 -0.915 1 98.38 128 GLU B O 1
ATOM 2695 N N . LEU B 1 129 ? 14.328 6.855 1.016 1 98.88 129 LEU B N 1
ATOM 2696 C CA . LEU B 1 129 ? 13.711 8.164 1.189 1 98.88 129 LEU B CA 1
ATOM 2697 C C . LEU B 1 129 ? 14.219 9.148 0.137 1 98.88 129 LEU B C 1
ATOM 2699 O O . LEU B 1 129 ? 13.453 9.977 -0.363 1 98.88 129 LEU B O 1
ATOM 2703 N N . LEU B 1 130 ? 15.5 9.031 -0.238 1 98.62 130 LEU B N 1
ATOM 2704 C CA . LEU B 1 130 ? 16.016 9.883 -1.304 1 98.62 130 LEU B CA 1
ATOM 2705 C C . LEU B 1 130 ? 15.266 9.641 -2.605 1 98.62 130 LEU B C 1
ATOM 2707 O O . LEU B 1 130 ? 14.844 10.594 -3.268 1 98.62 130 LEU B O 1
ATOM 2711 N N . LEU B 1 131 ? 15.039 8.43 -2.9 1 97.94 131 LEU B N 1
ATOM 2712 C CA . LEU B 1 131 ? 14.32 8.07 -4.121 1 97.94 131 LEU B CA 1
ATOM 2713 C C . LEU B 1 131 ? 12.852 8.453 -4.016 1 97.94 131 LEU B C 1
ATOM 2715 O O . LEU B 1 131 ? 12.25 8.914 -4.992 1 97.94 131 LEU B O 1
ATOM 2719 N N . GLY B 1 132 ? 12.258 8.219 -2.812 1 98.56 132 GLY B N 1
ATOM 2720 C CA . GLY B 1 132 ? 10.859 8.555 -2.602 1 98.56 132 GLY B CA 1
ATOM 2721 C C . GLY B 1 132 ? 10.57 10.039 -2.75 1 98.56 132 GLY B C 1
ATOM 2722 O O . GLY B 1 132 ? 9.602 10.422 -3.402 1 98.56 132 GLY B O 1
ATOM 2723 N N . PHE B 1 133 ? 11.406 10.875 -2.191 1 98.81 133 PHE B N 1
ATOM 2724 C CA . PHE B 1 133 ? 11.195 12.32 -2.287 1 98.81 133 PHE B CA 1
ATOM 2725 C C . PHE B 1 133 ? 11.484 12.812 -3.699 1 98.81 133 PHE B C 1
ATOM 2727 O O . PHE B 1 133 ? 10.844 13.758 -4.172 1 98.81 133 PHE B O 1
ATOM 2734 N N . ALA B 1 134 ? 12.469 12.195 -4.41 1 98 134 ALA B N 1
ATOM 2735 C CA . ALA B 1 134 ? 12.68 12.531 -5.816 1 98 134 ALA B CA 1
ATOM 2736 C C . ALA B 1 134 ? 11.422 12.25 -6.641 1 98 134 ALA B C 1
ATOM 2738 O O . ALA B 1 134 ? 11.047 13.055 -7.496 1 98 134 ALA B O 1
ATOM 2739 N N . ALA B 1 135 ? 10.82 11.133 -6.363 1 97.75 135 ALA B N 1
ATOM 2740 C CA . ALA B 1 135 ? 9.586 10.781 -7.059 1 97.75 135 ALA B CA 1
ATOM 2741 C C . ALA B 1 135 ? 8.477 11.781 -6.746 1 97.75 135 ALA B C 1
ATOM 2743 O O . ALA B 1 135 ? 7.707 12.164 -7.633 1 97.75 135 ALA B O 1
ATOM 2744 N N . LEU B 1 136 ? 8.328 12.148 -5.469 1 98.5 136 LEU B N 1
ATOM 2745 C CA . LEU B 1 136 ? 7.34 13.148 -5.082 1 98.5 136 LEU B CA 1
ATOM 2746 C C . LEU B 1 136 ? 7.555 14.453 -5.855 1 98.5 136 LEU B C 1
ATOM 2748 O O . LEU B 1 136 ? 6.594 15.07 -6.309 1 98.5 136 LEU B O 1
ATOM 2752 N N . GLY B 1 137 ? 8.781 14.812 -5.973 1 97.44 137 GLY B N 1
ATOM 2753 C CA . GLY B 1 137 ? 9.094 16 -6.742 1 97.44 137 GLY B CA 1
ATOM 2754 C C . GLY B 1 137 ? 8.664 15.914 -8.195 1 97.44 137 GLY B C 1
ATOM 2755 O O . GLY B 1 137 ? 8.219 16.906 -8.781 1 97.44 137 GLY B O 1
ATOM 2756 N N . ARG B 1 138 ? 8.75 14.75 -8.836 1 95.88 138 ARG B N 1
ATOM 2757 C CA . ARG B 1 138 ? 8.422 14.539 -10.242 1 95.88 138 ARG B CA 1
ATOM 2758 C C . ARG B 1 138 ? 6.91 14.445 -10.438 1 95.88 138 ARG B C 1
ATOM 2760 O O . ARG B 1 138 ? 6.379 14.938 -11.438 1 95.88 138 ARG B O 1
ATOM 2767 N N . HIS B 1 139 ? 6.254 13.828 -9.461 1 96.38 139 HIS B N 1
ATOM 2768 C CA . HIS B 1 139 ? 4.867 13.438 -9.656 1 96.38 139 HIS B CA 1
ATOM 2769 C C . HIS B 1 139 ? 3.912 14.445 -9.031 1 96.38 139 HIS B C 1
ATOM 2771 O O . HIS B 1 139 ? 2.771 14.594 -9.477 1 96.38 139 HIS B O 1
ATOM 2777 N N . GLY B 1 140 ? 4.34 15.086 -7.945 1 97.56 140 GLY B N 1
ATOM 2778 C CA . GLY B 1 140 ? 3.488 16.047 -7.258 1 97.56 140 GLY B CA 1
ATOM 2779 C C . GLY B 1 140 ? 3.166 17.266 -8.094 1 97.56 140 GLY B C 1
ATOM 2780 O O . GLY B 1 140 ? 4.035 17.797 -8.789 1 97.56 140 GLY B O 1
ATOM 2781 N N . LYS B 1 141 ? 1.885 17.688 -8.023 1 97.62 141 LYS B N 1
ATOM 2782 C CA . LYS B 1 141 ? 1.453 18.844 -8.797 1 97.62 141 LYS B CA 1
ATOM 2783 C C . LYS B 1 141 ? 1.629 20.125 -8.008 1 97.62 141 LYS B C 1
ATOM 2785 O O . LYS B 1 141 ? 1.971 21.172 -8.57 1 97.62 141 LYS B O 1
ATOM 2790 N N . PHE B 1 142 ? 1.313 20 -6.812 1 98.06 142 PHE B N 1
ATOM 2791 C CA . PHE B 1 142 ? 1.408 21.141 -5.898 1 98.06 142 PHE B CA 1
ATOM 2792 C C . PHE B 1 142 ? 0.683 22.344 -6.465 1 98.06 142 PHE B C 1
ATOM 2794 O O . PHE B 1 142 ? 1.252 23.438 -6.535 1 98.06 142 PHE B O 1
ATOM 2801 N N . ALA B 1 143 ? -0.783 22.156 -7.363 1 85.56 143 ALA B N 1
ATOM 2802 C CA . ALA B 1 143 ? -1.649 23.172 -7.965 1 85.56 143 ALA B CA 1
ATOM 2803 C C . ALA B 1 143 ? -2.855 23.453 -7.074 1 85.56 143 ALA B C 1
ATOM 2805 O O . ALA B 1 143 ? -3.961 22.984 -7.348 1 85.56 143 ALA B O 1
ATOM 2806 N N . PRO B 1 144 ? -3.129 23.422 -6.562 1 62 144 PRO B N 1
ATOM 2807 C CA . PRO B 1 144 ? -2.705 24.188 -5.387 1 62 144 PRO B CA 1
ATOM 2808 C C . PRO B 1 144 ? -2.24 23.297 -4.242 1 62 144 PRO B C 1
ATOM 2810 O O . PRO B 1 144 ? -1.38 23.688 -3.451 1 62 144 PRO B O 1
ATOM 2813 N N . TYR B 1 145 ? -2.34 22.094 -4.023 1 98.19 145 TYR B N 1
ATOM 2814 C CA . TYR B 1 145 ? -2.188 20.891 -3.209 1 98.19 145 TYR B CA 1
ATOM 2815 C C . TYR B 1 145 ? -1.331 19.859 -3.924 1 98.19 145 TYR B C 1
ATOM 2817 O O . TYR B 1 145 ? -0.864 20.094 -5.039 1 98.19 145 TYR B O 1
ATOM 2825 N N . VAL B 1 146 ? -1.23 18.625 -3.293 1 98.31 146 VAL B N 1
ATOM 2826 C CA . VAL B 1 146 ? -0.218 17.688 -3.77 1 98.31 146 VAL B CA 1
ATOM 2827 C C . VAL B 1 146 ? -0.601 17.172 -5.156 1 98.31 146 VAL B C 1
ATOM 2829 O O . VAL B 1 146 ? 0.249 17.078 -6.043 1 98.31 146 VAL B O 1
ATOM 2832 N N . ALA B 1 147 ? -1.929 16.875 -5.383 1 98.19 147 ALA B N 1
ATOM 2833 C CA . ALA B 1 147 ? -2.352 16.203 -6.609 1 98.19 147 ALA B CA 1
ATOM 2834 C C . ALA B 1 147 ? -3.016 17.188 -7.57 1 98.19 147 ALA B C 1
ATOM 2836 O O . ALA B 1 147 ? -3.428 16.812 -8.672 1 98.19 147 ALA B O 1
ATOM 2837 N N . GLY B 1 148 ? -3.199 18.422 -7.188 1 97.44 148 GLY B N 1
ATOM 2838 C CA . GLY B 1 148 ? -3.859 19.391 -8.055 1 97.44 148 GLY B CA 1
ATOM 2839 C C . GLY B 1 148 ? -4.422 20.578 -7.301 1 97.44 148 GLY B C 1
ATOM 2840 O O . GLY B 1 148 ? -3.824 21.047 -6.324 1 97.44 148 GLY B O 1
ATOM 2841 N N . ASP B 1 149 ? -5.582 21 -7.727 1 96.75 149 ASP B N 1
ATOM 2842 C CA . ASP B 1 149 ? -6.074 22.297 -7.277 1 96.75 149 ASP B CA 1
ATOM 2843 C C . ASP B 1 149 ? -7.016 22.141 -6.082 1 96.75 149 ASP B C 1
ATOM 2845 O O . ASP B 1 149 ? -7.414 23.125 -5.465 1 96.75 149 ASP B O 1
ATOM 2849 N N . SER B 1 150 ? -7.32 20.953 -5.719 1 97.06 150 SER B N 1
ATOM 2850 C CA . SER B 1 150 ? -8.266 20.719 -4.633 1 97.06 150 SER B CA 1
ATOM 2851 C C . SER B 1 150 ? -7.68 19.797 -3.576 1 97.06 150 SER B C 1
ATOM 2853 O O . SER B 1 150 ? -6.871 18.906 -3.895 1 97.06 150 SER B O 1
ATOM 2855 N N . LEU B 1 151 ? -8.109 20.016 -2.332 1 98.25 151 LEU B N 1
ATOM 2856 C CA . LEU B 1 151 ? -7.758 19.109 -1.242 1 98.25 151 LEU B CA 1
ATOM 2857 C C . LEU B 1 151 ? -8.242 17.688 -1.527 1 98.25 151 LEU B C 1
ATOM 2859 O O . LEU B 1 151 ? -9.383 17.5 -1.973 1 98.25 151 LEU B O 1
ATOM 2863 N N . SER B 1 152 ? -7.395 16.719 -1.371 1 98.69 152 SER B N 1
ATOM 2864 C CA . SER B 1 152 ? -7.746 15.328 -1.624 1 98.69 152 SER B CA 1
ATOM 2865 C C . SER B 1 152 ? -7.113 14.398 -0.589 1 98.69 152 SER B C 1
ATOM 2867 O O . SER B 1 152 ? -6.398 14.859 0.305 1 98.69 152 SER B O 1
ATOM 2869 N N . VAL B 1 153 ? -7.34 13.086 -0.719 1 98.75 153 VAL B N 1
ATOM 2870 C CA . VAL B 1 153 ? -6.766 12.094 0.178 1 98.75 153 VAL B CA 1
ATOM 2871 C C . VAL B 1 153 ? -5.242 12.109 0.066 1 98.75 153 VAL B C 1
ATOM 2873 O O . VAL B 1 153 ? -4.539 11.758 1.014 1 98.75 153 VAL B O 1
ATOM 2876 N N . ALA B 1 154 ? -4.73 12.508 -1.129 1 98.88 154 ALA B N 1
ATOM 2877 C CA . ALA B 1 154 ? -3.283 12.602 -1.293 1 98.88 154 ALA B CA 1
ATOM 2878 C C . ALA B 1 154 ? -2.688 13.617 -0.318 1 98.88 154 ALA B C 1
ATOM 2880 O O . ALA B 1 154 ? -1.562 13.438 0.154 1 98.88 154 ALA B O 1
ATOM 2881 N N . ASP B 1 155 ? -3.449 14.664 -0 1 98.94 155 ASP B N 1
ATOM 2882 C CA . ASP B 1 155 ? -2.961 15.672 0.934 1 98.94 155 ASP B CA 1
ATOM 2883 C C . ASP B 1 155 ? -2.938 15.133 2.363 1 98.94 155 ASP B C 1
ATOM 2885 O O . ASP B 1 155 ? -2.09 15.531 3.166 1 98.94 155 ASP B O 1
ATOM 2889 N N . ALA B 1 156 ? -3.889 14.242 2.725 1 98.88 156 ALA B N 1
ATOM 2890 C CA . ALA B 1 156 ? -3.822 13.57 4.023 1 98.88 156 ALA B CA 1
ATOM 2891 C C . ALA B 1 156 ? -2.545 12.742 4.148 1 98.88 156 ALA B C 1
ATOM 2893 O O . ALA B 1 156 ? -1.838 12.836 5.156 1 98.88 156 ALA B O 1
ATOM 2894 N N . TYR B 1 157 ? -2.217 11.961 3.105 1 98.94 157 TYR B N 1
ATOM 2895 C CA . TYR B 1 157 ? -0.981 11.188 3.109 1 98.94 157 TYR B CA 1
ATOM 2896 C C . TYR B 1 157 ? 0.238 12.102 3.143 1 98.94 157 TYR B C 1
ATOM 2898 O O . TYR B 1 157 ? 1.215 11.812 3.84 1 98.94 157 TYR B O 1
ATOM 2906 N N . PHE B 1 158 ? 0.133 13.156 2.367 1 98.94 158 PHE B N 1
ATOM 2907 C CA . PHE B 1 158 ? 1.229 14.117 2.324 1 98.94 158 PHE B CA 1
ATOM 2908 C C . PHE B 1 158 ? 1.465 14.734 3.699 1 98.94 158 PHE B C 1
ATOM 2910 O O . PHE B 1 158 ? 2.566 14.641 4.246 1 98.94 158 PHE B O 1
ATOM 2917 N N . LEU B 1 159 ? 0.455 15.266 4.32 1 98.94 159 LEU B N 1
ATOM 2918 C CA . LEU B 1 159 ? 0.517 16.031 5.566 1 98.94 159 LEU B CA 1
ATOM 2919 C C . LEU B 1 159 ? 0.979 15.141 6.715 1 98.94 159 LEU B C 1
ATOM 2921 O O . LEU B 1 159 ? 1.729 15.586 7.586 1 98.94 159 LEU B O 1
ATOM 2925 N N . TYR B 1 160 ? 0.625 13.891 6.711 1 98.94 160 TYR B N 1
ATOM 2926 C CA . TYR B 1 160 ? 0.872 13.055 7.879 1 98.94 160 TYR B CA 1
ATOM 2927 C C . TYR B 1 160 ? 1.976 12.039 7.605 1 98.94 160 TYR B C 1
ATOM 2929 O O . TYR B 1 160 ? 2.166 11.094 8.375 1 98.94 160 TYR B O 1
ATOM 2937 N N . SER B 1 161 ? 2.723 12.164 6.496 1 98.94 161 SER B N 1
ATOM 2938 C CA . SER B 1 161 ? 3.867 11.305 6.199 1 98.94 161 SER B CA 1
ATOM 2939 C C . SER B 1 161 ? 5.137 12.133 6.008 1 98.94 161 SER B C 1
ATOM 2941 O O . SER B 1 161 ? 6.176 11.82 6.59 1 98.94 161 SER B O 1
ATOM 2943 N N . VAL B 1 162 ? 5.035 13.195 5.273 1 98.94 162 VAL B N 1
ATOM 2944 C CA . VAL B 1 162 ? 6.207 13.93 4.801 1 98.94 162 VAL B CA 1
ATOM 2945 C C . VAL B 1 162 ? 6.918 14.586 5.98 1 98.94 162 VAL B C 1
ATOM 2947 O O . VAL B 1 162 ? 8.133 14.438 6.141 1 98.94 162 VAL B O 1
ATOM 2950 N N . PRO B 1 163 ? 6.195 15.305 6.934 1 98.88 163 PRO B N 1
ATOM 2951 C CA . PRO B 1 163 ? 6.906 15.898 8.062 1 98.88 163 PRO B CA 1
ATOM 2952 C C . PRO B 1 163 ? 7.617 14.859 8.93 1 98.88 163 PRO B C 1
ATOM 2954 O O . PRO B 1 163 ? 8.719 15.109 9.422 1 98.88 163 PRO B O 1
ATOM 2957 N N . LEU B 1 164 ? 7.016 13.672 9.133 1 98.81 164 LEU B N 1
ATOM 2958 C CA . LEU B 1 164 ? 7.645 12.617 9.914 1 98.81 164 LEU B CA 1
ATOM 2959 C C . LEU B 1 164 ? 8.898 12.094 9.219 1 98.81 164 LEU B C 1
ATOM 2961 O O . LEU B 1 164 ? 9.922 11.875 9.867 1 98.81 164 LEU B O 1
ATOM 2965 N N . ALA B 1 165 ? 8.773 11.922 7.906 1 98.94 165 ALA B N 1
ATOM 2966 C CA . ALA B 1 165 ? 9.938 11.477 7.145 1 98.94 165 ALA B CA 1
ATOM 2967 C C . ALA B 1 165 ? 11.055 12.523 7.184 1 98.94 165 ALA B C 1
ATOM 2969 O O . ALA B 1 165 ? 12.234 12.172 7.285 1 98.94 165 ALA B O 1
ATOM 2970 N N . CYS B 1 166 ? 10.719 13.805 7.09 1 98.88 166 CYS B N 1
ATOM 2971 C CA . CYS B 1 166 ? 11.695 14.875 7.184 1 98.88 166 CYS B CA 1
ATOM 2972 C C . CYS B 1 166 ? 12.383 14.875 8.547 1 98.88 166 CYS B C 1
ATOM 2974 O O . CYS B 1 166 ? 13.594 15.086 8.641 1 98.88 166 CYS B O 1
ATOM 2976 N N . ALA B 1 167 ? 11.602 14.656 9.609 1 98.75 167 ALA B N 1
ATOM 2977 C CA . ALA B 1 167 ? 12.188 14.578 10.945 1 98.75 167 ALA B CA 1
ATOM 2978 C C . ALA B 1 167 ? 13.195 13.43 11.039 1 98.75 167 ALA B C 1
ATOM 2980 O O . ALA B 1 167 ? 14.273 13.594 11.617 1 98.75 167 ALA B O 1
ATOM 2981 N N . VAL B 1 168 ? 12.859 12.289 10.469 1 98.81 168 VAL B N 1
ATOM 2982 C CA . VAL B 1 168 ? 13.789 11.164 10.422 1 98.81 168 VAL B CA 1
ATOM 2983 C C . VAL B 1 168 ? 15.055 11.562 9.664 1 98.81 168 VAL B C 1
ATOM 2985 O O . VAL B 1 168 ? 16.172 11.312 10.133 1 98.81 168 VAL B O 1
ATOM 2988 N N . GLY B 1 169 ? 14.898 12.164 8.492 1 98.69 169 GLY B N 1
ATOM 2989 C CA . GLY B 1 169 ? 16.031 12.625 7.699 1 98.69 169 GLY B CA 1
ATOM 2990 C C . GLY B 1 169 ? 16.938 13.57 8.453 1 98.69 169 GLY B C 1
ATOM 2991 O O . GLY B 1 169 ? 18.172 13.43 8.414 1 98.69 169 GLY B O 1
ATOM 2992 N N . HIS B 1 170 ? 16.328 14.523 9.188 1 98.44 170 HIS B N 1
ATOM 2993 C CA . HIS B 1 170 ? 17.094 15.516 9.938 1 98.44 170 HIS B CA 1
ATOM 2994 C C . HIS B 1 170 ? 17.812 14.875 11.117 1 98.44 170 HIS B C 1
ATOM 2996 O O . HIS B 1 170 ? 19.016 15.094 11.312 1 98.44 170 HIS B O 1
ATOM 3002 N N . LYS B 1 171 ? 17.141 14.062 11.898 1 98.25 171 LYS B N 1
ATOM 3003 C CA . LYS B 1 171 ? 17.641 13.531 13.156 1 98.25 171 LYS B CA 1
ATOM 3004 C C . LYS B 1 171 ? 18.672 12.438 12.906 1 98.25 171 LYS B C 1
ATOM 3006 O O . LYS B 1 171 ? 19.656 12.312 13.656 1 98.25 171 LYS B O 1
ATOM 3011 N N . LEU B 1 172 ? 18.453 11.656 11.836 1 98.38 172 LEU B N 1
ATOM 3012 C CA . LEU B 1 172 ? 19.281 10.461 11.711 1 98.38 172 LEU B CA 1
ATOM 3013 C C . LEU B 1 172 ? 20.281 10.602 10.57 1 98.38 172 LEU B C 1
ATOM 3015 O O . LEU B 1 172 ? 21.328 9.961 10.578 1 98.38 172 LEU B O 1
ATOM 3019 N N . PHE B 1 173 ? 19.938 11.445 9.578 1 98.44 173 PHE B N 1
ATOM 3020 C CA . PHE B 1 173 ? 20.75 11.406 8.367 1 98.44 173 PHE B CA 1
ATOM 3021 C C . PHE B 1 173 ? 21.344 12.773 8.07 1 98.44 173 PHE B C 1
ATOM 3023 O O . PHE B 1 173 ? 22.188 12.914 7.172 1 98.44 173 PHE B O 1
ATOM 3030 N N . GLY B 1 174 ? 20.906 13.781 8.758 1 98.25 174 GLY B N 1
ATOM 3031 C CA . GLY B 1 174 ? 21.359 15.133 8.453 1 98.25 174 GLY B CA 1
ATOM 3032 C C . GLY B 1 174 ? 20.922 15.609 7.078 1 98.25 174 GLY B C 1
ATOM 3033 O O . GLY B 1 174 ? 21.656 16.344 6.41 1 98.25 174 GLY B O 1
ATOM 3034 N N . VAL B 1 175 ? 19.797 15.109 6.617 1 98.25 175 VAL B N 1
ATOM 3035 C CA . VAL B 1 175 ? 19.312 15.422 5.273 1 98.25 175 VAL B CA 1
ATOM 3036 C C . VAL B 1 175 ? 18.016 16.234 5.363 1 98.25 175 VAL B C 1
ATOM 3038 O O . VAL B 1 175 ? 17.141 15.922 6.168 1 98.25 175 VAL B O 1
ATOM 3041 N N . ASP B 1 176 ? 17.938 17.266 4.574 1 98.38 176 ASP B N 1
ATOM 3042 C CA . ASP B 1 176 ? 16.688 17.984 4.344 1 98.38 176 ASP B CA 1
ATOM 3043 C C . ASP B 1 176 ? 16.031 17.547 3.033 1 98.38 176 ASP B C 1
ATOM 3045 O O . ASP B 1 176 ? 16.359 18.078 1.969 1 98.38 176 ASP B O 1
ATOM 3049 N N . PHE B 1 177 ? 15.016 16.719 3.104 1 98.5 177 PHE B N 1
ATOM 3050 C CA . PHE B 1 177 ? 14.43 16.109 1.922 1 98.5 177 PHE B CA 1
ATOM 3051 C C . PHE B 1 177 ? 13.625 17.125 1.121 1 98.5 177 PHE B C 1
ATOM 3053 O O . PHE B 1 177 ? 13.312 16.891 -0.049 1 98.5 177 PHE B O 1
ATOM 3060 N N . LEU B 1 178 ? 13.266 18.219 1.722 1 98.38 178 LEU B N 1
ATOM 3061 C CA . LEU B 1 178 ? 12.43 19.188 1.031 1 98.38 178 LEU B CA 1
ATOM 3062 C C . LEU B 1 178 ? 13.258 20.391 0.588 1 98.38 178 LEU B C 1
ATOM 3064 O O . LEU B 1 178 ? 12.703 21.406 0.151 1 98.38 178 LEU B O 1
ATOM 3068 N N . ALA B 1 179 ? 14.578 20.266 0.695 1 97.81 179 ALA B N 1
ATOM 3069 C CA . ALA B 1 179 ? 15.461 21.375 0.38 1 97.81 179 ALA B CA 1
ATOM 3070 C C . ALA B 1 179 ? 15.156 21.953 -1.004 1 97.81 179 ALA B C 1
ATOM 3072 O O . ALA B 1 179 ? 15.164 23.172 -1.196 1 97.81 179 ALA B O 1
ATOM 3073 N N . GLU B 1 180 ? 14.836 21.094 -2.01 1 96.56 180 GLU B N 1
ATOM 3074 C CA . GLU B 1 180 ? 14.625 21.531 -3.383 1 96.56 180 GLU B CA 1
ATOM 3075 C C . GLU B 1 180 ? 13.141 21.484 -3.756 1 96.56 180 GLU B C 1
ATOM 3077 O O . GLU B 1 180 ? 12.797 21.359 -4.934 1 96.56 180 GLU B O 1
ATOM 3082 N N . MET B 1 181 ? 12.312 21.516 -2.727 1 98 181 MET B N 1
ATOM 3083 C CA . MET B 1 181 ? 10.875 21.438 -2.988 1 98 181 MET B CA 1
ATOM 3084 C C . MET B 1 181 ? 10.125 22.547 -2.254 1 98 181 MET B C 1
ATOM 3086 O O . MET B 1 181 ? 9.273 22.266 -1.406 1 98 181 MET B O 1
ATOM 3090 N N . PRO B 1 182 ? 10.352 23.781 -2.686 1 97.81 182 PRO B N 1
ATOM 3091 C CA . PRO B 1 182 ? 9.703 24.891 -1.992 1 97.81 182 PRO B CA 1
ATOM 3092 C C . PRO B 1 182 ? 8.18 24.812 -2.049 1 97.81 182 PRO B C 1
ATOM 3094 O O . PRO B 1 182 ? 7.496 25.25 -1.114 1 97.81 182 PRO B O 1
ATOM 3097 N N . ALA B 1 183 ? 7.633 24.297 -3.125 1 98.31 183 ALA B N 1
ATOM 3098 C CA . ALA B 1 183 ? 6.184 24.188 -3.242 1 98.31 183 ALA B CA 1
ATOM 3099 C C . ALA B 1 183 ? 5.625 23.219 -2.195 1 98.31 183 ALA B C 1
ATOM 3101 O O . ALA B 1 183 ? 4.523 23.422 -1.682 1 98.31 183 ALA B O 1
ATOM 3102 N N . ALA B 1 184 ? 6.371 22.172 -1.918 1 98.62 184 ALA B N 1
ATOM 3103 C CA . ALA B 1 184 ? 5.961 21.219 -0.878 1 98.62 184 ALA B CA 1
ATOM 3104 C C . ALA B 1 184 ? 5.961 21.891 0.494 1 98.62 184 ALA B C 1
ATOM 3106 O O . ALA B 1 184 ? 5.035 21.703 1.284 1 98.62 184 ALA B O 1
ATOM 3107 N N . LYS B 1 185 ? 6.988 22.625 0.806 1 98.25 185 LYS B N 1
ATOM 3108 C CA . LYS B 1 185 ? 7.062 23.359 2.066 1 98.25 185 LYS B CA 1
ATOM 3109 C C . LYS B 1 185 ? 5.898 24.344 2.203 1 98.25 185 LYS B C 1
ATOM 3111 O O . LYS B 1 185 ? 5.281 24.438 3.266 1 98.25 185 LYS B O 1
ATOM 3116 N N . ALA B 1 186 ? 5.645 25.031 1.122 1 98.5 186 ALA B N 1
ATOM 3117 C CA . ALA B 1 186 ? 4.539 25.984 1.121 1 98.5 186 ALA B CA 1
ATOM 3118 C C . ALA B 1 186 ? 3.209 25.297 1.377 1 98.5 186 ALA B C 1
ATOM 3120 O O . ALA B 1 186 ? 2.354 25.812 2.094 1 98.5 186 ALA B O 1
ATOM 3121 N N . LEU B 1 187 ? 3.039 24.141 0.789 1 98.75 187 LEU B N 1
ATOM 3122 C CA . LEU B 1 187 ? 1.797 23.406 0.978 1 98.75 187 LEU B CA 1
ATOM 3123 C C . LEU B 1 187 ? 1.654 22.938 2.424 1 98.75 187 LEU B C 1
ATOM 3125 O O . LEU B 1 187 ? 0.557 22.969 2.984 1 98.75 187 LEU B O 1
ATOM 3129 N N . LEU B 1 188 ? 2.773 22.438 3.027 1 98.69 188 LEU B N 1
ATOM 3130 C CA . LEU B 1 188 ? 2.721 22.047 4.434 1 98.69 188 LEU B CA 1
ATOM 3131 C C . LEU B 1 188 ? 2.256 23.219 5.297 1 98.69 188 LEU B C 1
ATOM 3133 O O . LEU B 1 188 ? 1.394 23.047 6.164 1 98.69 188 LEU B O 1
ATOM 3137 N N . GLN B 1 189 ? 2.781 24.375 5.086 1 98.19 189 GLN B N 1
ATOM 3138 C CA . GLN B 1 189 ? 2.387 25.578 5.832 1 98.19 189 GLN B CA 1
ATOM 3139 C C . GLN B 1 189 ? 0.908 25.891 5.629 1 98.19 189 GLN B C 1
ATOM 3141 O O . GLN B 1 189 ? 0.195 26.188 6.586 1 98.19 189 GLN B O 1
ATOM 3146 N N . ARG B 1 190 ? 0.487 25.828 4.422 1 98.25 190 ARG B N 1
ATOM 3147 C CA . ARG B 1 190 ? -0.917 26.078 4.102 1 98.25 190 ARG B CA 1
ATOM 3148 C C . ARG B 1 190 ? -1.823 25.094 4.844 1 98.25 190 ARG B C 1
ATOM 3150 O O . ARG B 1 190 ? -2.836 25.5 5.422 1 98.25 190 ARG B O 1
ATOM 3157 N N . LEU B 1 191 ? -1.463 23.797 4.785 1 98.62 191 LEU B N 1
ATOM 3158 C CA . LEU B 1 191 ? -2.281 22.766 5.41 1 98.62 191 LEU B CA 1
ATOM 3159 C C . LEU B 1 191 ? -2.32 22.953 6.926 1 98.62 191 LEU B C 1
ATOM 3161 O O . LEU B 1 191 ? -3.332 22.656 7.562 1 98.62 191 LEU B O 1
ATOM 3165 N N . GLU B 1 192 ? -1.263 23.406 7.5 1 97.5 192 GLU B N 1
ATOM 3166 C CA . GLU B 1 192 ? -1.189 23.625 8.938 1 97.5 192 GLU B CA 1
ATOM 3167 C C . GLU B 1 192 ? -2.176 24.703 9.383 1 97.5 192 GLU B C 1
ATOM 3169 O O . GLU B 1 192 ? -2.561 24.75 10.555 1 97.5 192 GLU B O 1
ATOM 3174 N N . GLU B 1 193 ? -2.557 25.578 8.523 1 98 193 GLU B N 1
ATOM 3175 C CA . GLU B 1 193 ? -3.496 26.641 8.836 1 98 193 GLU B CA 1
ATOM 3176 C C . GLU B 1 193 ? -4.934 26.141 8.828 1 98 193 GLU B C 1
ATOM 3178 O O . GLU B 1 193 ? -5.84 26.828 9.312 1 98 193 GLU B O 1
ATOM 3183 N N . ASN B 1 194 ? -5.156 24.984 8.305 1 98.25 194 ASN B N 1
ATOM 3184 C CA . ASN B 1 194 ? -6.477 24.359 8.297 1 98.25 194 ASN B CA 1
ATOM 3185 C C . ASN B 1 194 ? -6.977 24.094 9.711 1 98.25 194 ASN B C 1
ATOM 3187 O O . ASN B 1 194 ? -6.301 23.406 10.492 1 98.25 194 ASN B O 1
ATOM 3191 N N . PRO B 1 195 ? -8.148 24.609 10.094 1 98.62 195 PRO B N 1
ATOM 3192 C CA . PRO B 1 195 ? -8.641 24.438 11.469 1 98.62 195 PRO B CA 1
ATOM 3193 C C . PRO B 1 195 ? -8.75 22.969 11.867 1 98.62 195 PRO B C 1
ATOM 3195 O O . PRO B 1 195 ? -8.539 22.625 13.039 1 98.62 195 PRO B O 1
ATOM 3198 N N . ASN B 1 196 ? -9.164 22.125 11 1 98.88 196 ASN B N 1
ATOM 3199 C CA . ASN B 1 196 ? -9.234 20.703 11.305 1 98.88 196 ASN B CA 1
ATOM 3200 C C . ASN B 1 196 ? -7.855 20.109 11.594 1 98.88 196 ASN B C 1
ATOM 3202 O O . ASN B 1 196 ? -7.707 19.266 12.477 1 98.88 196 ASN B O 1
ATOM 3206 N N . VAL B 1 197 ? -6.848 20.531 10.82 1 98.88 197 VAL B N 1
ATOM 3207 C CA . VAL B 1 197 ? -5.473 20.094 11.039 1 98.88 197 VAL B CA 1
ATOM 3208 C C . VAL B 1 197 ? -4.984 20.562 12.406 1 98.88 197 VAL B C 1
ATOM 3210 O O . VAL B 1 197 ? -4.332 19.812 13.133 1 98.88 197 VAL B O 1
ATOM 3213 N N . GLN B 1 198 ? -5.348 21.75 12.766 1 98.88 198 GLN B N 1
ATOM 3214 C CA . GLN B 1 198 ? -4.973 22.281 14.07 1 98.88 198 GLN B CA 1
ATOM 3215 C C . GLN B 1 198 ? -5.637 21.516 15.203 1 98.88 198 GLN B C 1
ATOM 3217 O O . GLN B 1 198 ? -5.012 21.25 16.234 1 98.88 198 GLN B O 1
ATOM 3222 N N . LYS B 1 199 ? -6.906 21.25 15.008 1 98.81 199 LYS B N 1
ATOM 3223 C CA . LYS B 1 199 ? -7.609 20.438 16 1 98.81 199 LYS B CA 1
ATOM 3224 C C . LYS B 1 199 ? -6.934 19.078 16.188 1 98.81 199 LYS B C 1
ATOM 3226 O O . LYS B 1 199 ? -6.754 18.609 17.312 1 98.81 199 LYS B O 1
ATOM 3231 N N . ILE B 1 200 ? -6.559 18.438 15.117 1 98.88 200 ILE B N 1
ATOM 3232 C CA . ILE B 1 200 ? -5.918 17.125 15.156 1 98.88 200 ILE B CA 1
ATOM 3233 C C . ILE B 1 200 ? -4.566 17.234 15.859 1 98.88 200 ILE B C 1
ATOM 3235 O O . ILE B 1 200 ? -4.203 16.359 16.656 1 98.88 200 ILE B O 1
ATOM 3239 N N . ALA B 1 201 ? -3.832 18.297 15.547 1 98.69 201 ALA B N 1
ATOM 3240 C CA . ALA B 1 201 ? -2.547 18.516 16.203 1 98.69 201 ALA B CA 1
ATOM 3241 C C . ALA B 1 201 ? -2.717 18.672 17.703 1 98.69 201 ALA B C 1
ATOM 3243 O O . ALA B 1 201 ? -1.927 18.141 18.484 1 98.69 201 ALA B O 1
ATOM 3244 N N . ALA B 1 202 ? -3.736 19.406 18.109 1 98.69 202 ALA B N 1
ATOM 3245 C CA . ALA B 1 202 ? -4.016 19.594 19.531 1 98.69 202 ALA B CA 1
ATOM 3246 C C . ALA B 1 202 ? -4.379 18.281 20.188 1 98.69 202 ALA B C 1
ATOM 3248 O O . ALA B 1 202 ? -3.926 18 21.312 1 98.69 202 ALA B O 1
ATOM 3249 N N . ASP B 1 203 ? -5.227 17.5 19.547 1 98.75 203 ASP B N 1
ATOM 3250 C CA . ASP B 1 203 ? -5.613 16.188 20.078 1 98.75 203 ASP B CA 1
ATOM 3251 C C . ASP B 1 203 ? -4.402 15.273 20.219 1 98.75 203 ASP B C 1
ATOM 3253 O O . ASP B 1 203 ? -4.305 14.516 21.188 1 98.75 203 ASP B O 1
ATOM 3257 N N . LYS B 1 204 ? -3.521 15.312 19.219 1 98.5 204 LYS B N 1
ATOM 3258 C CA . LYS B 1 204 ? -2.295 14.523 19.266 1 98.5 204 LYS B CA 1
ATOM 3259 C C . LYS B 1 204 ? -1.444 14.898 20.469 1 98.5 204 LYS B C 1
ATOM 3261 O O . LYS B 1 204 ? -0.984 14.023 21.203 1 98.5 204 LYS B O 1
ATOM 3266 N N . GLU B 1 205 ? -1.231 16.172 20.641 1 97.94 205 GLU B N 1
ATOM 3267 C CA . GLU B 1 205 ? -0.445 16.656 21.766 1 97.94 205 GLU B CA 1
ATOM 3268 C C . GLU B 1 205 ? -1.055 16.219 23.094 1 97.94 205 GLU B C 1
ATOM 3270 O O . GLU B 1 205 ? -0.337 15.797 24 1 97.94 205 GLU B O 1
ATOM 3275 N N . ALA B 1 206 ? -2.348 16.312 23.156 1 98.19 206 ALA B N 1
ATOM 3276 C CA . ALA B 1 206 ? -3.053 15.969 24.391 1 98.19 206 ALA B CA 1
ATOM 3277 C C . ALA B 1 206 ? -2.947 14.469 24.672 1 98.19 206 ALA B C 1
ATOM 3279 O O . ALA B 1 206 ? -2.918 14.055 25.828 1 98.19 206 ALA B O 1
ATOM 3280 N N . ALA B 1 207 ? -2.803 13.68 23.656 1 97.94 207 ALA B N 1
ATOM 3281 C CA . ALA B 1 207 ? -2.822 12.227 23.781 1 97.94 207 ALA B CA 1
ATOM 3282 C C . ALA B 1 207 ? -1.414 11.672 24 1 97.94 207 ALA B C 1
ATOM 3284 O O . ALA B 1 207 ? -1.244 10.516 24.375 1 97.94 207 ALA B O 1
ATOM 3285 N N . MET B 1 208 ? -0.383 12.508 23.812 1 96.25 208 MET B N 1
ATOM 3286 C CA . MET B 1 208 ? 1.003 12.055 23.734 1 96.25 208 MET B CA 1
ATOM 3287 C C . MET B 1 208 ? 1.441 11.43 25.062 1 96.25 208 MET B C 1
ATOM 3289 O O . MET B 1 208 ? 2.027 10.352 25.078 1 96.25 208 MET B O 1
ATOM 3293 N N . PRO B 1 209 ? 1.08 12.047 26.266 1 95.31 209 PRO B N 1
ATOM 3294 C CA . PRO B 1 209 ? 1.527 11.453 27.516 1 95.31 209 PRO B CA 1
ATOM 3295 C C . PRO B 1 209 ? 0.969 10.047 27.734 1 95.31 209 PRO B C 1
ATOM 3297 O O . PRO B 1 209 ? 1.709 9.141 28.125 1 95.31 209 PRO B O 1
ATOM 3300 N N . ALA B 1 210 ? -0.302 9.891 27.453 1 94.69 210 ALA B N 1
ATOM 3301 C CA . ALA B 1 210 ? -0.918 8.57 27.609 1 94.69 210 ALA B CA 1
ATOM 3302 C C . ALA B 1 210 ? -0.31 7.562 26.641 1 94.69 210 ALA B C 1
ATOM 3304 O O . ALA B 1 210 ? -0.127 6.395 26.984 1 94.69 210 ALA B O 1
ATOM 3305 N N . PHE B 1 211 ? -0.011 7.988 25.516 1 95 211 PHE B N 1
ATOM 3306 C CA . PHE B 1 211 ? 0.585 7.125 24.516 1 95 211 PHE B CA 1
ATOM 3307 C C . PHE B 1 211 ? 1.983 6.688 24.922 1 95 211 PHE B C 1
ATOM 3309 O O . PHE B 1 211 ? 2.326 5.504 24.828 1 95 211 PHE B O 1
ATOM 3316 N N . LEU B 1 212 ? 2.775 7.613 25.375 1 91.88 212 LEU B N 1
ATOM 3317 C CA . LEU B 1 212 ? 4.129 7.301 25.812 1 91.88 212 LEU B CA 1
ATOM 3318 C C . LEU B 1 212 ? 4.105 6.352 27 1 91.88 212 LEU B C 1
ATOM 3320 O O . LEU B 1 212 ? 4.957 5.465 27.125 1 91.88 212 LEU B O 1
ATOM 3324 N N . ALA B 1 213 ? 3.115 6.539 27.859 1 92.38 213 ALA B N 1
ATOM 3325 C CA . ALA B 1 213 ? 2.959 5.633 28.984 1 92.38 213 ALA B CA 1
ATOM 3326 C C . ALA B 1 213 ? 2.625 4.219 28.516 1 92.38 213 ALA B C 1
ATOM 3328 O O . ALA B 1 213 ? 3.133 3.242 29.078 1 92.38 213 ALA B O 1
ATOM 3329 N N . MET B 1 214 ? 1.799 4.133 27.547 1 90.19 214 MET B N 1
ATOM 3330 C CA . MET B 1 214 ? 1.415 2.844 26.969 1 90.19 214 MET B CA 1
ATOM 3331 C C . MET B 1 214 ? 2.617 2.146 26.344 1 90.19 214 MET B C 1
ATOM 3333 O O . MET B 1 214 ? 2.828 0.951 26.562 1 90.19 214 MET B O 1
ATOM 3337 N N . ILE B 1 215 ? 3.449 2.873 25.609 1 87.94 215 ILE B N 1
ATOM 3338 C CA . ILE B 1 215 ? 4.645 2.336 24.969 1 87.94 215 ILE B CA 1
ATOM 3339 C C . ILE B 1 215 ? 5.621 1.835 26.031 1 87.94 215 ILE B C 1
ATOM 3341 O O . ILE B 1 215 ? 6.223 0.77 25.875 1 87.94 215 ILE B O 1
ATOM 3345 N N . ALA B 1 216 ? 5.75 2.627 27.062 1 86.12 216 ALA B N 1
ATOM 3346 C CA . ALA B 1 216 ? 6.672 2.293 28.141 1 86.12 216 ALA B CA 1
ATOM 3347 C C . ALA B 1 216 ? 6.23 1.02 28.859 1 86.12 216 ALA B C 1
ATOM 3349 O O . ALA B 1 216 ? 7.07 0.24 29.312 1 86.12 216 ALA B O 1
ATOM 3350 N N . ALA B 1 217 ? 4.988 0.776 28.844 1 85.25 217 ALA B N 1
ATOM 3351 C CA . ALA B 1 217 ? 4.449 -0.389 29.547 1 85.25 217 ALA B CA 1
ATOM 3352 C C . ALA B 1 217 ? 4.637 -1.657 28.719 1 85.25 217 ALA B C 1
ATOM 3354 O O . ALA B 1 217 ? 4.621 -2.766 29.266 1 85.25 217 ALA B O 1
ATOM 3355 N N . LYS B 1 218 ? 4.848 -1.558 27.484 1 75.12 218 LYS B N 1
ATOM 3356 C CA . LYS B 1 218 ? 5.008 -2.707 26.609 1 75.12 218 LYS B CA 1
ATOM 3357 C C . LYS B 1 218 ? 6.461 -3.166 26.562 1 75.12 218 LYS B C 1
ATOM 3359 O O . LYS B 1 218 ? 6.754 -4.27 26.094 1 75.12 218 LYS B O 1
ATOM 3364 N N . LYS B 1 219 ? 7.336 -2.389 27.031 1 66 219 LYS B N 1
ATOM 3365 C CA . LYS B 1 219 ? 8.742 -2.764 27.141 1 66 219 LYS B CA 1
ATOM 3366 C C . LYS B 1 219 ? 8.984 -3.643 28.359 1 66 219 LYS B C 1
ATOM 3368 O O . LYS B 1 219 ? 9.875 -4.496 28.344 1 66 219 LYS B O 1
#

pLDDT: mean 97.31, std 3.83, range [62.0, 98.94]